Protein AF-A0A7W1TIU8-F1 (afdb_monomer)

Nearest PDB structures (foldseek):
  4p7o-assembly2_B  TM=7.090E-01  e=1.336E-12  Escherichia coli K-12
  4v4d-assembly1_B  TM=7.504E-01  e=5.262E-04  Pelobacter acidigallici
  5oht-assembly2_B  TM=4.310E-01  e=3.260E-05  Escherichia coli K-12
  6fwv-assembly1_A  TM=4.194E-01  e=2.009E-04  Bacillus anthracis
  6fwv-assembly2_B  TM=4.242E-01  e=2.769E-04  Bacillus anthracis

Sequence (743 aa):
MRRLFCMVFVFALLLPWHSAAAAQPQLRAFWVDAFHPGIKSSAETDQLIHDAQRAGANTLIVQVRRRGDSYYRDSLEPIANDVQAGYDPLADLIGKAHSQGLRVHGWVASLPVWMDGYNQPDPNHVWYKHGYNAPGSDNWFTQTDAGARGDCDGPGHCGYFLDPGHPDAADYTVNTVVHLVKQYDLDGLHLDYIRYPTEHFGYNPTSVAHFQADTGRSDMPAYTDDQWTQWRRDQVTKLVKRIYLSMLAEKPAMQLSVAAITWGDGPTGGDFHTSAAYRRTLQDWDSWLSDHYIDWALPMNYEAEARSDQRVWYRDWVDWIHQHHGDGRVGIGIGAWLNTADGNMAQISYANAAGGLMGTALYSYSIPASTDRNAFLDQLHNQMWNSGAAPPVPPTKDHPQIGYILGQIIVNGRPHANTQIRLSSAGAADIFTTSDGSGVFGAVDLRPGTWTVSSDGMTDQRIGVAAGSVTHVVLSPSSATGLVAAAPNPAFGALWSRTDRPVAQGDTKRSWLWGPQAYATGSEAYAEAPGGQRTVQYWDKSRMEVTQPGADPNATWFVTNGLLVRELVSGQIQVGDHQTIQHTPSNQPIGGNANDTTLGPSYDDFTGIASLNKDHVSDRATGYPVIATIDAQGHTGSDKALEHYGIKQQLYSETLGHNIPNVFSDYLGQLPLDWIFVMGYPISEPFWTHYRVGDQVQDVMIQLFERRTLTYTPANPDGFLVEMGNVGQHYYRWRYNDAPWER

Mean predicted aligned error: 13.93 Å

Structure (mmCIF, N/CA/C/O backbone):
data_AF-A0A7W1TIU8-F1
#
_entry.id   AF-A0A7W1TIU8-F1
#
loop_
_atom_site.group_PDB
_atom_site.id
_atom_site.type_symbol
_atom_site.label_atom_id
_atom_site.label_alt_id
_atom_site.label_comp_id
_atom_site.label_asym_id
_atom_site.label_entity_id
_atom_site.label_seq_id
_atom_site.pdbx_PDB_ins_code
_atom_site.Cartn_x
_atom_site.Cartn_y
_atom_site.Cartn_z
_atom_site.occupancy
_atom_site.B_iso_or_equiv
_atom_site.auth_seq_id
_atom_site.auth_comp_id
_atom_site.auth_asym_id
_atom_site.auth_atom_id
_atom_site.pdbx_PDB_model_num
ATOM 1 N N . MET A 1 1 ? 15.355 -87.181 -23.261 1.00 40.12 1 MET A N 1
ATOM 2 C CA . MET A 1 1 ? 15.939 -86.610 -22.026 1.00 40.12 1 MET A CA 1
ATOM 3 C C . MET A 1 1 ? 17.158 -85.777 -22.406 1.00 40.12 1 MET A C 1
ATOM 5 O O . MET A 1 1 ? 17.932 -86.247 -23.222 1.00 40.12 1 MET A O 1
ATOM 9 N N . ARG A 1 2 ? 17.303 -84.602 -21.773 1.00 35.84 2 ARG A N 1
ATOM 10 C CA . ARG A 1 2 ? 18.398 -83.604 -21.852 1.00 35.84 2 ARG A CA 1
ATOM 11 C C . ARG A 1 2 ? 18.400 -82.646 -23.058 1.00 35.84 2 ARG A C 1
ATOM 13 O O . ARG A 1 2 ? 18.661 -83.021 -24.192 1.00 35.84 2 ARG A O 1
ATOM 20 N N . ARG A 1 3 ? 18.085 -81.386 -22.724 1.00 38.59 3 ARG A N 1
ATOM 21 C CA . ARG A 1 3 ? 18.141 -80.162 -23.534 1.00 38.59 3 ARG A CA 1
ATOM 22 C C . ARG A 1 3 ? 19.597 -79.694 -23.659 1.00 38.59 3 ARG A C 1
ATOM 24 O O . ARG A 1 3 ? 20.306 -79.694 -22.655 1.00 38.59 3 ARG A O 1
ATOM 31 N N . LEU A 1 4 ? 20.002 -79.273 -24.857 1.00 41.22 4 LEU A N 1
ATOM 32 C CA . LEU A 1 4 ? 21.274 -78.602 -25.133 1.00 41.22 4 LEU A CA 1
ATOM 33 C C . LEU A 1 4 ? 21.009 -77.087 -25.196 1.00 41.22 4 LEU A C 1
ATOM 35 O O . LEU A 1 4 ? 20.133 -76.647 -25.937 1.00 41.22 4 LEU A O 1
ATOM 39 N N . PHE A 1 5 ? 21.717 -76.313 -24.375 1.00 40.47 5 PHE A N 1
ATOM 40 C CA . PHE A 1 5 ? 21.650 -74.850 -24.318 1.00 40.47 5 PHE A CA 1
ATOM 41 C C . PHE A 1 5 ? 22.601 -74.268 -25.379 1.00 40.47 5 PHE A C 1
ATOM 43 O O . PHE A 1 5 ? 23.804 -74.513 -25.312 1.00 40.47 5 PHE A O 1
ATOM 50 N N . CYS A 1 6 ? 22.080 -73.499 -26.339 1.00 35.75 6 CYS A N 1
ATOM 51 C CA . CYS A 1 6 ? 22.880 -72.644 -27.221 1.00 35.75 6 CYS A CA 1
ATOM 52 C C . CYS A 1 6 ? 22.938 -71.234 -26.623 1.00 35.75 6 CYS A C 1
ATOM 54 O O . CYS A 1 6 ? 21.908 -70.592 -26.428 1.00 35.75 6 CYS A O 1
ATOM 56 N N . MET A 1 7 ? 24.150 -70.774 -26.326 1.00 36.31 7 MET A N 1
ATOM 57 C CA . MET A 1 7 ? 24.457 -69.432 -25.836 1.00 36.31 7 MET A CA 1
ATOM 58 C C . MET A 1 7 ? 24.607 -68.496 -27.046 1.00 36.31 7 MET A C 1
ATOM 60 O O . MET A 1 7 ? 25.452 -68.740 -27.905 1.00 36.31 7 MET A O 1
ATOM 64 N N . VAL A 1 8 ? 23.784 -67.449 -27.129 1.00 39.69 8 VAL A N 1
ATOM 65 C CA . VAL A 1 8 ? 23.905 -66.372 -28.126 1.00 39.69 8 VAL A CA 1
ATOM 66 C C . VAL A 1 8 ? 24.531 -65.164 -27.432 1.00 39.69 8 VAL A C 1
ATOM 68 O O . VAL A 1 8 ? 23.972 -64.649 -26.467 1.00 39.69 8 VAL A O 1
ATOM 71 N N . PHE A 1 9 ? 25.699 -64.729 -27.907 1.00 37.38 9 PHE A N 1
ATOM 72 C CA . PHE A 1 9 ? 26.334 -63.474 -27.502 1.00 37.38 9 PHE A CA 1
ATOM 73 C C . PHE A 1 9 ? 25.695 -62.309 -28.270 1.00 37.38 9 PHE A C 1
ATOM 75 O O . PHE A 1 9 ? 25.752 -62.275 -29.498 1.00 37.38 9 PHE A O 1
ATOM 82 N N . VAL A 1 10 ? 25.111 -61.348 -27.551 1.00 40.91 10 VAL A N 1
ATOM 83 C CA . VAL A 1 10 ? 24.645 -60.064 -28.097 1.00 40.91 10 VAL A CA 1
ATOM 84 C C . VAL A 1 10 ? 25.697 -59.004 -27.771 1.00 40.91 10 VAL A C 1
ATOM 86 O O . VAL A 1 10 ? 25.946 -58.713 -26.604 1.00 40.91 10 VAL A O 1
ATOM 89 N N . PHE A 1 11 ? 26.324 -58.438 -28.803 1.00 40.16 11 PHE A N 1
ATOM 90 C CA . PHE A 1 11 ? 27.165 -57.244 -28.695 1.00 40.16 11 PHE A CA 1
ATOM 91 C C . PHE A 1 11 ? 26.257 -56.009 -28.597 1.00 40.16 11 PHE A C 1
ATOM 93 O O . PHE A 1 11 ? 25.572 -55.669 -29.561 1.00 40.16 11 PHE A O 1
ATOM 100 N N . ALA A 1 12 ? 26.241 -55.341 -27.442 1.00 42.66 12 ALA A N 1
ATOM 101 C CA . ALA A 1 12 ? 25.588 -54.047 -27.270 1.00 42.66 12 ALA A CA 1
ATOM 102 C C . ALA A 1 12 ? 26.563 -52.918 -27.649 1.00 42.66 12 ALA A C 1
ATOM 104 O O . ALA A 1 12 ? 27.600 -52.739 -27.012 1.00 42.66 12 ALA A O 1
ATOM 105 N N . LEU A 1 13 ? 26.225 -52.167 -28.698 1.00 44.00 13 LEU A N 1
ATOM 106 C CA . LEU A 1 13 ? 26.865 -50.902 -29.059 1.00 44.00 13 LEU A CA 1
ATOM 107 C C . LEU A 1 13 ? 26.452 -49.828 -28.041 1.00 44.00 13 LEU A C 1
ATOM 109 O O . LEU A 1 13 ? 25.309 -49.379 -28.040 1.00 44.00 13 LEU A O 1
ATOM 113 N N . LEU A 1 14 ? 27.379 -49.421 -27.173 1.00 44.69 14 LEU A N 1
ATOM 114 C CA . LEU A 1 14 ? 27.229 -48.255 -26.302 1.00 44.69 14 LEU A CA 1
ATOM 115 C C . LEU A 1 14 ? 27.592 -46.993 -27.098 1.00 44.69 14 LEU A C 1
ATOM 117 O O . LEU A 1 14 ? 28.768 -46.686 -27.282 1.00 44.69 14 LEU A O 1
ATOM 121 N N . LEU A 1 15 ? 26.583 -46.270 -27.584 1.00 42.78 15 LEU A N 1
ATOM 122 C CA . LEU A 1 15 ? 26.745 -44.883 -28.028 1.00 42.78 15 LEU A CA 1
ATOM 123 C C . LEU A 1 15 ? 26.757 -43.975 -26.784 1.00 42.78 15 LEU A C 1
ATOM 125 O O . LEU A 1 15 ? 25.850 -44.092 -25.958 1.00 42.78 15 LEU A O 1
ATOM 129 N N . PRO A 1 16 ? 27.741 -43.075 -26.618 1.00 45.47 16 PRO A N 1
ATOM 130 C CA . PRO A 1 16 ? 27.744 -42.135 -25.508 1.00 45.47 16 PRO A CA 1
ATOM 131 C C . PRO A 1 16 ? 26.643 -41.090 -25.723 1.00 45.47 16 PRO A C 1
ATOM 133 O O . PRO A 1 16 ? 26.721 -40.275 -26.647 1.00 45.47 16 PRO A O 1
ATOM 136 N N . TRP A 1 17 ? 25.626 -41.102 -24.858 1.00 44.06 17 TRP A N 1
ATOM 137 C CA . TRP A 1 17 ? 24.719 -39.969 -24.691 1.00 44.06 17 TRP A CA 1
ATOM 138 C C . TRP A 1 17 ? 25.538 -38.754 -24.251 1.00 44.06 17 TRP A C 1
ATOM 140 O O . TRP A 1 17 ? 25.926 -38.630 -23.093 1.00 44.06 17 TRP A O 1
ATOM 150 N N . HIS A 1 18 ? 25.818 -37.860 -25.197 1.00 39.97 18 HIS A N 1
ATOM 151 C CA . HIS A 1 18 ? 26.197 -36.495 -24.876 1.00 39.97 18 HIS A CA 1
ATOM 152 C C . HIS A 1 18 ? 24.918 -35.782 -24.444 1.00 39.97 18 HIS A C 1
ATOM 154 O O . HIS A 1 18 ? 24.155 -35.306 -25.284 1.00 39.97 18 HIS A O 1
ATOM 160 N N . SER A 1 19 ? 24.656 -35.742 -23.139 1.00 42.94 19 SER A N 1
ATOM 161 C CA . SER A 1 19 ? 23.741 -34.745 -22.594 1.00 42.94 19 SER A CA 1
ATOM 162 C C . SER A 1 19 ? 24.356 -33.383 -22.899 1.00 42.94 19 SER A C 1
ATOM 164 O O . SER A 1 19 ? 25.377 -33.026 -22.311 1.00 42.94 19 SER A O 1
ATOM 166 N N . ALA A 1 20 ? 23.790 -32.649 -23.859 1.00 50.88 20 ALA A N 1
ATOM 167 C CA . ALA A 1 20 ? 24.091 -31.233 -23.999 1.00 50.88 20 ALA A CA 1
ATOM 168 C C . ALA A 1 20 ? 23.814 -30.590 -22.634 1.00 50.88 20 ALA A C 1
ATOM 170 O O . ALA A 1 20 ? 22.713 -30.738 -22.102 1.00 50.88 20 ALA A O 1
ATOM 171 N N . ALA A 1 21 ? 24.827 -29.972 -22.023 1.00 51.41 21 ALA A N 1
ATOM 172 C CA . ALA A 1 21 ? 24.627 -29.234 -20.786 1.00 51.41 21 ALA A CA 1
ATOM 173 C C . ALA A 1 21 ? 23.528 -28.193 -21.040 1.00 51.41 21 ALA A C 1
ATOM 175 O O . ALA A 1 21 ? 23.627 -27.427 -22.000 1.00 51.41 21 ALA A O 1
ATOM 176 N N . ALA A 1 22 ? 22.464 -28.216 -20.234 1.00 60.59 22 ALA A N 1
ATOM 177 C CA . ALA A 1 22 ? 21.403 -27.224 -20.338 1.00 60.59 22 ALA A CA 1
ATOM 178 C C . ALA A 1 22 ? 22.020 -25.825 -20.187 1.00 60.59 22 ALA A C 1
ATOM 180 O O . ALA A 1 22 ? 22.881 -25.620 -19.326 1.00 60.59 22 ALA A O 1
ATOM 181 N N . ALA A 1 23 ? 21.621 -24.888 -21.049 1.00 71.69 23 ALA A N 1
ATOM 182 C CA . ALA A 1 23 ? 22.061 -23.504 -20.935 1.00 71.69 23 ALA A CA 1
ATOM 183 C C . ALA A 1 23 ? 21.691 -22.967 -19.544 1.00 71.69 23 ALA A C 1
ATOM 185 O O . ALA A 1 23 ? 20.605 -23.253 -19.036 1.00 71.69 23 ALA A O 1
ATOM 186 N N . GLN A 1 24 ? 22.599 -22.204 -18.929 1.00 80.12 24 GLN A N 1
ATOM 187 C CA . GLN A 1 24 ? 22.310 -21.535 -17.661 1.00 80.12 24 GLN A CA 1
ATOM 188 C C . GLN A 1 24 ? 21.090 -20.614 -17.834 1.00 80.12 24 GLN A C 1
ATOM 190 O O . GLN A 1 24 ? 20.985 -19.971 -18.887 1.00 80.12 24 GLN A O 1
ATOM 195 N N . PRO A 1 25 ? 20.171 -20.549 -16.850 1.00 90.00 25 PRO A N 1
ATOM 196 C CA . PRO A 1 25 ? 19.060 -19.608 -16.893 1.00 90.00 25 PRO A CA 1
ATOM 197 C C . PRO A 1 25 ? 19.559 -18.178 -17.118 1.00 90.00 25 PRO A C 1
ATOM 199 O O . PRO A 1 25 ? 20.561 -17.767 -16.536 1.00 90.00 25 PRO A O 1
ATOM 202 N N . GLN A 1 26 ? 18.872 -17.434 -17.978 1.00 93.88 26 GLN A N 1
ATOM 203 C CA . GLN A 1 26 ? 19.247 -16.072 -18.349 1.00 93.88 26 GLN A CA 1
ATOM 204 C C . GLN A 1 26 ? 17.994 -15.270 -18.689 1.00 93.88 26 GLN A C 1
ATOM 206 O O . GLN A 1 26 ? 17.172 -15.702 -19.495 1.00 93.88 26 GLN A O 1
ATOM 211 N N . LEU A 1 27 ? 17.856 -14.085 -18.104 1.00 96.19 27 LEU A N 1
ATOM 212 C CA . LEU A 1 27 ? 16.804 -13.132 -18.417 1.00 96.19 27 LEU A CA 1
ATOM 213 C C . LEU A 1 27 ? 17.055 -12.538 -19.804 1.00 96.19 27 LEU A C 1
ATOM 215 O O . LEU A 1 27 ? 18.137 -12.014 -20.085 1.00 96.19 27 LEU A O 1
ATOM 219 N N . ARG A 1 28 ? 16.040 -12.625 -20.662 1.00 97.31 28 ARG A N 1
ATOM 220 C CA . ARG A 1 28 ? 16.031 -12.072 -22.018 1.00 97.31 28 ARG A CA 1
ATOM 221 C C . ARG A 1 28 ? 14.721 -11.345 -22.202 1.00 97.31 28 ARG A C 1
ATOM 223 O O . ARG A 1 28 ? 13.723 -11.942 -22.616 1.00 97.31 28 ARG A O 1
ATOM 230 N N . ALA A 1 29 ? 14.716 -10.087 -21.790 1.00 97.75 29 ALA A N 1
ATOM 231 C CA . ALA A 1 29 ? 13.482 -9.351 -21.622 1.00 97.75 29 ALA A CA 1
ATOM 232 C C . ALA A 1 29 ? 13.373 -8.138 -22.539 1.00 97.75 29 ALA A C 1
ATOM 234 O O . ALA A 1 29 ? 14.361 -7.509 -22.921 1.00 97.75 29 ALA A O 1
ATOM 235 N N . PHE A 1 30 ? 12.131 -7.778 -22.832 1.00 98.19 30 PHE A N 1
ATOM 236 C CA . PHE A 1 30 ? 11.784 -6.461 -23.339 1.00 98.19 30 PHE A CA 1
ATOM 237 C C . PHE A 1 30 ? 10.891 -5.746 -22.334 1.00 98.19 30 PHE A C 1
ATOM 239 O O . PHE A 1 30 ? 9.935 -6.341 -21.829 1.00 98.19 30 PHE A O 1
ATOM 246 N N . TRP A 1 31 ? 11.160 -4.460 -22.102 1.00 98.62 31 TRP A N 1
ATOM 247 C CA . TRP A 1 31 ? 10.143 -3.571 -21.549 1.00 98.62 31 TRP A CA 1
ATOM 248 C C . TRP A 1 31 ? 9.198 -3.127 -22.659 1.00 98.62 31 TRP A C 1
ATOM 250 O O . TRP A 1 31 ? 9.630 -2.574 -23.671 1.00 98.62 31 TRP A O 1
ATOM 260 N N . VAL A 1 32 ? 7.908 -3.358 -22.461 1.00 98.44 32 VAL A N 1
ATOM 261 C CA . VAL A 1 32 ? 6.840 -2.985 -23.387 1.00 98.44 32 VAL A CA 1
ATOM 262 C C . VAL A 1 32 ? 6.106 -1.797 -22.787 1.00 98.44 32 VAL A C 1
ATOM 264 O O . VAL A 1 32 ? 5.296 -1.956 -21.877 1.00 98.44 32 VAL A O 1
ATOM 267 N N . ASP A 1 33 ? 6.442 -0.599 -23.257 1.00 96.81 33 ASP A N 1
ATOM 268 C CA . ASP A 1 33 ? 5.826 0.636 -22.783 1.00 96.81 33 ASP A CA 1
ATOM 269 C C . ASP A 1 33 ? 4.425 0.844 -23.367 1.00 96.81 33 ASP A C 1
ATOM 271 O O . ASP A 1 33 ? 4.113 0.387 -24.467 1.00 96.81 33 ASP A O 1
ATOM 275 N N . ALA A 1 34 ? 3.583 1.561 -22.627 1.00 95.44 34 ALA A N 1
ATOM 276 C CA . ALA A 1 34 ? 2.230 1.900 -23.049 1.00 95.44 34 ALA A CA 1
ATOM 277 C C . ALA A 1 34 ? 2.145 3.280 -23.736 1.00 95.44 34 ALA A C 1
ATOM 279 O O . ALA A 1 34 ? 1.055 3.816 -23.971 1.00 95.44 34 ALA A O 1
ATOM 280 N N . PHE A 1 35 ? 3.281 3.890 -24.084 1.00 92.12 35 PHE A N 1
ATOM 281 C CA . PHE A 1 35 ? 3.318 5.106 -24.902 1.00 92.12 35 PHE A CA 1
ATOM 282 C C . PHE A 1 35 ? 3.243 4.760 -26.394 1.00 92.12 35 PHE A C 1
ATOM 284 O O . PHE A 1 35 ? 2.588 5.469 -27.157 1.00 92.12 35 PHE A O 1
ATOM 291 N N . HIS A 1 36 ? 3.810 3.625 -26.792 1.00 94.19 36 HIS A N 1
ATOM 292 C CA . HIS A 1 36 ? 3.831 3.130 -28.167 1.00 94.19 36 HIS A CA 1
ATOM 293 C C . HIS A 1 36 ? 2.836 1.975 -28.406 1.00 94.19 36 HIS A C 1
ATOM 295 O O . HIS A 1 36 ? 2.241 1.459 -27.457 1.00 94.19 36 HIS A O 1
ATOM 301 N N . PRO A 1 37 ? 2.620 1.564 -29.673 1.00 93.12 37 PRO A N 1
ATOM 302 C CA . PRO A 1 37 ? 1.913 0.323 -29.982 1.00 93.12 37 PRO A CA 1
ATOM 303 C C . PRO A 1 37 ? 2.623 -0.889 -29.375 1.00 93.12 37 PRO A C 1
ATOM 305 O O . PRO A 1 37 ? 3.856 -0.941 -29.354 1.00 93.12 37 PRO A O 1
ATOM 308 N N . GLY A 1 38 ? 1.851 -1.879 -28.942 1.00 94.81 38 GLY A N 1
ATOM 309 C CA . GLY A 1 38 ? 2.376 -3.141 -28.420 1.00 94.81 38 GLY A CA 1
ATOM 310 C C . GLY A 1 38 ? 1.306 -4.009 -27.772 1.00 94.81 38 GLY A C 1
ATOM 311 O O . GLY A 1 38 ? 1.290 -5.213 -27.993 1.00 94.81 38 GLY A O 1
ATOM 312 N N . ILE A 1 39 ? 0.386 -3.395 -27.026 1.00 96.44 39 ILE A N 1
ATOM 313 C CA . ILE A 1 39 ? -0.668 -4.117 -26.297 1.00 96.44 39 ILE A CA 1
ATOM 314 C C . ILE A 1 39 ? -2.063 -3.521 -26.497 1.00 96.44 39 ILE A C 1
ATOM 316 O O . ILE A 1 39 ? -3.023 -4.045 -25.955 1.00 96.44 39 ILE A O 1
ATOM 320 N N . LYS A 1 40 ? -2.231 -2.423 -27.243 1.00 95.50 40 LYS A N 1
ATOM 321 C CA . LYS A 1 40 ? -3.483 -1.637 -27.224 1.00 95.50 40 LYS A CA 1
ATOM 322 C C . LYS A 1 40 ? -4.615 -2.280 -28.032 1.00 95.50 40 LYS A C 1
ATOM 324 O O . LYS A 1 40 ? -5.779 -1.903 -27.883 1.00 95.50 40 LYS A O 1
ATOM 329 N N . SER A 1 41 ? -4.283 -3.277 -28.852 1.00 96.62 41 SER A N 1
ATOM 330 C CA . SER A 1 41 ? -5.209 -4.114 -29.616 1.00 96.62 41 SER A CA 1
ATOM 331 C C . SER A 1 41 ? -4.673 -5.543 -29.753 1.00 96.62 41 SER A C 1
ATOM 333 O O . SER A 1 41 ? -3.471 -5.771 -29.626 1.00 96.62 41 SER A O 1
ATOM 335 N N . SER A 1 42 ? -5.545 -6.499 -30.093 1.00 96.12 42 SER A N 1
ATOM 336 C CA . SER A 1 42 ? -5.140 -7.900 -30.318 1.00 96.12 42 SER A CA 1
ATOM 337 C C . SER A 1 42 ? -4.045 -8.036 -31.382 1.00 96.12 42 SER A C 1
ATOM 339 O O . SER A 1 42 ? -3.162 -8.873 -31.234 1.00 96.12 42 SER A O 1
ATOM 341 N N . ALA A 1 43 ? -4.095 -7.231 -32.450 1.00 96.94 43 ALA A N 1
ATOM 342 C CA . ALA A 1 43 ? -3.120 -7.298 -33.540 1.00 96.94 43 ALA A CA 1
ATOM 343 C C . ALA A 1 43 ? -1.736 -6.780 -33.115 1.00 96.94 43 ALA A C 1
ATOM 345 O O . ALA A 1 43 ? -0.715 -7.318 -33.539 1.00 96.94 43 ALA A O 1
ATOM 346 N N . GLU A 1 44 ? -1.697 -5.753 -32.262 1.00 97.25 44 GLU A N 1
ATOM 347 C CA . GLU A 1 44 ? -0.446 -5.299 -31.651 1.00 97.25 44 GLU A CA 1
ATOM 348 C C . GLU A 1 44 ? 0.142 -6.377 -30.740 1.00 97.25 44 GLU A C 1
ATOM 350 O O . GLU A 1 44 ? 1.333 -6.668 -30.852 1.00 97.25 44 GLU A O 1
ATOM 355 N N . THR A 1 45 ? -0.696 -7.019 -29.915 1.00 97.94 45 THR A N 1
ATOM 356 C CA . THR A 1 45 ? -0.278 -8.139 -29.064 1.00 97.94 45 THR A CA 1
ATOM 357 C C . THR A 1 45 ? 0.290 -9.285 -29.899 1.00 97.94 45 THR A C 1
ATOM 359 O O . THR A 1 45 ? 1.352 -9.810 -29.574 1.00 97.94 45 THR A O 1
ATOM 362 N N . ASP A 1 46 ? -0.364 -9.658 -31.005 1.00 97.94 46 ASP A N 1
ATOM 363 C CA . ASP A 1 46 ? 0.119 -10.722 -31.896 1.00 97.94 46 ASP A CA 1
ATOM 364 C C . ASP A 1 46 ? 1.513 -10.392 -32.448 1.00 97.94 46 ASP A C 1
ATOM 366 O O . ASP A 1 46 ? 2.414 -11.235 -32.422 1.00 97.94 46 ASP A O 1
ATOM 370 N N . GLN A 1 47 ? 1.722 -9.147 -32.891 1.00 97.62 47 GLN A N 1
ATOM 371 C CA . GLN A 1 47 ? 3.024 -8.695 -33.378 1.00 97.62 47 GLN A CA 1
ATOM 372 C C . GLN A 1 47 ? 4.090 -8.712 -32.273 1.00 97.62 47 GLN A C 1
ATOM 374 O O . GLN A 1 47 ? 5.216 -9.135 -32.529 1.00 97.62 47 GLN A O 1
ATOM 379 N N . LEU A 1 48 ? 3.740 -8.301 -31.052 1.00 98.06 48 LEU A N 1
ATOM 380 C CA . LEU A 1 48 ? 4.629 -8.351 -29.889 1.00 98.06 48 LEU A CA 1
ATOM 381 C C . LEU A 1 48 ? 5.101 -9.771 -29.588 1.00 98.06 48 LEU A C 1
ATOM 383 O O . LEU A 1 48 ? 6.303 -9.990 -29.425 1.00 98.06 48 LEU A O 1
ATOM 387 N N . ILE A 1 49 ? 4.188 -10.740 -29.560 1.00 98.38 49 ILE A N 1
ATOM 388 C CA . ILE A 1 49 ? 4.548 -12.141 -29.329 1.00 98.38 49 ILE A CA 1
ATOM 389 C C . ILE A 1 49 ? 5.448 -12.664 -30.455 1.00 98.38 49 ILE A C 1
ATOM 391 O O . ILE A 1 49 ? 6.481 -13.276 -30.175 1.00 98.38 49 ILE A O 1
ATOM 395 N N . HIS A 1 50 ? 5.117 -12.372 -31.716 1.00 97.62 50 HIS A N 1
ATOM 396 C CA . HIS A 1 50 ? 5.943 -12.762 -32.860 1.00 97.62 50 HIS A CA 1
ATOM 397 C C . HIS A 1 50 ? 7.364 -12.182 -32.798 1.00 97.62 50 HIS A C 1
ATOM 399 O O . HIS A 1 50 ? 8.337 -12.909 -33.009 1.00 97.62 50 HIS A O 1
ATOM 405 N N . ASP A 1 51 ? 7.501 -10.896 -32.482 1.00 97.31 51 ASP A N 1
ATOM 406 C CA . ASP A 1 51 ? 8.795 -10.217 -32.374 1.00 97.31 51 ASP A CA 1
ATOM 407 C C . ASP A 1 51 ? 9.623 -10.750 -31.194 1.00 97.31 51 ASP A C 1
ATOM 409 O O . ASP A 1 51 ? 10.830 -10.968 -31.331 1.00 97.31 51 ASP A O 1
ATOM 413 N N . ALA A 1 52 ? 8.983 -11.013 -30.050 1.00 97.06 52 ALA A N 1
ATOM 414 C CA . ALA A 1 52 ? 9.633 -11.597 -28.879 1.00 97.06 52 ALA A CA 1
ATOM 415 C C . ALA A 1 52 ? 10.210 -12.986 -29.191 1.00 97.06 52 ALA A C 1
ATOM 417 O O . ALA A 1 52 ? 11.370 -13.266 -28.875 1.00 97.06 52 ALA A O 1
ATOM 418 N N . GLN A 1 53 ? 9.441 -13.830 -29.886 1.00 96.06 53 GLN A N 1
ATOM 419 C CA . GLN A 1 53 ? 9.909 -15.137 -30.349 1.00 96.06 53 GLN A CA 1
ATOM 420 C C . GLN A 1 53 ? 11.051 -15.019 -31.358 1.00 96.06 53 GLN A C 1
ATOM 422 O O . GLN A 1 53 ? 12.049 -15.727 -31.231 1.00 96.06 53 GLN A O 1
ATOM 427 N N . ARG A 1 54 ? 10.932 -14.105 -32.330 1.00 95.94 54 ARG A N 1
ATOM 428 C CA . ARG A 1 54 ? 11.967 -13.853 -33.342 1.00 95.94 54 ARG A CA 1
ATOM 429 C C . ARG A 1 54 ? 13.301 -13.468 -32.707 1.00 95.94 54 ARG A C 1
ATOM 431 O O . ARG A 1 54 ? 14.336 -13.960 -33.138 1.00 95.94 54 ARG A O 1
ATOM 438 N N . ALA A 1 55 ? 13.272 -12.630 -31.673 1.00 96.62 55 ALA A N 1
ATOM 439 C CA . ALA A 1 55 ? 14.465 -12.236 -30.931 1.00 96.62 55 ALA A CA 1
ATOM 440 C C . ALA A 1 55 ? 15.027 -13.354 -30.034 1.00 96.62 55 ALA A C 1
ATOM 442 O O . ALA A 1 55 ? 16.208 -13.333 -29.696 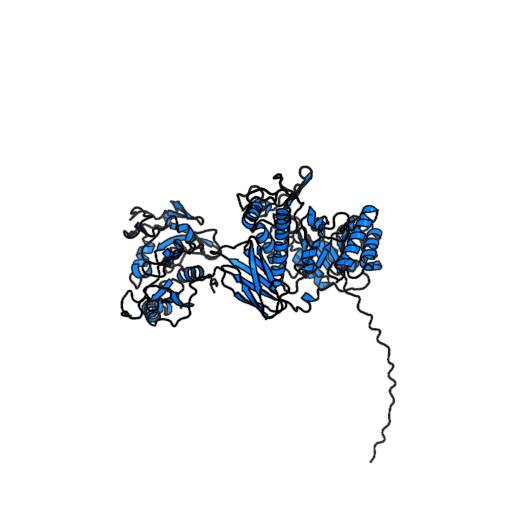1.00 96.62 55 ALA A O 1
ATOM 443 N N . GLY A 1 56 ? 14.213 -14.333 -29.630 1.00 96.38 56 GLY A N 1
ATOM 444 C CA . GLY A 1 56 ? 14.572 -15.314 -28.599 1.00 96.38 56 GLY A CA 1
ATOM 445 C C . GLY A 1 56 ? 14.426 -14.783 -27.167 1.00 96.38 56 GLY A C 1
ATOM 446 O O . GLY A 1 56 ? 15.152 -15.231 -26.275 1.00 96.38 56 GLY A O 1
ATOM 447 N N . ALA A 1 57 ? 13.522 -13.822 -26.953 1.00 97.31 57 ALA A N 1
ATOM 448 C CA . ALA A 1 57 ? 13.144 -13.353 -25.623 1.00 97.31 57 ALA A CA 1
ATOM 449 C C . ALA A 1 57 ? 12.386 -14.448 -24.852 1.00 97.31 57 ALA A C 1
ATOM 451 O O . ALA A 1 57 ? 11.739 -15.307 -25.450 1.00 97.31 57 ALA A O 1
ATOM 452 N N . ASN A 1 58 ? 12.457 -14.407 -23.521 1.00 97.50 58 ASN A N 1
ATOM 453 C CA . ASN A 1 58 ? 11.736 -15.328 -22.634 1.00 97.50 58 ASN A CA 1
ATOM 454 C C . ASN A 1 58 ? 10.814 -14.623 -21.627 1.00 97.50 58 ASN A C 1
ATOM 456 O O . ASN A 1 58 ? 9.969 -15.282 -21.020 1.00 97.50 58 ASN A O 1
ATOM 460 N N . THR A 1 59 ? 10.922 -13.298 -21.500 1.00 98.25 59 THR A N 1
ATOM 461 C CA . THR A 1 59 ? 10.120 -12.500 -20.568 1.00 98.25 59 THR A CA 1
ATOM 462 C C . THR A 1 59 ? 9.675 -11.188 -21.215 1.00 98.25 59 THR A C 1
ATOM 464 O O . THR A 1 59 ? 10.456 -10.507 -21.878 1.00 98.25 59 THR A O 1
ATOM 467 N N . LEU A 1 60 ? 8.425 -10.796 -20.988 1.00 98.75 60 LEU A N 1
ATOM 468 C CA . LEU A 1 60 ? 7.882 -9.484 -21.326 1.00 98.75 60 LEU A CA 1
ATOM 469 C C . LEU A 1 60 ? 7.573 -8.723 -20.036 1.00 98.75 60 LEU A C 1
ATOM 471 O O . LEU A 1 60 ? 6.845 -9.224 -19.181 1.00 98.75 60 LEU A O 1
ATOM 475 N N . ILE A 1 61 ? 8.118 -7.515 -19.899 1.00 98.75 61 ILE A N 1
ATOM 476 C CA . ILE A 1 61 ? 7.867 -6.617 -18.767 1.00 98.75 61 ILE A CA 1
ATOM 477 C C . ILE A 1 61 ? 6.978 -5.477 -19.270 1.00 98.75 61 ILE A C 1
ATOM 479 O O . ILE A 1 61 ? 7.441 -4.580 -19.969 1.00 98.75 61 ILE A O 1
ATOM 483 N N . VAL A 1 62 ? 5.681 -5.539 -18.993 1.00 98.75 62 VAL A N 1
ATOM 484 C CA . VAL A 1 62 ? 4.662 -4.837 -19.791 1.00 98.75 62 VAL A CA 1
ATOM 485 C C . VAL A 1 62 ? 3.979 -3.766 -18.966 1.00 98.75 62 VAL A C 1
ATOM 487 O O . VAL A 1 62 ? 3.450 -4.081 -17.907 1.00 98.75 62 VAL A O 1
ATOM 490 N N . GLN A 1 63 ? 3.958 -2.518 -19.433 1.00 98.56 63 GLN A N 1
ATOM 491 C CA . GLN A 1 63 ? 3.351 -1.414 -18.696 1.00 98.56 63 GLN A CA 1
ATOM 492 C C . GLN A 1 63 ? 1.828 -1.572 -18.633 1.00 98.56 63 GLN A C 1
ATOM 494 O O . GLN A 1 63 ? 1.115 -1.252 -19.581 1.00 98.56 63 GLN A O 1
ATOM 499 N N . VAL A 1 64 ? 1.327 -2.060 -17.503 1.00 98.38 64 VAL A N 1
ATOM 500 C CA . VAL A 1 64 ? -0.106 -2.299 -17.269 1.00 98.38 64 VAL A CA 1
ATOM 501 C C . VAL A 1 64 ? -0.775 -1.153 -16.516 1.00 98.38 64 VAL A C 1
ATOM 503 O O . VAL A 1 64 ? -1.996 -1.018 -16.561 1.00 98.38 64 VAL A O 1
ATOM 506 N N . ARG A 1 65 ? 0.028 -0.303 -15.868 1.00 97.62 65 ARG A N 1
ATOM 507 C CA . ARG A 1 65 ? -0.385 0.977 -15.289 1.00 97.62 65 ARG A CA 1
ATOM 508 C C . ARG A 1 65 ? 0.603 2.060 -15.707 1.00 97.62 65 ARG A C 1
ATOM 510 O O . ARG A 1 65 ? 1.793 1.947 -15.395 1.00 97.62 65 ARG A O 1
ATOM 517 N N . ARG A 1 66 ? 0.126 3.098 -16.400 1.00 94.38 66 ARG A N 1
ATOM 518 C CA . ARG A 1 66 ? 0.990 4.147 -16.971 1.00 94.38 66 ARG A CA 1
ATOM 519 C C . ARG A 1 66 ? 1.003 5.407 -16.111 1.00 94.38 66 ARG A C 1
ATOM 521 O O . ARG A 1 66 ? 2.070 5.816 -15.663 1.00 94.38 66 ARG A O 1
ATOM 528 N N . ARG A 1 67 ? -0.149 6.038 -15.898 1.00 93.56 67 ARG A N 1
ATOM 529 C CA . ARG A 1 67 ? -0.306 7.283 -15.130 1.00 93.56 67 ARG A CA 1
ATOM 530 C C . ARG A 1 67 ? -1.724 7.334 -14.570 1.00 93.56 67 ARG A C 1
ATOM 532 O O . ARG A 1 67 ? -2.575 7.980 -15.159 1.00 93.56 67 ARG A O 1
ATOM 539 N N . GLY A 1 68 ? -1.975 6.589 -13.491 1.00 94.38 68 GLY A N 1
ATOM 540 C CA . GLY A 1 68 ? -3.309 6.480 -12.879 1.00 94.38 68 GLY A CA 1
ATOM 541 C C . GLY A 1 68 ? -4.396 5.853 -13.769 1.00 94.38 68 GLY A C 1
ATOM 542 O O . GLY A 1 68 ? -5.581 5.939 -13.445 1.00 94.38 68 GLY A O 1
ATOM 543 N N . ASP A 1 69 ? -3.990 5.242 -14.883 1.00 94.69 69 ASP A N 1
ATOM 544 C CA . ASP A 1 69 ? -4.821 4.565 -15.869 1.00 94.69 69 ASP A CA 1
ATOM 545 C C . ASP A 1 69 ? -4.360 3.112 -16.076 1.00 94.69 69 ASP A C 1
ATOM 547 O O . ASP A 1 69 ? -3.175 2.778 -15.945 1.00 94.69 69 ASP A O 1
ATOM 551 N N . SER A 1 70 ? -5.312 2.242 -16.409 1.00 96.75 70 SER A N 1
ATOM 552 C CA . SER A 1 70 ? -5.104 0.802 -16.545 1.00 96.75 70 SER A CA 1
ATOM 553 C C . SER A 1 70 ? -5.143 0.328 -18.000 1.00 96.75 70 SER A C 1
ATOM 555 O O . SER A 1 70 ? -5.931 0.791 -18.825 1.00 96.75 70 SER A O 1
ATOM 557 N N . TYR A 1 71 ? -4.296 -0.653 -18.309 1.00 97.56 71 TYR A N 1
ATOM 558 C CA . TYR A 1 71 ? -4.315 -1.432 -19.555 1.00 97.56 71 TYR A CA 1
ATOM 559 C C . TYR A 1 71 ? -4.879 -2.834 -19.294 1.00 97.56 71 TYR A C 1
ATOM 561 O O . TYR A 1 71 ? -4.379 -3.836 -19.794 1.00 97.56 71 TYR A O 1
ATOM 569 N N . TYR A 1 72 ? -5.900 -2.907 -18.446 1.00 97.12 72 TYR A N 1
ATOM 570 C CA . TYR A 1 72 ? -6.581 -4.127 -18.019 1.00 97.12 72 TYR A CA 1
ATOM 571 C C . TYR A 1 72 ? -7.963 -3.738 -17.479 1.00 97.12 72 TYR A C 1
ATOM 573 O O . TYR A 1 72 ? -8.126 -2.626 -16.978 1.00 97.12 72 TYR A O 1
ATOM 581 N N . ARG A 1 73 ? -8.990 -4.584 -17.629 1.00 93.56 73 ARG A N 1
ATOM 582 C CA . ARG A 1 73 ? -10.378 -4.139 -17.384 1.00 93.56 73 ARG A CA 1
ATOM 583 C C . ARG A 1 73 ? -10.810 -4.196 -15.936 1.00 93.56 73 ARG A C 1
ATOM 585 O O . ARG A 1 73 ? -11.487 -3.286 -15.469 1.00 93.56 73 ARG A O 1
ATOM 592 N N . ASP A 1 74 ? -10.474 -5.286 -15.260 1.00 89.75 74 ASP A N 1
ATOM 593 C CA . ASP A 1 74 ? -10.766 -5.449 -13.838 1.00 89.75 74 ASP A CA 1
ATOM 594 C C . ASP A 1 74 ? -9.773 -4.622 -13.010 1.00 89.75 74 ASP A C 1
ATOM 596 O O . ASP A 1 74 ? -8.760 -5.129 -12.526 1.00 89.75 74 ASP A O 1
ATOM 600 N N . SER A 1 75 ? -10.024 -3.315 -12.952 1.00 93.69 75 SER A N 1
ATOM 601 C CA . SER A 1 75 ? -9.154 -2.320 -12.337 1.00 93.69 75 SER A CA 1
ATOM 602 C C . SER A 1 75 ? -9.920 -1.411 -11.382 1.00 93.69 75 SER A C 1
ATOM 604 O O . SER A 1 75 ? -11.086 -1.087 -11.602 1.00 93.69 75 SER A O 1
ATOM 606 N N . LEU A 1 76 ? -9.223 -0.957 -10.338 1.00 92.75 76 LEU A N 1
ATOM 607 C CA . LEU A 1 76 ? -9.674 0.142 -9.480 1.00 92.75 76 LEU A CA 1
ATOM 608 C C . LEU A 1 76 ? -9.484 1.514 -10.147 1.00 92.75 76 LEU A C 1
ATOM 610 O O . LEU A 1 76 ? -10.029 2.515 -9.682 1.00 92.75 76 LEU A O 1
ATOM 614 N N . GLU A 1 77 ? -8.713 1.561 -11.233 1.00 95.38 77 GLU A N 1
ATOM 615 C CA . GLU A 1 77 ? -8.413 2.760 -12.002 1.00 95.38 77 GLU A CA 1
ATOM 616 C C . GLU A 1 77 ? -9.122 2.750 -13.362 1.00 95.38 77 GLU A C 1
ATOM 618 O O . GLU A 1 77 ? -9.354 1.683 -13.941 1.00 95.38 77 GLU A O 1
ATOM 623 N N . PRO A 1 78 ? -9.445 3.932 -13.916 1.00 95.12 78 PRO A N 1
ATOM 624 C CA . PRO A 1 78 ? -10.023 4.030 -15.248 1.00 95.12 78 PRO A CA 1
ATOM 625 C C . PRO A 1 78 ? -9.139 3.372 -16.311 1.00 95.12 78 PRO A C 1
ATOM 627 O O . PRO A 1 78 ? -7.917 3.519 -16.300 1.00 95.12 78 PRO A O 1
ATOM 630 N N . ILE A 1 79 ? -9.771 2.702 -17.273 1.00 94.12 79 ILE A N 1
ATOM 631 C CA . ILE A 1 79 ? -9.072 2.147 -18.436 1.00 94.12 79 ILE A CA 1
ATOM 632 C C . ILE A 1 79 ? -8.531 3.299 -19.290 1.00 94.12 79 ILE A C 1
ATOM 634 O O . ILE A 1 79 ? -9.228 4.290 -19.529 1.00 94.12 79 ILE A O 1
ATOM 638 N N . ALA A 1 80 ? -7.300 3.159 -19.778 1.00 92.88 80 ALA A N 1
ATOM 639 C CA . ALA A 1 80 ? -6.675 4.140 -20.652 1.00 92.88 80 ALA A CA 1
ATOM 640 C C . ALA A 1 80 ? -7.489 4.356 -21.946 1.00 92.88 80 ALA A C 1
ATOM 642 O O . ALA A 1 80 ? -7.996 3.419 -22.566 1.00 92.88 80 ALA A O 1
ATOM 643 N N . ASN A 1 81 ? -7.617 5.616 -22.370 1.00 90.75 81 ASN A N 1
ATOM 644 C CA . ASN A 1 81 ? -8.501 6.016 -23.477 1.00 90.75 81 ASN A CA 1
ATOM 645 C C . ASN A 1 81 ? -8.030 5.567 -24.873 1.00 90.75 81 ASN A C 1
ATOM 647 O O . ASN A 1 81 ? -8.791 5.654 -25.837 1.00 90.75 81 ASN A O 1
ATOM 651 N N . ASP A 1 82 ? -6.788 5.108 -24.982 1.00 91.25 82 ASP A N 1
ATOM 652 C CA . ASP A 1 82 ? -6.158 4.592 -26.191 1.00 91.25 82 ASP A CA 1
ATOM 653 C C . ASP A 1 82 ? -6.199 3.057 -26.278 1.00 91.25 82 ASP A C 1
ATOM 655 O O . ASP A 1 82 ? -5.662 2.484 -27.225 1.00 91.25 82 ASP A O 1
ATOM 659 N N . VAL A 1 83 ? -6.875 2.386 -25.338 1.00 92.38 83 VAL A N 1
ATOM 660 C CA . VAL A 1 83 ? -7.198 0.956 -25.422 1.00 92.38 83 VAL A CA 1
ATOM 661 C C . VAL A 1 83 ? -8.411 0.744 -26.327 1.00 92.38 83 VAL A C 1
ATOM 663 O O . VAL A 1 83 ? -9.421 1.445 -26.229 1.00 92.38 83 VAL A O 1
ATOM 666 N N . GLN A 1 84 ? -8.345 -0.264 -27.201 1.00 92.62 84 GLN A N 1
ATOM 667 C CA . GLN A 1 84 ? -9.474 -0.641 -28.050 1.00 92.62 84 GLN A CA 1
ATOM 668 C C . GLN A 1 84 ? -10.749 -0.899 -27.216 1.00 92.62 84 GLN A C 1
ATOM 670 O O . GLN A 1 84 ? -10.753 -1.665 -26.253 1.00 92.62 84 GLN A O 1
ATOM 675 N N . ALA A 1 85 ? -11.878 -0.303 -27.608 1.00 91.12 85 ALA A N 1
ATOM 676 C CA . ALA A 1 85 ? -13.151 -0.535 -26.926 1.00 91.12 85 ALA A CA 1
ATOM 677 C C . ALA A 1 85 ? -13.520 -2.031 -26.924 1.00 91.12 85 ALA A C 1
ATOM 679 O O . ALA A 1 85 ? -13.376 -2.725 -27.931 1.00 91.12 85 ALA A O 1
ATOM 680 N N . GLY A 1 86 ? -14.021 -2.539 -25.798 1.00 90.69 86 GLY A N 1
ATOM 681 C CA . GLY A 1 86 ? -14.364 -3.964 -25.679 1.00 90.69 86 GLY A CA 1
ATOM 682 C C . GLY A 1 86 ? -13.185 -4.886 -25.333 1.00 90.69 86 GLY A C 1
ATOM 683 O O . GLY A 1 86 ? -13.426 -6.038 -24.986 1.00 90.69 86 GLY A O 1
ATOM 684 N N . TYR A 1 87 ? -11.946 -4.395 -25.366 1.00 95.00 87 TYR A N 1
ATOM 685 C CA . TYR A 1 87 ? -10.740 -5.214 -25.264 1.00 95.00 87 TYR A CA 1
ATOM 686 C C . TYR A 1 87 ? -10.096 -5.164 -23.871 1.00 95.00 87 TYR A C 1
ATOM 688 O O . TYR A 1 87 ? -10.167 -4.140 -23.188 1.00 95.00 87 TYR A O 1
ATOM 696 N N . ASP A 1 88 ? -9.503 -6.283 -23.451 1.00 97.81 88 ASP A N 1
ATOM 697 C CA . ASP A 1 88 ? -8.674 -6.405 -22.248 1.00 97.81 88 ASP A CA 1
ATOM 698 C C . ASP A 1 88 ? -7.227 -6.713 -22.672 1.00 97.81 88 ASP A C 1
ATOM 700 O O . ASP A 1 88 ? -6.929 -7.867 -22.997 1.00 97.81 88 ASP A O 1
ATOM 704 N N . PRO A 1 89 ? -6.344 -5.697 -22.727 1.00 97.69 89 PRO A N 1
ATOM 705 C CA . PRO A 1 89 ? -4.967 -5.873 -23.178 1.00 97.69 89 PRO A CA 1
ATOM 706 C C . PRO A 1 89 ? -4.187 -6.920 -22.391 1.00 97.69 89 PRO A C 1
ATOM 708 O O . PRO A 1 89 ? -3.493 -7.747 -22.982 1.00 97.69 89 PRO A O 1
ATOM 711 N N . LEU A 1 90 ? -4.291 -6.887 -21.061 1.00 98.38 90 LEU A N 1
ATOM 712 C CA . LEU A 1 90 ? -3.484 -7.740 -20.205 1.00 98.38 90 LEU A CA 1
ATOM 713 C C . LEU A 1 90 ? -3.942 -9.197 -20.261 1.00 98.38 90 LEU A C 1
ATOM 715 O O . LEU A 1 90 ? -3.101 -10.089 -20.363 1.00 98.38 90 LEU A O 1
ATOM 719 N N . ALA A 1 91 ? -5.254 -9.449 -20.244 1.00 98.12 91 ALA A N 1
ATOM 720 C CA . ALA A 1 91 ? -5.772 -10.811 -20.351 1.00 98.12 91 ALA A CA 1
ATOM 721 C C . ALA A 1 91 ? -5.402 -11.467 -21.696 1.00 98.12 91 ALA A C 1
ATOM 723 O O . ALA A 1 91 ? -4.971 -12.622 -21.718 1.00 98.12 91 ALA A O 1
ATOM 724 N N . ASP A 1 92 ? -5.528 -10.732 -22.810 1.00 98.31 92 ASP A N 1
ATOM 725 C CA . ASP A 1 92 ? -5.145 -11.222 -24.142 1.00 98.31 92 ASP A CA 1
ATOM 726 C 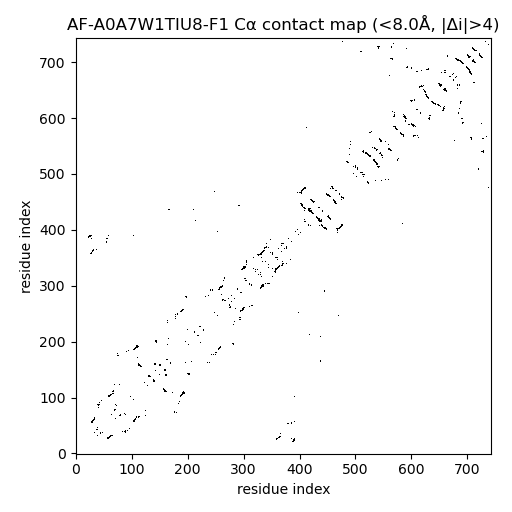C . ASP A 1 92 ? -3.640 -11.515 -24.226 1.00 98.31 92 ASP A C 1
ATOM 728 O O . ASP A 1 92 ? -3.230 -12.581 -24.695 1.00 98.31 92 ASP A O 1
ATOM 732 N N . LEU A 1 93 ? -2.817 -10.600 -23.705 1.00 98.56 93 LEU A N 1
ATOM 733 C CA . LEU A 1 93 ? -1.368 -10.755 -23.679 1.00 98.56 93 LEU A CA 1
ATOM 734 C C . LEU A 1 93 ? -0.927 -11.969 -22.867 1.00 98.56 93 LEU A C 1
ATOM 736 O O . LEU A 1 93 ? -0.118 -12.746 -23.368 1.00 98.56 93 LEU A O 1
ATOM 740 N N . ILE A 1 94 ? -1.447 -12.149 -21.650 1.00 98.62 94 ILE A N 1
ATOM 741 C CA . ILE A 1 94 ? -1.113 -13.296 -20.793 1.00 98.62 94 ILE A CA 1
ATOM 742 C C . ILE A 1 94 ? -1.438 -14.601 -21.522 1.00 98.62 94 ILE A C 1
ATOM 744 O O . ILE A 1 94 ? -0.561 -15.451 -21.683 1.00 98.62 94 ILE A O 1
ATOM 748 N N . GLY A 1 95 ? -2.660 -14.726 -22.054 1.00 98.38 95 GLY A N 1
ATOM 749 C CA . GLY A 1 95 ? -3.087 -15.932 -22.763 1.00 98.38 95 GLY A CA 1
ATOM 750 C C . GLY A 1 95 ? -2.187 -16.274 -23.955 1.00 98.38 95 GLY A C 1
ATOM 751 O O . GLY A 1 95 ? -1.783 -17.428 -24.126 1.00 98.38 95 GLY A O 1
ATOM 752 N N . LYS A 1 96 ? -1.820 -15.274 -24.764 1.00 98.50 96 LYS A N 1
ATOM 753 C CA . LYS A 1 96 ? -0.951 -15.472 -25.933 1.00 98.50 96 LYS A CA 1
ATOM 754 C C . LYS A 1 96 ? 0.503 -15.729 -25.544 1.00 98.50 96 LYS A C 1
ATOM 756 O O . LYS A 1 96 ? 1.098 -16.668 -26.072 1.00 98.50 96 LYS A O 1
ATOM 761 N N . ALA A 1 97 ? 1.063 -14.962 -24.613 1.00 98.31 97 ALA A N 1
ATOM 762 C CA . ALA A 1 97 ? 2.447 -15.095 -24.160 1.00 98.31 97 ALA A CA 1
ATOM 763 C C . ALA A 1 97 ? 2.708 -16.462 -23.518 1.00 98.31 97 ALA A C 1
ATOM 765 O O . ALA A 1 97 ? 3.621 -17.178 -23.939 1.00 98.31 97 ALA A O 1
ATOM 766 N N . HIS A 1 98 ? 1.859 -16.877 -22.574 1.00 98.25 98 HIS A N 1
ATOM 767 C CA . HIS A 1 98 ? 1.987 -18.169 -21.898 1.00 98.25 98 HIS A CA 1
ATOM 768 C C . HIS A 1 98 ? 1.878 -19.342 -22.873 1.00 98.25 98 HIS A C 1
ATOM 770 O O . HIS A 1 98 ? 2.641 -20.301 -22.759 1.00 98.25 98 HIS A O 1
ATOM 776 N N . SER A 1 99 ? 1.014 -19.246 -23.895 1.00 97.38 99 SER A N 1
ATOM 777 C CA . SER A 1 99 ? 0.908 -20.275 -24.947 1.00 97.38 99 SER A CA 1
ATOM 778 C C . SER A 1 99 ? 2.207 -20.482 -25.738 1.00 97.38 99 SER A C 1
ATOM 780 O O . SER A 1 99 ? 2.408 -21.540 -26.334 1.00 97.38 99 SER A O 1
ATOM 782 N N . GLN A 1 100 ? 3.089 -19.479 -25.731 1.00 96.38 100 GLN A N 1
ATOM 783 C CA . GLN A 1 100 ? 4.391 -19.486 -26.392 1.00 96.38 100 GLN A CA 1
ATOM 784 C C . GLN A 1 100 ? 5.565 -19.665 -25.413 1.00 96.38 100 GLN A C 1
ATOM 786 O O . GLN A 1 100 ? 6.719 -19.581 -25.828 1.00 96.38 100 GLN A O 1
ATOM 791 N N . GLY A 1 101 ? 5.295 -19.916 -24.126 1.00 94.75 101 GLY A N 1
ATOM 792 C CA . GLY A 1 101 ? 6.321 -20.083 -23.092 1.00 94.75 101 GLY A CA 1
ATOM 793 C C . GLY A 1 101 ? 7.011 -18.783 -22.661 1.00 94.75 101 GLY A C 1
ATOM 794 O O . GLY A 1 101 ? 8.070 -18.844 -22.037 1.00 94.75 101 GLY A O 1
ATOM 795 N N . LEU A 1 102 ? 6.438 -17.622 -22.991 1.00 97.31 102 LEU A N 1
ATOM 796 C CA . LEU A 1 102 ? 6.912 -16.317 -22.532 1.00 97.31 102 LEU A CA 1
ATOM 797 C C . LEU A 1 102 ? 6.322 -16.007 -21.157 1.00 97.31 102 LEU A C 1
ATOM 799 O O . LEU A 1 102 ? 5.120 -16.174 -20.962 1.00 97.31 102 LEU A O 1
ATOM 803 N N . ARG A 1 103 ? 7.144 -15.500 -20.236 1.00 97.81 103 ARG A N 1
ATOM 804 C CA . ARG A 1 103 ? 6.665 -14.965 -18.954 1.00 97.81 103 ARG A CA 1
ATOM 805 C C . ARG A 1 103 ? 6.187 -13.526 -19.090 1.00 97.81 103 ARG A C 1
ATOM 807 O O . ARG A 1 103 ? 6.768 -12.756 -19.855 1.00 97.81 103 ARG A O 1
ATOM 814 N N . VAL A 1 104 ? 5.180 -13.147 -18.313 1.00 98.62 104 VAL A N 1
ATOM 815 C CA . VAL A 1 104 ? 4.616 -11.793 -18.284 1.00 98.62 104 VAL A CA 1
ATOM 816 C C . VAL A 1 104 ? 4.774 -11.191 -16.894 1.00 98.62 104 VAL A C 1
ATOM 818 O O . VAL A 1 104 ? 4.203 -11.673 -15.917 1.00 98.62 104 VAL A O 1
ATOM 821 N N . HIS A 1 105 ? 5.539 -10.105 -16.821 1.00 98.69 105 HIS A N 1
ATOM 822 C CA . HIS A 1 105 ? 5.681 -9.291 -15.622 1.00 98.69 105 HIS A CA 1
ATOM 823 C C . HIS A 1 105 ? 4.890 -7.993 -15.798 1.00 98.69 105 HIS A C 1
ATOM 825 O O . HIS A 1 105 ? 5.154 -7.222 -16.722 1.00 98.69 105 HIS A O 1
ATOM 831 N N . GLY A 1 106 ? 3.924 -7.742 -14.915 1.00 98.62 106 GLY A N 1
ATOM 832 C CA . GLY A 1 106 ? 3.128 -6.517 -14.934 1.00 98.62 106 GLY A CA 1
ATOM 833 C C . GLY A 1 106 ? 3.965 -5.336 -14.455 1.00 98.62 106 GLY A C 1
ATOM 834 O O . GLY A 1 106 ? 4.288 -5.250 -13.274 1.00 98.62 106 GLY A O 1
ATOM 835 N N . TRP A 1 107 ? 4.329 -4.433 -15.359 1.00 98.75 107 TRP A N 1
ATOM 836 C CA . TRP A 1 107 ? 5.028 -3.193 -15.044 1.00 98.75 107 TRP A CA 1
ATOM 837 C C . TRP A 1 107 ? 4.047 -2.099 -14.629 1.00 98.75 107 TRP A C 1
ATOM 839 O O . TRP A 1 107 ? 3.152 -1.692 -15.371 1.00 98.75 107 TRP A O 1
ATOM 849 N N . VAL A 1 108 ? 4.237 -1.625 -13.405 1.00 98.69 108 VAL A N 1
ATOM 850 C CA . VAL A 1 108 ? 3.450 -0.576 -12.778 1.00 98.69 108 VAL A CA 1
ATOM 851 C C . VAL A 1 108 ? 4.340 0.644 -12.578 1.00 98.69 108 VAL A C 1
ATOM 853 O O . VAL A 1 108 ? 5.302 0.592 -11.815 1.00 98.69 108 VAL A O 1
ATOM 856 N N . ALA A 1 109 ? 4.015 1.756 -13.239 1.00 98.00 109 ALA A N 1
ATOM 857 C CA . ALA A 1 109 ? 4.538 3.057 -12.836 1.00 98.00 109 ALA A CA 1
ATOM 858 C C . ALA A 1 109 ? 3.834 3.448 -11.532 1.00 98.00 109 ALA A C 1
ATOM 860 O O . ALA A 1 109 ? 2.666 3.813 -11.567 1.00 98.00 109 ALA A O 1
ATOM 861 N N . SER A 1 110 ? 4.495 3.303 -10.383 1.00 98.25 110 SER A N 1
ATOM 862 C CA . SER A 1 110 ? 3.839 3.239 -9.066 1.00 98.25 110 SER A CA 1
ATOM 863 C C . SER A 1 110 ? 3.262 4.569 -8.585 1.00 98.25 110 SER A C 1
ATOM 865 O O . SER A 1 110 ? 2.101 4.641 -8.193 1.00 98.25 110 SER A O 1
ATOM 867 N N . LEU A 1 111 ? 4.052 5.637 -8.635 1.00 98.38 111 LEU A N 1
ATOM 868 C CA . LEU A 1 111 ? 3.687 6.949 -8.089 1.00 98.38 111 LEU A CA 1
ATOM 869 C C . LEU A 1 111 ? 3.272 8.017 -9.121 1.00 98.38 111 LEU A C 1
ATOM 871 O O . LEU A 1 111 ? 2.529 8.920 -8.732 1.00 98.38 111 LEU A O 1
ATOM 875 N N . PRO A 1 112 ? 3.686 7.977 -10.407 1.00 97.12 112 PRO A N 1
ATOM 876 C CA . PRO A 1 112 ? 3.211 8.934 -11.400 1.00 97.12 112 PRO A CA 1
ATOM 877 C C . PRO A 1 112 ? 1.705 8.796 -11.634 1.00 97.12 112 PRO A C 1
ATOM 879 O O . PRO A 1 112 ? 1.190 7.696 -11.829 1.00 97.12 112 PRO A O 1
ATOM 882 N N . VAL A 1 113 ? 1.006 9.927 -11.677 1.00 96.12 113 VAL A N 1
ATOM 883 C CA . VAL A 1 113 ? -0.451 9.975 -11.858 1.00 96.12 113 VAL A CA 1
ATOM 884 C C . VAL A 1 113 ? -0.849 10.729 -13.107 1.00 96.12 113 VAL A C 1
ATOM 886 O O . VAL A 1 113 ? -1.748 10.301 -13.803 1.00 96.12 113 VAL A O 1
ATOM 889 N N . TRP A 1 114 ? -0.241 11.869 -13.407 1.00 93.69 114 TRP A N 1
ATOM 890 C CA . TRP A 1 114 ? -0.642 12.647 -14.580 1.00 93.69 114 TRP A CA 1
ATOM 891 C C . TRP A 1 114 ? 0.520 13.488 -15.093 1.00 93.69 114 TRP A C 1
ATOM 893 O O . TRP A 1 114 ? 1.582 13.529 -14.468 1.00 93.69 114 TRP A O 1
ATOM 903 N N . MET A 1 115 ? 0.350 14.096 -16.261 1.00 91.00 115 MET A N 1
ATOM 904 C CA . MET A 1 115 ? 1.345 14.968 -16.862 1.00 91.00 115 MET A CA 1
ATOM 905 C C . MET A 1 115 ? 0.677 16.005 -17.762 1.00 91.00 115 MET A C 1
ATOM 907 O O . MET A 1 115 ? -0.249 15.677 -18.506 1.00 91.00 115 MET A O 1
ATOM 911 N N . ASP A 1 116 ? 1.177 17.236 -17.730 1.00 89.19 116 ASP A N 1
ATOM 912 C CA . ASP A 1 116 ? 0.747 18.271 -18.665 1.00 89.19 116 ASP A CA 1
ATOM 913 C C . ASP A 1 116 ? 0.974 17.841 -20.124 1.00 89.19 116 ASP A C 1
ATOM 915 O O . ASP A 1 116 ? 1.908 17.110 -20.456 1.00 89.19 116 ASP A O 1
ATOM 919 N N . GLY A 1 117 ? 0.092 18.296 -21.015 1.00 83.62 117 GLY A N 1
ATOM 920 C CA . GLY A 1 117 ? 0.129 17.949 -22.439 1.00 83.62 117 GLY A CA 1
ATOM 921 C C . GLY A 1 117 ? -0.503 16.596 -22.782 1.00 83.62 117 GLY A C 1
ATOM 922 O O . GLY A 1 117 ? -0.699 16.307 -23.962 1.00 83.62 117 GLY A O 1
ATOM 923 N N . TYR A 1 118 ? -0.881 15.792 -21.785 1.00 84.19 118 TYR A N 1
ATOM 924 C CA . TYR A 1 118 ? -1.673 14.581 -21.994 1.00 84.19 118 TYR A CA 1
ATOM 925 C C . TYR A 1 118 ? -3.156 14.937 -22.133 1.00 84.19 118 TYR A C 1
ATOM 927 O O . TYR A 1 118 ? -3.619 15.984 -21.667 1.00 84.19 118 TYR A O 1
ATOM 935 N N . ASN A 1 119 ? -3.922 14.043 -22.765 1.00 84.06 119 ASN A N 1
ATOM 936 C CA . ASN A 1 119 ? -5.379 14.154 -22.784 1.00 84.06 119 ASN A CA 1
ATOM 937 C C . ASN A 1 119 ? -5.922 14.237 -21.350 1.00 84.06 119 ASN A C 1
ATOM 939 O O . ASN A 1 119 ? -5.350 13.654 -20.424 1.00 84.06 119 ASN A O 1
ATOM 943 N N . GLN A 1 120 ? -7.037 14.952 -21.178 1.00 83.88 120 GLN A N 1
ATOM 944 C CA . GLN A 1 120 ? -7.719 14.994 -19.886 1.00 83.88 120 GLN A CA 1
ATOM 945 C C . GLN A 1 120 ? -8.070 13.556 -19.468 1.00 83.88 120 GLN A C 1
ATOM 947 O O . GLN A 1 120 ? -8.626 12.817 -20.293 1.00 83.88 120 GLN A O 1
ATOM 952 N N . PRO A 1 121 ? -7.703 13.138 -18.245 1.00 84.50 121 PRO A N 1
ATOM 953 C CA . PRO A 1 121 ? -7.998 11.796 -17.778 1.00 84.50 121 PRO A CA 1
ATOM 954 C C . PRO A 1 121 ? -9.503 11.640 -17.517 1.00 84.50 121 PRO A C 1
ATOM 956 O O . PRO A 1 121 ? -10.263 12.610 -17.534 1.00 84.50 121 PRO A O 1
ATOM 959 N N . ASP A 1 122 ? -9.942 10.406 -17.278 1.00 89.94 122 ASP A N 1
ATOM 960 C CA . ASP A 1 122 ? -11.324 10.126 -16.880 1.00 89.94 122 ASP A CA 1
ATOM 961 C C . ASP A 1 122 ? -11.715 10.940 -15.622 1.00 89.94 122 ASP A C 1
ATOM 963 O O . ASP A 1 122 ? -10.885 11.103 -14.725 1.00 89.94 122 ASP A O 1
ATOM 967 N N . PRO A 1 123 ? -12.957 11.441 -15.488 1.00 90.50 123 PRO A N 1
ATOM 968 C CA . PRO A 1 123 ? -13.386 12.178 -14.294 1.00 90.50 123 PRO A CA 1
ATOM 969 C C . PRO A 1 123 ? -13.217 11.416 -12.968 1.00 90.50 123 PRO A C 1
ATOM 971 O O . PRO A 1 123 ? -13.075 12.039 -11.919 1.00 90.50 123 PRO A O 1
ATOM 974 N N . ASN A 1 124 ? -13.205 10.079 -12.994 1.00 89.06 124 ASN A N 1
ATOM 975 C CA . ASN A 1 124 ? -12.983 9.233 -11.818 1.00 89.06 124 ASN A CA 1
ATOM 976 C C . ASN A 1 124 ? -11.502 9.002 -11.488 1.00 89.06 124 ASN A C 1
ATOM 978 O O . ASN A 1 124 ? -11.200 8.276 -10.536 1.00 89.06 124 ASN A O 1
ATOM 982 N N . HIS A 1 125 ? -10.592 9.579 -12.265 1.00 94.88 125 HIS A N 1
ATOM 983 C CA . HIS A 1 125 ? -9.157 9.433 -12.103 1.00 94.88 125 HIS A CA 1
ATOM 984 C C . HIS A 1 125 ? -8.650 10.089 -10.810 1.00 94.88 125 HIS A C 1
ATOM 986 O O . HIS A 1 125 ? -9.132 11.146 -10.391 1.00 94.88 125 HIS A O 1
ATOM 992 N N . VAL A 1 126 ? -7.621 9.493 -10.199 1.00 94.88 126 VAL A N 1
ATOM 993 C CA . VAL A 1 126 ? -7.047 9.935 -8.912 1.00 94.88 126 VAL A CA 1
ATOM 994 C C . VAL A 1 126 ? -6.544 11.386 -8.936 1.00 94.88 126 VAL A C 1
ATOM 996 O O . VAL A 1 126 ? -6.626 12.082 -7.928 1.00 94.88 126 VAL A O 1
ATOM 999 N N . TRP A 1 127 ? -6.154 11.896 -10.110 1.00 93.94 127 TRP A N 1
ATOM 1000 C CA . TRP A 1 127 ? -5.874 13.325 -10.335 1.00 93.94 127 TRP A CA 1
ATOM 1001 C C . TRP A 1 127 ? -7.000 14.264 -9.878 1.00 93.94 127 TRP A C 1
ATOM 1003 O O . TRP A 1 127 ? -6.722 15.281 -9.248 1.00 93.94 127 TRP A O 1
ATOM 1013 N N . TYR A 1 128 ? -8.261 13.943 -10.178 1.00 93.12 128 TYR A N 1
ATOM 1014 C CA . TYR A 1 128 ? -9.390 14.805 -9.815 1.00 93.12 128 TYR A CA 1
ATOM 1015 C C . TYR A 1 128 ? -9.901 14.540 -8.407 1.00 93.12 128 TYR A C 1
ATOM 1017 O O . TYR A 1 128 ? -10.317 15.477 -7.731 1.00 93.12 128 TYR A O 1
ATOM 1025 N N . LYS A 1 129 ? -9.860 13.280 -7.965 1.00 91.50 129 LYS A N 1
ATOM 1026 C CA . LYS A 1 129 ? -10.344 12.888 -6.637 1.00 91.50 129 LYS A CA 1
ATOM 1027 C C . LYS A 1 129 ? -9.440 13.395 -5.514 1.00 91.50 129 LYS A C 1
ATOM 1029 O O . LYS A 1 129 ? -9.949 13.844 -4.496 1.00 91.50 129 LYS A O 1
ATOM 1034 N N . HIS A 1 130 ? -8.124 13.361 -5.732 1.00 95.69 130 HIS A N 1
ATOM 1035 C CA . HIS A 1 130 ? -7.127 13.568 -4.678 1.00 95.69 130 HIS A CA 1
ATOM 1036 C C . HIS A 1 130 ? -6.008 14.546 -5.057 1.00 95.69 130 HIS A C 1
ATOM 1038 O O . HIS A 1 130 ? -4.955 14.565 -4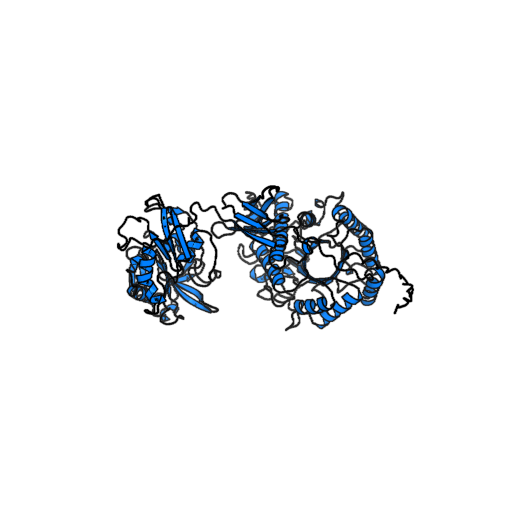.426 1.00 95.69 130 HIS A O 1
ATOM 1044 N N . GLY A 1 131 ? -6.202 15.340 -6.116 1.00 94.62 131 GLY A N 1
ATOM 1045 C CA . GLY A 1 131 ? -5.223 16.322 -6.587 1.00 94.62 131 GLY A CA 1
ATOM 1046 C C . GLY A 1 131 ? -4.995 17.492 -5.625 1.00 94.62 131 GLY A C 1
ATOM 1047 O O . GLY A 1 131 ? -5.642 17.628 -4.593 1.00 94.62 131 GLY A O 1
ATOM 1048 N N . TYR A 1 132 ? -4.133 18.430 -6.023 1.00 93.56 132 TYR A N 1
ATOM 1049 C CA . TYR A 1 132 ? -3.706 19.572 -5.195 1.00 93.56 132 TYR A CA 1
ATOM 1050 C C . TYR A 1 132 ? -4.802 20.548 -4.720 1.00 93.56 132 TYR A C 1
ATOM 1052 O O . TYR A 1 132 ? -4.498 21.497 -3.994 1.00 93.56 132 TYR A O 1
ATOM 1060 N N . ASN A 1 133 ? -6.040 20.393 -5.190 1.00 91.00 133 ASN A N 1
ATOM 1061 C CA . ASN A 1 133 ? -7.181 21.205 -4.762 1.00 91.00 133 ASN A CA 1
ATOM 1062 C C . ASN A 1 133 ? -8.083 20.465 -3.757 1.00 91.00 133 ASN A C 1
ATOM 1064 O O . ASN A 1 133 ? -9.028 21.070 -3.254 1.00 91.00 133 ASN A O 1
ATOM 1068 N N . ALA A 1 134 ? -7.816 19.185 -3.479 1.00 92.31 134 ALA A N 1
ATOM 1069 C CA . ALA A 1 134 ? -8.509 18.433 -2.445 1.00 92.31 134 ALA 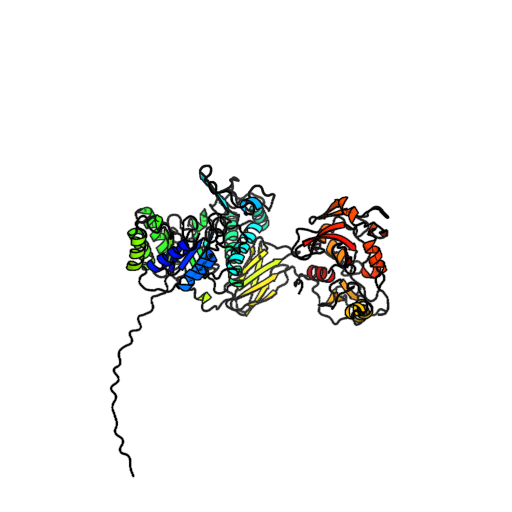A CA 1
ATOM 1070 C C . ALA A 1 134 ? -8.144 18.982 -1.046 1.00 92.31 134 ALA A C 1
ATOM 1072 O O . ALA A 1 134 ? -7.012 19.436 -0.835 1.00 92.31 134 ALA A O 1
ATOM 1073 N N . PRO A 1 135 ? -9.095 19.016 -0.097 1.00 87.94 135 PRO A N 1
ATOM 1074 C CA . PRO A 1 135 ? -8.870 19.593 1.223 1.00 87.94 135 PRO A CA 1
ATOM 1075 C C . PRO A 1 135 ? -8.052 18.662 2.129 1.00 87.94 135 PRO A C 1
ATOM 1077 O O . PRO A 1 135 ? -8.267 17.457 2.159 1.00 87.94 135 PRO A O 1
ATOM 1080 N N . GLY A 1 136 ? -7.157 19.232 2.942 1.00 89.31 136 GLY A N 1
ATOM 1081 C CA . GLY A 1 136 ? -6.477 18.496 4.015 1.00 89.31 136 GLY A CA 1
ATOM 1082 C C . GLY A 1 136 ? -5.752 17.232 3.533 1.00 89.31 136 GLY A C 1
ATOM 1083 O O . GLY A 1 136 ? -4.970 17.295 2.584 1.00 89.31 136 GLY A O 1
ATOM 1084 N N . SER A 1 137 ? -6.020 16.105 4.198 1.00 90.50 137 SER A N 1
ATOM 1085 C CA . SER A 1 137 ? -5.462 14.783 3.878 1.00 90.50 137 SER A CA 1
ATOM 1086 C C . SER A 1 137 ? -6.053 14.139 2.621 1.00 90.50 137 SER A C 1
ATOM 1088 O O . SER A 1 137 ? -5.543 13.123 2.167 1.00 90.50 137 SER A O 1
ATOM 1090 N N . ASP A 1 138 ? -7.081 14.722 1.999 1.00 92.44 138 ASP A N 1
ATOM 1091 C CA . ASP A 1 138 ? -7.568 14.216 0.711 1.00 92.44 138 ASP A CA 1
ATOM 1092 C C . ASP A 1 138 ? -6.634 14.603 -0.447 1.00 92.44 138 ASP A C 1
ATOM 1094 O O . ASP A 1 138 ? -6.763 14.058 -1.542 1.00 92.44 138 ASP A O 1
ATOM 1098 N N . ASN A 1 139 ? -5.681 15.523 -0.230 1.00 96.62 139 ASN A N 1
ATOM 1099 C CA . ASN A 1 139 ? -4.618 15.821 -1.190 1.00 96.62 139 ASN A CA 1
ATOM 1100 C C . ASN A 1 139 ? -3.446 14.846 -1.030 1.00 96.62 139 ASN A C 1
ATOM 1102 O O . ASN A 1 139 ? -2.603 14.992 -0.142 1.00 96.62 139 ASN A O 1
ATOM 1106 N N . TRP A 1 140 ? -3.331 13.920 -1.973 1.00 98.25 140 TRP A N 1
ATOM 1107 C CA . TRP A 1 140 ? -2.336 12.847 -1.940 1.00 98.25 140 TRP A CA 1
ATOM 1108 C C . TRP A 1 140 ? -1.032 13.173 -2.671 1.00 98.25 140 TRP A C 1
ATOM 1110 O O . TRP A 1 140 ? -0.128 12.340 -2.728 1.00 98.25 140 TRP A O 1
ATOM 1120 N N . PHE A 1 141 ? -0.920 14.353 -3.281 1.00 98.25 141 PHE A N 1
ATOM 1121 C CA . PHE A 1 141 ? 0.169 14.649 -4.205 1.00 98.25 141 PHE A CA 1
ATOM 1122 C C . PHE A 1 141 ? 1.362 15.261 -3.498 1.00 98.25 141 PHE A C 1
ATOM 1124 O O . PHE A 1 141 ? 1.228 16.110 -2.613 1.00 98.25 141 PHE A O 1
ATOM 1131 N N . THR A 1 142 ? 2.548 14.870 -3.948 1.00 97.94 142 THR A N 1
ATOM 1132 C CA . THR A 1 142 ? 3.783 15.451 -3.440 1.00 97.94 142 THR A CA 1
ATOM 1133 C C . THR A 1 142 ? 4.029 16.843 -4.026 1.00 97.94 142 THR A C 1
ATOM 1135 O O . THR A 1 142 ? 3.545 17.194 -5.109 1.00 97.94 142 THR A O 1
ATOM 1138 N N . GLN A 1 143 ? 4.802 17.644 -3.306 1.00 97.56 143 GLN A N 1
ATOM 1139 C CA . GLN A 1 143 ? 5.264 18.965 -3.721 1.00 97.56 143 GLN A CA 1
ATOM 1140 C C . GLN A 1 143 ? 6.720 19.155 -3.299 1.00 97.56 143 GLN A C 1
ATOM 1142 O O . GLN A 1 143 ? 7.238 18.382 -2.485 1.00 97.56 143 GLN A O 1
ATOM 1147 N N . THR A 1 144 ? 7.367 20.176 -3.855 1.00 97.94 144 THR A N 1
ATOM 1148 C CA . THR A 1 144 ? 8.740 20.508 -3.475 1.00 97.94 144 THR A CA 1
ATOM 1149 C C . THR A 1 144 ? 8.817 21.236 -2.131 1.00 97.94 144 THR A C 1
ATOM 1151 O O . THR A 1 144 ? 7.812 21.750 -1.634 1.00 97.94 144 THR A O 1
ATOM 1154 N N . ASP A 1 145 ? 10.019 21.359 -1.570 1.00 96.50 145 ASP A N 1
ATOM 1155 C CA . ASP A 1 145 ? 10.333 22.198 -0.404 1.00 96.50 145 ASP A CA 1
ATOM 1156 C C . ASP A 1 145 ? 9.951 23.677 -0.597 1.00 96.50 145 ASP A C 1
ATOM 1158 O O . ASP A 1 145 ? 9.623 24.371 0.364 1.00 96.50 145 ASP A O 1
ATOM 1162 N N . ALA A 1 146 ? 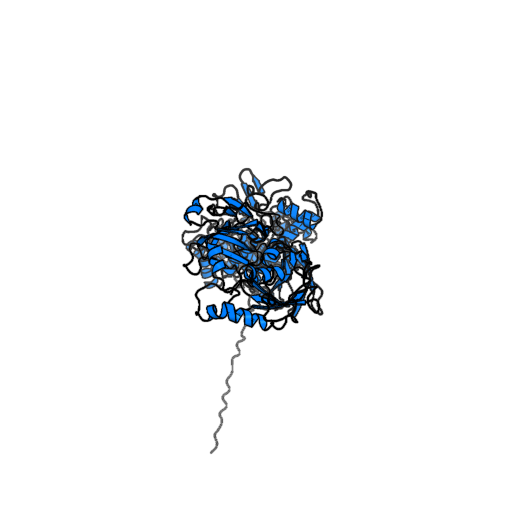9.921 24.150 -1.845 1.00 95.69 146 ALA A N 1
ATOM 1163 C CA . ALA A 1 146 ? 9.446 25.484 -2.216 1.00 95.69 146 ALA A CA 1
ATOM 1164 C C . ALA A 1 146 ? 7.924 25.560 -2.479 1.00 95.69 146 ALA A C 1
ATOM 1166 O O . ALA A 1 146 ? 7.421 26.609 -2.883 1.00 95.69 146 ALA A O 1
ATOM 1167 N N . GLY A 1 147 ? 7.188 24.459 -2.294 1.00 94.69 147 GLY A N 1
ATOM 1168 C CA . GLY A 1 147 ? 5.751 24.361 -2.566 1.00 94.69 147 GLY A CA 1
ATOM 1169 C C . GLY A 1 147 ? 5.393 24.265 -4.054 1.00 94.69 147 GLY A C 1
ATOM 1170 O O . GLY A 1 147 ? 4.234 24.473 -4.419 1.00 94.69 147 GLY A O 1
ATOM 1171 N N . ALA A 1 148 ? 6.361 23.973 -4.930 1.00 94.56 148 ALA A N 1
ATOM 1172 C CA . ALA A 1 148 ? 6.088 23.786 -6.352 1.00 94.56 148 ALA A CA 1
ATOM 1173 C C . ALA A 1 148 ? 5.362 22.454 -6.591 1.00 94.56 148 ALA A C 1
ATOM 1175 O O . ALA A 1 148 ? 5.676 21.429 -5.980 1.00 94.56 148 ALA A O 1
ATOM 1176 N N . ARG A 1 149 ? 4.375 22.490 -7.490 1.00 94.00 149 ARG A N 1
ATOM 1177 C CA . ARG A 1 149 ? 3.545 21.343 -7.867 1.00 94.00 149 ARG A CA 1
ATOM 1178 C C . ARG A 1 149 ? 4.104 20.701 -9.130 1.00 94.00 149 ARG A C 1
ATOM 1180 O O . ARG A 1 149 ? 4.261 21.389 -10.135 1.00 94.00 149 ARG A O 1
ATOM 1187 N N . GLY A 1 150 ? 4.297 19.388 -9.083 1.00 92.25 150 GLY A N 1
ATOM 1188 C CA . GLY A 1 150 ? 4.829 18.604 -10.191 1.00 92.25 150 GLY A CA 1
ATOM 1189 C C . GLY A 1 150 ? 6.321 18.813 -10.463 1.00 92.25 150 GLY A C 1
ATOM 1190 O O . GLY A 1 150 ? 6.925 19.800 -10.047 1.00 92.25 150 GLY A O 1
ATOM 1191 N N . ASP A 1 151 ? 6.907 17.840 -11.152 1.00 94.25 151 ASP A N 1
ATOM 1192 C CA . ASP A 1 151 ? 8.278 17.862 -11.659 1.00 94.25 151 ASP A CA 1
ATOM 1193 C C . ASP A 1 151 ? 8.265 18.389 -13.095 1.00 94.25 151 ASP A C 1
ATOM 1195 O O . ASP A 1 151 ? 7.676 17.759 -13.977 1.00 94.25 151 ASP A O 1
ATOM 1199 N N . CYS A 1 152 ? 8.814 19.585 -13.307 1.00 91.06 152 CYS A N 1
ATOM 1200 C CA . CYS A 1 152 ? 8.615 20.362 -14.528 1.00 91.06 152 CYS A CA 1
ATOM 1201 C C . CYS A 1 152 ? 9.927 20.571 -15.288 1.00 91.06 152 CYS A C 1
ATOM 1203 O O . CYS A 1 152 ? 10.797 21.312 -14.832 1.00 91.06 152 CYS A O 1
ATOM 1205 N N . ASP A 1 153 ? 10.005 20.038 -16.508 1.00 82.19 153 ASP A N 1
ATOM 1206 C CA . ASP A 1 153 ? 11.136 20.273 -17.425 1.00 82.19 153 ASP A CA 1
ATOM 1207 C C . ASP A 1 153 ? 10.936 21.521 -18.312 1.00 82.19 153 ASP A C 1
ATOM 1209 O O . ASP A 1 153 ? 11.807 21.911 -19.091 1.00 82.19 153 ASP A O 1
ATOM 1213 N N . GLY A 1 154 ? 9.773 22.170 -18.207 1.00 77.50 154 GLY A N 1
ATOM 1214 C CA . GLY A 1 154 ? 9.428 23.392 -18.926 1.00 77.50 154 GLY A CA 1
ATOM 1215 C C . GLY A 1 154 ? 7.964 23.806 -18.719 1.00 77.50 154 GLY A C 1
ATOM 1216 O O . GLY A 1 154 ? 7.188 23.059 -18.117 1.00 77.50 154 GLY A O 1
ATOM 1217 N N . PRO A 1 155 ? 7.554 24.996 -19.202 1.00 74.56 155 PRO A N 1
ATOM 1218 C CA . PRO A 1 155 ? 6.165 25.443 -19.108 1.00 74.56 155 PRO A CA 1
ATOM 1219 C C . PRO A 1 155 ? 5.205 24.461 -19.794 1.00 74.56 155 PRO A C 1
ATOM 1221 O O . PRO A 1 155 ? 5.352 24.190 -20.984 1.00 74.56 155 PRO A O 1
ATOM 1224 N N . GLY A 1 156 ? 4.211 23.957 -19.055 1.00 76.00 156 GLY A N 1
ATOM 1225 C CA . GLY A 1 156 ? 3.235 22.990 -19.575 1.00 76.00 156 GLY A CA 1
ATOM 1226 C C . GLY A 1 156 ? 3.809 21.593 -19.823 1.00 76.00 156 GLY A C 1
ATOM 1227 O O . GLY A 1 156 ? 3.276 20.858 -20.651 1.00 76.00 156 GLY A O 1
ATOM 1228 N N . HIS A 1 157 ? 4.904 21.242 -19.145 1.00 86.31 157 HIS A N 1
ATOM 1229 C CA . HIS A 1 157 ? 5.512 19.914 -19.173 1.00 86.31 157 HIS A CA 1
ATOM 1230 C C . HIS A 1 157 ? 5.879 19.483 -17.746 1.00 86.31 157 HIS A C 1
ATOM 1232 O O . HIS A 1 157 ? 7.049 19.265 -17.421 1.00 86.31 157 HIS A O 1
ATOM 1238 N N . CYS A 1 158 ? 4.864 19.427 -16.881 1.00 91.75 158 CYS A N 1
ATOM 1239 C CA . CYS A 1 158 ? 4.984 18.982 -15.498 1.00 91.75 158 CYS A CA 1
ATOM 1240 C C . CYS A 1 158 ? 4.396 17.581 -15.316 1.00 91.75 158 CYS A C 1
ATOM 1242 O O . CYS A 1 158 ? 3.269 17.318 -15.735 1.00 91.75 158 CYS A O 1
ATOM 1244 N N . GLY A 1 159 ? 5.140 16.685 -14.670 1.00 94.56 159 GLY A N 1
ATOM 1245 C CA . GLY A 1 159 ? 4.650 15.393 -14.193 1.00 94.56 159 GLY A CA 1
ATOM 1246 C C . GLY A 1 159 ? 4.172 15.477 -12.745 1.00 94.56 159 GLY A C 1
ATOM 1247 O O . GLY A 1 159 ? 4.807 16.123 -11.919 1.00 94.56 159 GLY A O 1
ATOM 1248 N N . TYR A 1 160 ? 3.081 14.795 -12.412 1.00 96.31 160 TYR A N 1
ATOM 1249 C CA . TYR A 1 160 ? 2.473 14.832 -11.081 1.00 96.31 160 TYR A CA 1
ATOM 1250 C C . TYR A 1 160 ? 2.449 13.452 -10.434 1.00 96.31 160 TYR A C 1
ATOM 1252 O O . TYR A 1 160 ? 2.143 12.459 -11.100 1.00 96.31 160 TYR A O 1
ATOM 1260 N N . PHE A 1 161 ? 2.764 13.400 -9.139 1.00 98.19 161 PHE A N 1
ATOM 1261 C CA . PHE A 1 161 ? 3.080 12.165 -8.427 1.00 98.19 161 PHE A CA 1
ATOM 1262 C C . PHE A 1 161 ? 2.381 12.115 -7.066 1.00 98.19 161 PHE A C 1
ATOM 1264 O O . PHE A 1 161 ? 2.259 13.141 -6.389 1.00 98.19 161 PHE A O 1
ATOM 1271 N N . LEU A 1 162 ? 1.971 10.913 -6.664 1.00 98.62 162 LEU A N 1
ATOM 1272 C CA . LEU A 1 162 ? 1.557 10.622 -5.292 1.00 98.62 162 LEU A CA 1
ATOM 1273 C C . LEU A 1 162 ? 2.745 10.773 -4.335 1.00 98.62 162 LEU A C 1
ATOM 1275 O O . LEU A 1 162 ? 3.887 10.501 -4.712 1.00 98.62 162 LEU A O 1
ATOM 1279 N N . ASP A 1 163 ? 2.476 11.188 -3.099 1.00 98.56 163 ASP A N 1
ATOM 1280 C CA . ASP A 1 163 ? 3.480 11.222 -2.038 1.00 98.56 163 ASP A CA 1
ATOM 1281 C C . ASP A 1 163 ? 3.522 9.872 -1.297 1.00 98.56 163 ASP A C 1
ATOM 1283 O O . ASP A 1 163 ? 2.553 9.527 -0.621 1.00 98.56 163 ASP A O 1
ATOM 1287 N N . PRO A 1 164 ? 4.614 9.088 -1.377 1.00 97.75 164 PRO A N 1
ATOM 1288 C CA . PRO A 1 164 ? 4.716 7.813 -0.669 1.00 97.75 164 PRO A CA 1
ATOM 1289 C C . PRO A 1 164 ? 4.747 7.976 0.859 1.00 97.75 164 PRO A C 1
ATOM 1291 O O . PRO A 1 164 ? 4.514 7.003 1.569 1.00 97.75 164 PRO A O 1
ATOM 1294 N N . GLY A 1 165 ? 5.005 9.183 1.378 1.00 97.00 165 GLY A N 1
ATOM 1295 C CA . GLY A 1 165 ? 4.880 9.494 2.801 1.00 97.00 165 GLY A CA 1
ATOM 1296 C C . GLY A 1 165 ? 3.463 9.864 3.240 1.00 97.00 165 GLY A C 1
ATOM 1297 O O . GLY A 1 165 ? 3.276 10.238 4.397 1.00 97.00 165 GLY A O 1
ATOM 1298 N N . HIS A 1 166 ? 2.475 9.849 2.340 1.00 98.06 166 HIS A N 1
ATOM 1299 C CA . HIS A 1 166 ? 1.068 10.066 2.668 1.00 98.06 166 HIS A CA 1
ATOM 1300 C C . HIS A 1 166 ? 0.370 8.708 2.878 1.00 98.06 166 HIS A C 1
ATOM 1302 O O . HIS A 1 166 ? 0.310 7.929 1.925 1.00 98.06 166 HIS A O 1
ATOM 1308 N N . PRO A 1 167 ? -0.202 8.417 4.065 1.00 94.44 167 PRO A N 1
ATOM 1309 C CA . PRO A 1 167 ? -0.782 7.103 4.374 1.00 94.44 167 PRO A CA 1
ATOM 1310 C C . PRO A 1 167 ? -1.832 6.638 3.355 1.00 94.44 167 PRO A C 1
ATOM 1312 O O . PRO A 1 167 ? -1.684 5.575 2.759 1.00 94.44 167 PRO A O 1
ATOM 1315 N N . ASP A 1 168 ? -2.816 7.488 3.044 1.00 95.19 168 ASP A N 1
ATOM 1316 C CA . ASP A 1 168 ? -3.883 7.127 2.097 1.00 95.19 168 ASP A CA 1
ATOM 1317 C C . ASP A 1 168 ? -3.373 6.917 0.659 1.00 95.19 168 ASP A C 1
ATOM 1319 O O . ASP A 1 168 ? -3.872 6.059 -0.069 1.00 95.19 168 ASP A O 1
ATOM 1323 N N . ALA A 1 169 ? -2.328 7.645 0.246 1.00 98.00 169 ALA A N 1
ATOM 1324 C CA . ALA A 1 169 ? -1.712 7.475 -1.067 1.00 98.00 169 ALA A CA 1
ATOM 1325 C C . ALA A 1 169 ? -0.905 6.166 -1.148 1.00 98.00 169 ALA A C 1
ATOM 1327 O O . ALA A 1 169 ? -0.902 5.486 -2.182 1.00 98.00 169 ALA A O 1
ATOM 1328 N N . ALA A 1 170 ? -0.238 5.793 -0.051 1.00 97.88 170 ALA A N 1
ATOM 1329 C CA . ALA A 1 170 ? 0.434 4.508 0.091 1.00 97.88 170 ALA A CA 1
ATOM 1330 C C . ALA A 1 170 ? -0.583 3.353 0.067 1.00 97.88 170 ALA A C 1
ATOM 1332 O O . ALA A 1 170 ? -0.404 2.409 -0.705 1.00 97.88 170 ALA A O 1
ATOM 1333 N N . ASP A 1 171 ? -1.686 3.463 0.816 1.00 96.31 171 ASP A N 1
ATOM 1334 C CA . ASP A 1 171 ? -2.790 2.493 0.813 1.00 96.31 171 ASP A CA 1
ATOM 1335 C C . ASP A 1 171 ? -3.396 2.330 -0.579 1.00 96.31 171 ASP A C 1
ATOM 1337 O O . ASP A 1 171 ? -3.537 1.209 -1.068 1.00 96.31 171 ASP A O 1
ATOM 1341 N N . TYR A 1 172 ? -3.690 3.438 -1.257 1.00 97.62 172 TYR A N 1
ATOM 1342 C CA . TYR A 1 172 ? -4.174 3.441 -2.633 1.00 97.62 172 TYR A CA 1
ATOM 1343 C C . TYR A 1 172 ? -3.231 2.691 -3.583 1.00 97.62 172 TYR A C 1
ATOM 1345 O O . TYR A 1 172 ? -3.674 1.865 -4.388 1.00 97.62 172 TYR A O 1
ATOM 1353 N N . THR A 1 173 ? -1.925 2.950 -3.474 1.00 98.44 173 THR A N 1
ATOM 1354 C CA . THR A 1 173 ? -0.906 2.322 -4.323 1.00 98.44 173 THR A CA 1
ATOM 1355 C C . THR A 1 173 ? -0.844 0.815 -4.075 1.00 98.44 173 THR A C 1
ATOM 1357 O O . THR A 1 173 ? -0.888 0.036 -5.030 1.00 98.44 173 THR A O 1
ATOM 1360 N N . VAL A 1 174 ? -0.812 0.386 -2.807 1.00 98.25 174 VAL A N 1
ATOM 1361 C CA . VAL A 1 174 ? -0.835 -1.038 -2.431 1.00 98.25 174 VAL A CA 1
ATOM 1362 C C . VAL A 1 174 ? -2.113 -1.704 -2.932 1.00 98.25 174 VAL A C 1
ATOM 1364 O O . VAL A 1 174 ? -2.034 -2.745 -3.578 1.00 98.25 174 VAL A O 1
ATOM 1367 N N . ASN A 1 175 ? -3.280 -1.103 -2.695 1.00 95.94 175 ASN A N 1
ATOM 1368 C CA . ASN A 1 175 ? -4.572 -1.669 -3.079 1.00 95.94 175 ASN A CA 1
ATOM 1369 C C . ASN A 1 175 ? -4.702 -1.826 -4.597 1.00 95.94 175 ASN A C 1
ATOM 1371 O O . ASN A 1 175 ? -5.142 -2.874 -5.064 1.00 95.94 175 ASN A O 1
ATOM 1375 N N . THR A 1 176 ? -4.263 -0.831 -5.371 1.00 96.94 176 THR A N 1
ATOM 1376 C CA . THR A 1 176 ? -4.265 -0.886 -6.842 1.00 96.94 176 THR A CA 1
ATOM 1377 C C . THR A 1 176 ? -3.394 -2.032 -7.354 1.00 96.94 176 THR A C 1
ATOM 1379 O O . THR A 1 176 ? -3.814 -2.819 -8.203 1.00 96.94 176 THR A O 1
ATOM 1382 N N . VAL A 1 177 ? -2.189 -2.169 -6.800 1.00 97.50 177 VAL A N 1
ATOM 1383 C CA . VAL A 1 177 ? -1.240 -3.220 -7.178 1.00 97.50 177 VAL A CA 1
ATOM 1384 C C . VAL A 1 177 ? -1.730 -4.609 -6.757 1.00 97.50 177 VAL A C 1
ATOM 1386 O O . VAL A 1 177 ? -1.669 -5.550 -7.545 1.00 97.50 177 VAL A O 1
ATOM 1389 N N . VAL A 1 178 ? -2.243 -4.757 -5.536 1.00 95.12 178 VAL A N 1
ATOM 1390 C CA . VAL A 1 178 ? -2.751 -6.038 -5.024 1.00 95.12 178 VAL A CA 1
ATOM 1391 C C . VAL A 1 178 ? -4.018 -6.462 -5.767 1.00 95.12 178 VAL A C 1
ATOM 1393 O O . VAL A 1 178 ? -4.186 -7.649 -6.039 1.00 95.12 178 VAL A O 1
ATOM 1396 N N . HIS A 1 179 ? -4.881 -5.518 -6.158 1.00 94.50 179 HIS A N 1
ATOM 1397 C CA . HIS A 1 179 ? -6.033 -5.811 -7.015 1.00 94.50 179 HIS A CA 1
ATOM 1398 C C . HIS A 1 179 ? -5.583 -6.414 -8.347 1.00 94.50 179 HIS A C 1
ATOM 1400 O O . HIS A 1 179 ? -6.029 -7.501 -8.699 1.00 94.50 179 HIS A O 1
ATOM 1406 N N . LEU A 1 180 ? -4.619 -5.794 -9.035 1.00 97.75 180 LEU A N 1
ATOM 1407 C CA . LEU A 1 180 ? -4.018 -6.352 -10.254 1.00 97.75 180 LEU A CA 1
ATOM 1408 C C . LEU A 1 180 ? -3.482 -7.781 -10.036 1.00 97.75 180 LEU A C 1
ATOM 1410 O O . LEU A 1 180 ? -3.776 -8.679 -10.827 1.00 97.75 180 LEU A O 1
ATOM 1414 N N . VAL A 1 181 ? -2.725 -8.005 -8.957 1.00 97.19 181 VAL A N 1
ATOM 1415 C CA . VAL A 1 181 ? -2.150 -9.321 -8.620 1.00 97.19 181 VAL A CA 1
ATOM 1416 C C . VAL A 1 181 ? -3.239 -10.384 -8.448 1.00 97.19 181 VAL A C 1
ATOM 1418 O O . VAL A 1 181 ? -3.077 -11.505 -8.934 1.00 97.19 181 VAL A O 1
ATOM 1421 N N . LYS A 1 182 ? -4.359 -10.044 -7.799 1.00 94.75 182 LYS A N 1
ATOM 1422 C CA . LYS A 1 182 ? -5.498 -10.954 -7.594 1.00 94.75 182 LYS A CA 1
ATOM 1423 C C . LYS A 1 182 ? -6.159 -11.366 -8.902 1.00 94.75 182 LYS A C 1
ATOM 1425 O O . LYS A 1 182 ? -6.465 -12.544 -9.074 1.00 94.75 182 LYS A O 1
ATOM 1430 N N . GLN A 1 183 ? -6.359 -10.413 -9.810 1.00 95.31 183 GLN A N 1
ATOM 1431 C CA . GLN A 1 183 ? -7.203 -10.625 -10.987 1.00 95.31 183 GLN A CA 1
ATOM 1432 C C . GLN A 1 183 ? -6.481 -11.287 -12.169 1.00 95.31 183 GLN A C 1
ATOM 1434 O O . GLN A 1 183 ? -7.131 -11.947 -12.977 1.00 95.31 183 GLN A O 1
ATOM 1439 N N . TYR A 1 184 ? -5.152 -11.159 -12.281 1.00 97.38 184 TYR A N 1
ATOM 1440 C CA . TYR A 1 184 ? -4.417 -11.596 -13.479 1.00 97.38 184 TYR A CA 1
ATOM 1441 C C . TYR A 1 184 ? -3.307 -12.595 -13.168 1.00 97.38 184 TYR A C 1
ATOM 1443 O O . TYR A 1 184 ? -2.575 -12.449 -12.189 1.00 97.38 184 TYR A O 1
ATOM 1451 N N . ASP A 1 185 ? -3.159 -13.609 -14.023 1.00 96.81 185 ASP A N 1
ATOM 1452 C CA . ASP A 1 185 ? -2.142 -14.663 -13.913 1.00 96.81 185 ASP A CA 1
ATOM 1453 C C . ASP A 1 185 ? -0.760 -14.189 -14.391 1.00 96.81 185 ASP A C 1
ATOM 1455 O O . ASP A 1 185 ? -0.252 -14.581 -15.436 1.00 96.81 185 ASP A O 1
ATOM 1459 N N . LEU A 1 186 ? -0.184 -13.253 -13.643 1.00 97.81 186 LEU A N 1
ATOM 1460 C CA . LEU A 1 186 ? 1.143 -12.701 -13.890 1.00 97.81 186 LEU A CA 1
ATOM 1461 C C . LEU A 1 186 ? 2.238 -13.593 -13.287 1.00 97.81 186 LEU A C 1
ATOM 1463 O O . LEU A 1 186 ? 2.118 -14.057 -12.154 1.00 97.81 186 LEU A O 1
ATOM 1467 N N . ASP A 1 187 ? 3.358 -13.734 -13.998 1.00 97.38 187 ASP A N 1
ATOM 1468 C CA . ASP A 1 187 ? 4.566 -14.398 -13.488 1.00 97.38 187 ASP A CA 1
ATOM 1469 C C . ASP A 1 187 ? 5.313 -13.532 -12.461 1.00 97.38 187 ASP A C 1
ATOM 1471 O O . ASP A 1 187 ? 5.978 -14.031 -11.547 1.00 97.38 187 ASP A O 1
ATOM 1475 N N . GLY A 1 188 ? 5.198 -12.213 -12.604 1.00 97.69 188 GLY A N 1
ATOM 1476 C CA . GLY A 1 188 ? 5.796 -11.266 -11.682 1.00 97.69 188 GLY A CA 1
ATOM 1477 C C . GLY A 1 188 ? 5.210 -9.866 -11.770 1.00 97.69 188 GLY A C 1
ATOM 1478 O O . GLY A 1 188 ? 4.467 -9.510 -12.684 1.00 97.69 188 GLY A O 1
ATOM 1479 N N . LEU A 1 189 ? 5.549 -9.066 -10.773 1.00 98.56 189 LEU A N 1
ATOM 1480 C CA . LEU A 1 189 ? 5.240 -7.653 -10.672 1.00 98.56 189 LEU A CA 1
ATOM 1481 C C . LEU A 1 189 ? 6.545 -6.871 -10.840 1.00 98.56 189 LEU A C 1
ATOM 1483 O O . LEU A 1 189 ? 7.593 -7.263 -10.320 1.00 98.56 189 LEU A O 1
ATOM 1487 N N . HIS A 1 190 ? 6.494 -5.774 -11.585 1.00 98.81 190 HIS A N 1
ATOM 1488 C CA . HIS A 1 190 ? 7.645 -4.924 -11.849 1.00 98.81 190 HIS A CA 1
ATOM 1489 C C . HIS A 1 190 ? 7.320 -3.472 -11.492 1.00 98.81 190 HIS A C 1
ATOM 1491 O O . HIS A 1 190 ? 6.502 -2.830 -12.147 1.00 98.81 190 HIS A O 1
ATOM 1497 N N . LEU A 1 191 ? 7.934 -2.952 -10.433 1.00 98.88 191 LEU A N 1
ATOM 1498 C CA . LEU A 1 191 ? 7.693 -1.593 -9.958 1.00 98.88 191 LEU A CA 1
ATOM 1499 C C . LEU A 1 191 ? 8.669 -0.620 -10.614 1.00 98.88 191 LEU A C 1
ATOM 1501 O O . LEU A 1 191 ? 9.882 -0.756 -10.484 1.00 98.88 191 LEU A O 1
ATOM 1505 N N . ASP A 1 192 ? 8.137 0.409 -11.250 1.00 98.50 192 ASP A N 1
ATOM 1506 C CA . ASP A 1 192 ? 8.895 1.550 -11.757 1.00 98.50 192 ASP A CA 1
ATOM 1507 C C . ASP A 1 192 ? 8.404 2.827 -11.077 1.00 98.50 192 ASP A C 1
ATOM 1509 O O . ASP A 1 192 ? 7.302 2.873 -10.529 1.00 98.50 192 ASP A O 1
ATOM 1513 N N . TYR A 1 193 ? 9.226 3.873 -11.075 1.00 97.75 193 TYR A N 1
ATOM 1514 C CA . TYR A 1 193 ? 8.949 5.131 -10.385 1.00 97.75 193 TYR A CA 1
ATOM 1515 C C . TYR A 1 193 ? 8.526 4.936 -8.915 1.00 97.75 193 TYR A C 1
ATOM 1517 O O . TYR A 1 193 ? 7.796 5.753 -8.356 1.00 97.75 193 TYR A O 1
ATOM 1525 N N . ILE A 1 194 ? 8.996 3.868 -8.262 1.00 98.25 194 ILE A N 1
ATOM 1526 C CA . ILE A 1 194 ? 8.820 3.641 -6.824 1.00 98.25 194 ILE A CA 1
ATOM 1527 C C . ILE A 1 194 ? 9.885 4.431 -6.052 1.00 98.25 194 ILE A C 1
ATOM 1529 O O . ILE A 1 194 ? 10.857 3.890 -5.533 1.00 98.25 194 ILE A O 1
ATOM 1533 N N . ARG A 1 195 ? 9.774 5.760 -6.131 1.00 98.12 195 ARG A N 1
ATOM 1534 C CA . ARG A 1 195 ? 10.769 6.744 -5.679 1.00 98.12 195 ARG A CA 1
ATOM 1535 C C . ARG A 1 195 ? 10.189 8.158 -5.708 1.00 98.12 195 ARG A C 1
ATOM 1537 O O . ARG A 1 195 ? 9.219 8.410 -6.421 1.00 98.12 195 ARG A O 1
ATOM 1544 N N . TYR A 1 196 ? 10.843 9.104 -5.041 1.00 98.19 196 TYR A N 1
ATOM 1545 C CA . TYR A 1 196 ? 10.556 10.520 -5.270 1.00 98.19 196 TYR A CA 1
ATOM 1546 C C . TYR A 1 196 ? 11.093 10.977 -6.645 1.00 98.19 196 TYR A C 1
ATOM 1548 O O . TYR A 1 196 ? 12.055 10.385 -7.160 1.00 98.19 196 TYR A O 1
ATOM 1556 N N . PRO A 1 197 ? 10.497 12.015 -7.271 1.00 96.00 197 PRO A N 1
ATOM 1557 C CA . PRO A 1 197 ? 11.016 12.559 -8.527 1.00 96.00 197 PRO A CA 1
ATOM 1558 C C . PRO A 1 197 ? 12.452 13.076 -8.377 1.00 96.00 197 PRO A C 1
ATOM 1560 O O . PRO A 1 197 ? 13.328 12.664 -9.139 1.00 96.00 197 PRO A O 1
ATOM 1563 N N . THR A 1 198 ? 12.684 13.898 -7.347 1.00 96.06 198 THR A N 1
ATOM 1564 C CA . THR A 1 198 ? 13.988 14.443 -6.935 1.00 96.06 198 THR A CA 1
ATOM 1565 C C . THR A 1 198 ? 14.052 14.603 -5.409 1.00 96.06 198 THR A C 1
ATOM 1567 O O . THR A 1 198 ? 13.039 14.463 -4.716 1.00 96.06 198 THR A O 1
ATOM 1570 N N . GLU A 1 199 ? 15.219 14.971 -4.880 1.00 96.38 199 GLU A N 1
ATOM 1571 C CA . GLU A 1 199 ? 15.473 15.205 -3.459 1.00 96.38 199 GLU A CA 1
ATOM 1572 C C . GLU A 1 199 ? 14.676 16.384 -2.896 1.00 96.38 199 GLU A C 1
ATOM 1574 O O . GLU A 1 199 ? 14.566 16.520 -1.680 1.00 96.38 199 GLU A O 1
ATOM 1579 N N . HIS A 1 200 ? 14.089 17.211 -3.761 1.00 97.81 200 HIS A N 1
ATOM 1580 C CA . HIS A 1 200 ? 13.262 18.345 -3.371 1.00 97.81 200 HIS A CA 1
ATOM 1581 C C . HIS A 1 200 ? 11.817 17.959 -3.051 1.00 97.81 200 HIS A C 1
ATOM 1583 O O . HIS A 1 200 ? 11.121 18.773 -2.461 1.00 97.81 200 HIS A O 1
ATOM 1589 N N . PHE A 1 201 ? 11.351 16.759 -3.411 1.00 98.44 201 PHE A N 1
ATOM 1590 C CA . PHE A 1 201 ? 9.968 16.313 -3.185 1.00 98.44 201 PHE A CA 1
ATOM 1591 C C . PHE A 1 201 ? 9.772 15.592 -1.839 1.00 98.44 201 PHE A C 1
ATOM 1593 O O . PHE A 1 201 ? 10.729 15.276 -1.133 1.00 98.44 201 PHE A O 1
ATOM 1600 N N . GLY A 1 202 ? 8.515 15.335 -1.472 1.00 97.94 202 GLY A N 1
ATOM 1601 C CA . GLY A 1 202 ? 8.113 14.743 -0.186 1.00 97.94 202 GLY A CA 1
ATOM 1602 C C . GLY A 1 202 ? 7.483 15.725 0.790 1.00 97.94 202 GLY A C 1
ATOM 1603 O O . GLY A 1 202 ? 7.251 15.381 1.942 1.00 97.94 202 GLY A O 1
ATOM 1604 N N . TYR A 1 203 ? 7.212 16.956 0.351 1.00 98.31 203 TYR A N 1
ATOM 1605 C CA . TYR A 1 203 ? 6.742 18.037 1.216 1.00 98.31 203 TYR A CA 1
ATOM 1606 C C . TYR A 1 203 ? 5.224 18.215 1.213 1.00 98.31 203 TYR A C 1
ATOM 1608 O O . TYR A 1 203 ? 4.728 19.320 1.458 1.00 98.31 203 TYR A O 1
ATOM 1616 N N . ASN A 1 204 ? 4.463 17.151 0.932 1.00 98.06 204 ASN A N 1
ATOM 1617 C CA . ASN A 1 204 ? 3.029 17.168 1.200 1.00 98.06 204 ASN A CA 1
ATOM 1618 C C . ASN A 1 204 ? 2.792 17.496 2.697 1.00 98.06 204 ASN A C 1
ATOM 1620 O O . ASN A 1 204 ? 3.469 16.918 3.552 1.00 98.06 204 ASN A O 1
ATOM 1624 N N . PRO A 1 205 ? 1.860 18.407 3.045 1.00 96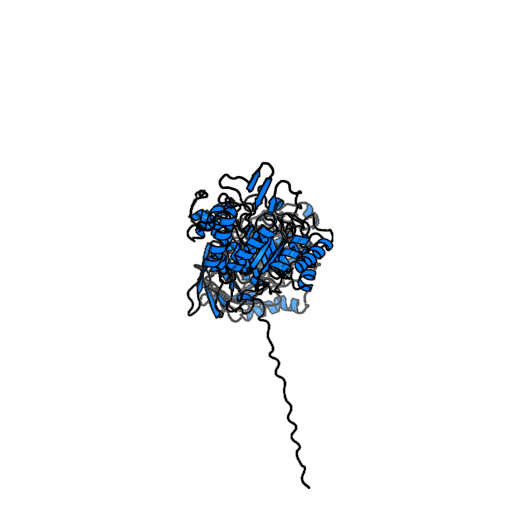.38 205 PRO A N 1
ATOM 1625 C CA . PRO A 1 205 ? 1.619 18.789 4.438 1.00 96.38 205 PRO A CA 1
ATOM 1626 C C . PRO A 1 205 ? 1.314 17.613 5.377 1.00 96.38 205 PRO A C 1
ATOM 1628 O O . PRO A 1 205 ? 1.783 17.617 6.514 1.00 96.38 205 PRO A O 1
ATOM 1631 N N . THR A 1 206 ? 0.590 16.592 4.906 1.00 96.19 206 THR A N 1
ATOM 1632 C CA . THR A 1 206 ? 0.312 15.367 5.672 1.00 96.19 206 THR A CA 1
ATOM 1633 C C . THR A 1 206 ? 1.602 14.603 5.972 1.00 96.19 206 THR A C 1
ATOM 1635 O O . THR A 1 206 ? 1.817 14.179 7.105 1.00 96.19 206 THR A O 1
ATOM 1638 N N . SER A 1 207 ? 2.499 14.470 4.992 1.00 97.25 207 SER A N 1
ATOM 1639 C CA . SER A 1 207 ? 3.788 13.786 5.166 1.00 97.25 207 SER A CA 1
ATOM 1640 C C . SER A 1 207 ? 4.712 14.534 6.127 1.00 97.25 207 SER A C 1
ATOM 1642 O O . SER A 1 207 ? 5.327 13.919 6.995 1.00 97.25 207 SER A O 1
ATOM 1644 N N . VAL A 1 208 ? 4.760 15.867 6.043 1.00 97.69 208 VAL A N 1
ATOM 1645 C CA . VAL A 1 208 ? 5.518 16.696 6.997 1.00 97.69 208 VAL A CA 1
ATOM 1646 C C . VAL A 1 208 ? 4.968 16.535 8.416 1.00 97.69 208 VAL A C 1
ATOM 1648 O O . VAL A 1 208 ? 5.746 16.349 9.351 1.00 97.69 208 VAL A O 1
ATOM 1651 N N . ALA A 1 209 ? 3.643 16.550 8.589 1.00 94.88 209 ALA A N 1
ATOM 1652 C CA . ALA A 1 209 ? 3.016 16.332 9.892 1.00 94.88 209 ALA A CA 1
ATOM 1653 C C . ALA A 1 209 ? 3.322 14.933 10.454 1.00 94.88 209 ALA A C 1
ATOM 1655 O O . ALA A 1 209 ? 3.579 14.794 11.649 1.00 94.88 209 ALA A O 1
ATOM 1656 N N . HIS A 1 210 ? 3.352 13.910 9.595 1.00 93.69 210 HIS A N 1
ATOM 1657 C CA . HIS A 1 210 ? 3.714 12.552 9.992 1.00 93.69 210 HIS A CA 1
ATOM 1658 C C . HIS A 1 210 ? 5.174 12.476 10.468 1.00 93.69 210 HIS A C 1
ATOM 1660 O O . HIS A 1 210 ? 5.442 11.966 11.550 1.00 93.69 210 HIS A O 1
ATOM 1666 N N . PHE A 1 211 ? 6.112 13.095 9.747 1.00 96.44 211 PHE A N 1
ATOM 1667 C CA . PHE A 1 211 ? 7.505 13.202 10.196 1.00 96.44 211 PHE A CA 1
ATOM 1668 C C . PHE A 1 211 ? 7.654 13.937 11.530 1.00 96.44 211 PHE A C 1
ATOM 1670 O O . PHE A 1 211 ? 8.419 13.512 12.398 1.00 96.44 211 PHE A O 1
ATOM 1677 N N . GLN A 1 212 ? 6.932 15.040 11.711 1.00 95.38 212 GLN A N 1
ATOM 1678 C CA . GLN A 1 212 ? 6.934 15.799 12.961 1.00 95.38 212 GLN A CA 1
ATOM 1679 C C . GLN A 1 212 ? 6.415 14.953 14.129 1.00 95.38 212 GLN A C 1
ATOM 1681 O O . GLN A 1 212 ? 7.036 14.935 15.192 1.00 95.38 212 GLN A O 1
ATOM 1686 N N . ALA A 1 213 ? 5.340 14.189 13.920 1.00 90.31 213 ALA A N 1
ATOM 1687 C CA . ALA A 1 213 ? 4.819 13.249 14.910 1.00 90.31 213 ALA A CA 1
ATOM 1688 C C . ALA A 1 213 ? 5.824 12.128 15.230 1.00 90.31 213 ALA A C 1
ATOM 1690 O O . ALA A 1 213 ? 6.052 11.826 16.400 1.00 90.31 213 ALA A O 1
ATOM 1691 N N . ASP A 1 214 ? 6.473 11.569 14.207 1.00 88.69 214 ASP A N 1
ATOM 1692 C CA . ASP A 1 214 ? 7.425 10.463 14.340 1.00 88.69 214 ASP A CA 1
ATOM 1693 C C . ASP A 1 214 ? 8.712 10.846 15.074 1.00 88.69 214 ASP A C 1
ATOM 1695 O O . ASP A 1 214 ? 9.341 10.009 15.724 1.00 88.69 214 ASP A O 1
ATOM 1699 N N . THR A 1 215 ? 9.130 12.104 14.945 1.00 91.44 215 THR A N 1
ATOM 1700 C CA . THR A 1 215 ? 10.428 12.582 15.442 1.00 91.44 215 THR A CA 1
ATOM 1701 C C . THR A 1 215 ? 10.316 13.527 16.635 1.00 91.44 215 THR A C 1
ATOM 1703 O O . THR A 1 215 ? 11.323 13.808 17.286 1.00 91.44 215 THR A O 1
ATOM 1706 N N . GLY A 1 216 ? 9.118 14.043 16.923 1.00 91.94 216 GLY A N 1
ATOM 1707 C CA . GLY A 1 216 ? 8.888 15.108 17.900 1.00 91.94 216 GLY A CA 1
ATOM 1708 C C . GLY A 1 216 ? 9.372 16.491 17.443 1.00 91.94 216 GLY A C 1
ATOM 1709 O O . GLY A 1 216 ? 9.409 17.422 18.251 1.00 91.94 216 GLY A O 1
ATOM 1710 N N . ARG A 1 217 ? 9.770 16.642 16.173 1.00 94.81 217 ARG A N 1
ATOM 1711 C CA . ARG A 1 217 ? 10.152 17.934 15.585 1.00 94.81 217 ARG A CA 1
ATOM 1712 C C . ARG A 1 217 ? 8.923 18.774 15.253 1.00 94.81 217 ARG A C 1
ATOM 1714 O O . ARG A 1 217 ? 7.827 18.258 15.092 1.00 94.81 217 ARG A O 1
ATOM 1721 N N . SER A 1 218 ? 9.116 20.084 15.130 1.00 94.00 218 SER A N 1
ATOM 1722 C CA . SER A 1 218 ? 8.056 21.041 14.770 1.00 94.00 218 SER A CA 1
ATOM 1723 C C . SER A 1 218 ? 8.440 21.979 13.625 1.00 94.00 218 SER A C 1
ATOM 1725 O O . SER A 1 218 ? 7.643 22.824 13.218 1.00 94.00 218 SER A O 1
ATOM 1727 N N . ASP A 1 219 ? 9.662 21.856 13.106 1.00 94.94 219 ASP A N 1
ATOM 1728 C CA . ASP A 1 219 ? 10.164 22.647 11.993 1.00 94.94 219 ASP A CA 1
ATOM 1729 C C . ASP A 1 219 ? 9.797 22.034 10.633 1.00 94.94 219 ASP A C 1
ATOM 1731 O O . ASP A 1 219 ? 9.398 20.873 10.532 1.00 94.94 219 ASP A O 1
ATOM 1735 N N . MET A 1 220 ? 9.935 22.843 9.582 1.00 95.25 220 MET A N 1
ATOM 1736 C CA . MET A 1 220 ? 9.934 22.375 8.198 1.00 95.25 220 MET A CA 1
ATOM 1737 C C . MET A 1 220 ? 11.386 22.042 7.820 1.00 95.25 220 MET A C 1
ATOM 1739 O O . MET A 1 220 ? 12.188 22.974 7.687 1.00 95.25 220 MET A O 1
ATOM 1743 N N . PRO A 1 221 ? 11.758 20.759 7.678 1.00 96.94 221 PRO A N 1
ATOM 1744 C CA . PRO A 1 221 ? 13.149 20.380 7.464 1.00 96.94 221 PRO A CA 1
ATOM 1745 C C . PRO A 1 221 ? 13.639 20.802 6.073 1.00 96.94 221 PRO A C 1
ATOM 1747 O O . PRO A 1 221 ? 12.915 20.699 5.081 1.00 96.94 221 PRO A O 1
ATOM 1750 N N . ALA A 1 222 ? 14.898 21.232 5.973 1.00 97.75 222 ALA A N 1
ATOM 1751 C CA . ALA A 1 222 ? 15.553 21.430 4.679 1.00 97.75 222 ALA A CA 1
ATOM 1752 C C . ALA A 1 222 ? 15.671 20.098 3.917 1.00 97.75 222 ALA A C 1
ATOM 1754 O O . ALA A 1 222 ? 15.800 19.039 4.529 1.00 97.75 222 ALA A O 1
ATOM 1755 N N . TYR A 1 223 ? 15.690 20.133 2.581 1.00 97.06 223 TYR A N 1
ATOM 1756 C CA . TYR A 1 223 ? 15.737 18.899 1.779 1.00 97.06 223 TYR A CA 1
ATOM 1757 C C . TYR A 1 223 ? 17.041 18.110 1.959 1.00 97.06 223 TYR A C 1
ATOM 1759 O O . TYR A 1 223 ? 17.082 16.924 1.644 1.00 97.06 223 TYR A O 1
ATOM 1767 N N . THR A 1 224 ? 18.079 18.765 2.490 1.00 96.50 224 THR A N 1
ATOM 1768 C CA . THR A 1 224 ? 19.380 18.194 2.859 1.00 96.50 224 THR A CA 1
ATOM 1769 C C . THR A 1 224 ? 19.468 17.765 4.326 1.00 96.50 224 THR A C 1
ATOM 1771 O O . THR A 1 224 ? 20.550 17.414 4.781 1.00 96.50 224 THR A O 1
ATOM 1774 N N . ASP A 1 225 ? 18.394 17.876 5.111 1.00 98.31 225 ASP A N 1
ATOM 1775 C CA . ASP A 1 225 ? 18.372 17.402 6.497 1.00 98.31 225 ASP A CA 1
ATOM 1776 C C . ASP A 1 225 ? 18.462 15.869 6.513 1.00 98.31 225 ASP A C 1
ATOM 1778 O O . ASP A 1 225 ? 17.662 15.185 5.866 1.00 98.31 225 ASP A O 1
ATOM 1782 N N . ASP A 1 226 ? 19.451 15.326 7.227 1.00 97.81 226 ASP A N 1
ATOM 1783 C CA . ASP A 1 226 ? 19.748 13.889 7.214 1.00 97.81 226 ASP A CA 1
ATOM 1784 C C . ASP A 1 226 ? 18.573 13.048 7.731 1.00 97.81 226 ASP A C 1
ATOM 1786 O O . ASP A 1 226 ? 18.246 12.012 7.148 1.00 97.81 226 ASP A O 1
ATOM 1790 N N . GLN A 1 227 ? 17.898 13.509 8.790 1.00 98.12 227 GLN A N 1
ATOM 1791 C CA . GLN A 1 227 ? 16.785 12.786 9.404 1.00 98.12 227 GLN A CA 1
ATOM 1792 C C . GLN A 1 227 ? 15.555 12.793 8.494 1.00 98.12 227 GLN A C 1
ATOM 1794 O O . GLN A 1 227 ? 14.919 11.757 8.319 1.00 98.12 227 GLN A O 1
ATOM 1799 N N . TRP A 1 228 ? 15.238 13.930 7.875 1.00 98.31 228 TRP A N 1
ATOM 1800 C CA . TRP A 1 228 ? 14.144 14.048 6.908 1.00 98.31 228 TRP A CA 1
ATOM 1801 C C . TRP A 1 228 ? 14.402 13.244 5.633 1.00 98.31 228 TRP A C 1
ATOM 1803 O O . TRP A 1 228 ? 13.509 12.591 5.091 1.00 98.31 228 TRP A O 1
ATOM 1813 N N . THR A 1 229 ? 15.639 13.262 5.142 1.00 98.31 229 THR A N 1
ATOM 1814 C CA . THR A 1 229 ? 16.030 12.503 3.951 1.00 98.31 229 THR A CA 1
ATOM 1815 C C . THR A 1 229 ? 15.964 11.002 4.215 1.00 98.31 229 THR A C 1
ATOM 1817 O O . THR A 1 229 ? 15.438 10.267 3.378 1.00 98.31 229 THR A O 1
ATOM 1820 N N . GLN A 1 230 ? 16.418 10.546 5.387 1.00 98.25 230 GLN A N 1
ATOM 1821 C CA . GLN A 1 230 ? 16.256 9.150 5.790 1.00 98.25 230 GLN A CA 1
ATOM 1822 C C . GLN A 1 230 ? 14.784 8.781 5.968 1.00 98.25 230 GLN A C 1
ATOM 1824 O O . GLN A 1 230 ? 14.347 7.783 5.411 1.00 98.25 230 GLN A O 1
ATOM 1829 N N . TRP A 1 231 ? 13.999 9.609 6.657 1.00 98.00 231 TRP A N 1
ATOM 1830 C CA . TRP A 1 231 ? 12.582 9.330 6.881 1.00 98.00 231 TRP A CA 1
ATOM 1831 C C . TRP A 1 231 ? 11.806 9.180 5.566 1.00 98.00 231 TRP A C 1
ATOM 1833 O O . TRP A 1 231 ? 10.995 8.266 5.442 1.00 98.00 231 TRP A O 1
ATOM 1843 N N . ARG A 1 232 ? 12.090 10.016 4.556 1.00 98.50 232 ARG A N 1
ATOM 1844 C CA . ARG A 1 232 ? 11.502 9.894 3.210 1.00 98.50 232 ARG A CA 1
ATOM 1845 C C . ARG A 1 232 ? 11.919 8.602 2.502 1.00 98.50 232 ARG A C 1
ATOM 1847 O O . ARG A 1 232 ? 11.061 7.956 1.901 1.00 98.50 232 ARG A O 1
ATOM 1854 N N . ARG A 1 233 ? 13.196 8.196 2.590 1.00 98.56 233 ARG A N 1
ATOM 1855 C CA . ARG A 1 233 ? 13.646 6.875 2.100 1.00 98.56 233 ARG A CA 1
ATOM 1856 C C . ARG A 1 233 ? 12.876 5.749 2.783 1.00 98.56 233 ARG A C 1
ATOM 1858 O O . ARG A 1 233 ? 12.389 4.851 2.100 1.00 98.56 233 ARG A O 1
ATOM 1865 N N . ASP A 1 234 ? 12.698 5.833 4.099 1.00 98.00 234 ASP A N 1
ATOM 1866 C CA . ASP A 1 234 ? 11.981 4.820 4.873 1.00 98.00 234 ASP A CA 1
ATOM 1867 C C . ASP A 1 234 ? 10.522 4.678 4.418 1.00 98.00 234 ASP A C 1
ATOM 1869 O O . ASP A 1 234 ? 10.018 3.558 4.385 1.00 98.00 234 ASP A O 1
ATOM 1873 N N . GLN A 1 235 ? 9.851 5.763 4.004 1.00 98.31 235 GLN A N 1
ATOM 1874 C CA . GLN A 1 235 ? 8.479 5.674 3.479 1.00 98.31 235 GLN A CA 1
ATOM 1875 C C . GLN A 1 235 ? 8.421 4.866 2.176 1.00 98.31 235 GLN A C 1
ATOM 1877 O O . GLN A 1 235 ? 7.568 3.989 2.026 1.00 98.31 235 GLN A O 1
ATOM 1882 N N . VAL A 1 236 ? 9.367 5.092 1.258 1.00 98.69 236 VAL A N 1
ATOM 1883 C CA . VAL A 1 236 ? 9.467 4.312 0.014 1.00 98.69 236 VAL A CA 1
ATOM 1884 C C . VAL A 1 236 ? 9.796 2.847 0.323 1.00 98.69 236 VAL A C 1
ATOM 1886 O O . VAL A 1 236 ? 9.139 1.948 -0.200 1.00 98.69 236 VAL A O 1
ATOM 1889 N N . THR A 1 237 ? 10.753 2.589 1.219 1.00 98.50 237 THR A N 1
ATOM 1890 C CA . THR A 1 237 ? 11.130 1.231 1.647 1.00 98.50 237 THR A CA 1
ATOM 1891 C C . THR A 1 237 ? 9.957 0.482 2.281 1.00 98.50 237 THR A C 1
ATOM 1893 O O . THR A 1 237 ? 9.705 -0.676 1.941 1.00 98.50 237 THR A O 1
ATOM 1896 N N . LYS A 1 238 ? 9.199 1.132 3.173 1.00 97.94 238 LYS A N 1
ATOM 1897 C CA . LYS A 1 238 ? 7.998 0.555 3.796 1.00 97.94 238 LYS A CA 1
ATOM 1898 C C . LYS A 1 238 ? 6.936 0.225 2.749 1.00 97.94 238 LYS A C 1
ATOM 1900 O O . LYS A 1 238 ? 6.378 -0.870 2.793 1.00 97.94 238 LYS A O 1
ATOM 1905 N N . LEU A 1 239 ? 6.719 1.109 1.773 1.00 98.69 239 LEU A N 1
ATOM 1906 C CA . LEU A 1 239 ? 5.792 0.868 0.668 1.00 98.69 239 LEU A CA 1
ATOM 1907 C C . LEU A 1 239 ? 6.211 -0.347 -0.177 1.00 98.69 239 LEU A C 1
ATOM 1909 O O . LEU A 1 239 ? 5.383 -1.222 -0.428 1.00 98.69 239 LEU A O 1
ATOM 1913 N N . VAL A 1 240 ? 7.491 -0.460 -0.552 1.00 98.81 240 VAL A N 1
ATOM 1914 C CA . VAL A 1 240 ? 8.031 -1.626 -1.282 1.00 98.81 240 VAL A CA 1
ATOM 1915 C C . VAL A 1 240 ? 7.818 -2.913 -0.487 1.00 98.81 240 VAL A C 1
ATOM 1917 O O . VAL A 1 240 ? 7.234 -3.869 -1.000 1.00 98.81 240 VAL A O 1
ATOM 1920 N N . LYS A 1 241 ? 8.217 -2.924 0.789 1.00 98.44 241 LYS A N 1
ATOM 1921 C CA . LYS A 1 241 ? 8.065 -4.083 1.676 1.00 98.44 241 LYS A CA 1
ATOM 1922 C C . LYS A 1 241 ? 6.603 -4.502 1.829 1.00 98.44 241 LYS A C 1
ATOM 1924 O O . LYS A 1 241 ? 6.293 -5.694 1.816 1.00 98.44 241 LYS A O 1
ATOM 1929 N N . ARG A 1 242 ? 5.691 -3.537 1.955 1.00 98.38 242 ARG A N 1
ATOM 1930 C CA . ARG A 1 242 ? 4.255 -3.795 2.069 1.00 98.38 242 ARG A CA 1
ATOM 1931 C C . ARG A 1 242 ? 3.670 -4.355 0.777 1.00 98.38 242 ARG A C 1
ATOM 1933 O O . ARG A 1 242 ? 2.896 -5.309 0.853 1.00 98.38 242 ARG A O 1
ATOM 1940 N N . ILE A 1 243 ? 4.058 -3.828 -0.387 1.00 98.75 243 ILE A N 1
ATOM 1941 C CA . ILE A 1 243 ? 3.672 -4.387 -1.693 1.00 98.75 243 ILE A CA 1
ATOM 1942 C C . ILE A 1 243 ? 4.163 -5.830 -1.812 1.00 98.75 243 ILE A C 1
ATOM 1944 O O . ILE A 1 243 ? 3.377 -6.704 -2.165 1.00 98.75 243 ILE A O 1
ATOM 1948 N N . TYR A 1 244 ? 5.423 -6.096 -1.461 1.00 98.50 244 TYR A N 1
ATOM 1949 C CA . TYR A 1 244 ? 6.004 -7.436 -1.514 1.00 98.50 244 TYR A CA 1
ATOM 1950 C C . TYR A 1 244 ? 5.219 -8.442 -0.677 1.00 98.50 244 TYR A C 1
ATOM 1952 O O . TYR A 1 244 ? 4.739 -9.448 -1.193 1.00 98.50 244 TYR A O 1
ATOM 1960 N N . LEU A 1 245 ? 5.018 -8.143 0.606 1.00 98.44 245 LEU A N 1
ATOM 1961 C CA . LEU A 1 245 ? 4.299 -9.028 1.519 1.00 98.44 245 LEU A CA 1
ATOM 1962 C C . LEU A 1 245 ? 2.832 -9.208 1.124 1.00 98.44 245 LEU A C 1
ATOM 1964 O O . LEU A 1 245 ? 2.316 -10.320 1.197 1.00 98.44 245 LEU A O 1
ATOM 1968 N N . SER A 1 246 ? 2.167 -8.143 0.673 1.00 98.12 246 SER A N 1
ATOM 1969 C CA . SER A 1 246 ? 0.769 -8.226 0.236 1.00 98.12 246 SER A CA 1
ATOM 1970 C C . SER A 1 246 ? 0.634 -9.036 -1.055 1.00 98.12 246 SER A C 1
ATOM 1972 O O . SER A 1 246 ? -0.284 -9.837 -1.176 1.00 98.12 246 SER A O 1
ATOM 1974 N N . MET A 1 247 ? 1.575 -8.902 -1.995 1.00 98.00 247 MET A N 1
ATOM 1975 C CA . MET A 1 247 ? 1.638 -9.740 -3.195 1.00 98.00 247 MET A CA 1
ATOM 1976 C C . MET A 1 247 ? 1.832 -11.213 -2.824 1.00 98.00 247 MET A C 1
ATOM 1978 O O . MET A 1 247 ? 1.107 -12.064 -3.330 1.00 98.00 247 MET A O 1
ATOM 1982 N N . LEU A 1 248 ? 2.772 -11.527 -1.924 1.00 96.31 248 LEU A N 1
ATOM 1983 C CA . LEU A 1 248 ? 3.029 -12.907 -1.502 1.00 96.31 248 LEU A CA 1
ATOM 1984 C C . LEU A 1 248 ? 1.868 -13.536 -0.737 1.00 96.31 248 LEU A C 1
ATOM 1986 O O . LEU A 1 248 ? 1.686 -14.747 -0.831 1.00 96.31 248 LEU A O 1
ATOM 1990 N N . ALA A 1 249 ? 1.090 -12.741 -0.000 1.00 94.94 249 ALA A N 1
ATOM 1991 C CA . ALA A 1 249 ? -0.103 -13.227 0.686 1.00 94.94 249 ALA A CA 1
ATOM 1992 C C . ALA A 1 249 ? -1.148 -13.766 -0.306 1.00 94.94 249 ALA A C 1
ATOM 1994 O O . ALA A 1 249 ? -1.857 -14.718 0.007 1.00 94.94 249 ALA A O 1
ATOM 1995 N N . GLU A 1 250 ? -1.197 -13.197 -1.513 1.00 94.88 250 GLU A N 1
ATOM 1996 C CA . GLU A 1 250 ? -2.123 -13.601 -2.573 1.00 94.88 250 GLU A CA 1
ATOM 1997 C C . GLU A 1 250 ? -1.514 -14.650 -3.514 1.00 94.88 250 GLU A C 1
ATOM 1999 O O . GLU A 1 250 ? -2.168 -15.626 -3.884 1.00 94.88 250 GLU A O 1
ATOM 2004 N N . LYS A 1 251 ? -0.249 -14.460 -3.913 1.00 94.75 251 LYS A N 1
ATOM 2005 C CA . LYS A 1 251 ? 0.470 -15.306 -4.877 1.00 94.75 251 LYS A CA 1
ATOM 2006 C C . LYS A 1 251 ? 1.915 -15.566 -4.426 1.00 94.75 251 LYS A C 1
ATOM 2008 O O . LYS A 1 251 ? 2.838 -14.900 -4.896 1.00 94.75 251 LYS A O 1
ATOM 2013 N N . PRO A 1 252 ? 2.157 -16.582 -3.578 1.00 92.81 252 PRO A N 1
ATOM 2014 C CA . PRO A 1 252 ? 3.479 -16.848 -3.000 1.00 92.81 252 PRO A CA 1
ATOM 2015 C C . PRO A 1 252 ? 4.619 -17.110 -3.996 1.00 92.81 252 PRO A C 1
ATOM 2017 O O . PRO A 1 252 ? 5.778 -16.819 -3.708 1.00 92.81 252 PRO A O 1
ATOM 2020 N N . ALA A 1 253 ? 4.302 -17.675 -5.165 1.00 92.19 253 ALA A N 1
ATOM 2021 C CA . ALA A 1 253 ? 5.286 -17.990 -6.204 1.00 92.19 253 ALA A CA 1
ATOM 2022 C C . ALA A 1 253 ? 5.629 -16.789 -7.106 1.00 92.19 253 ALA A C 1
ATOM 2024 O O . ALA A 1 253 ? 6.574 -16.865 -7.892 1.00 92.19 253 ALA A O 1
ATOM 2025 N N . MET A 1 254 ? 4.870 -15.693 -7.007 1.00 94.81 254 MET A N 1
ATOM 2026 C CA . MET A 1 254 ? 5.050 -14.514 -7.846 1.00 94.81 254 MET A CA 1
ATOM 2027 C C . MET A 1 254 ? 6.331 -13.765 -7.467 1.00 94.81 254 MET A C 1
ATOM 2029 O O . MET A 1 254 ? 6.703 -13.683 -6.289 1.00 94.81 254 MET A O 1
ATOM 2033 N N . GLN A 1 255 ? 7.015 -13.230 -8.477 1.00 95.88 255 GLN A N 1
ATOM 2034 C CA . GLN A 1 255 ? 8.260 -12.484 -8.296 1.00 95.88 255 GLN A CA 1
ATOM 2035 C C . GLN A 1 255 ? 8.001 -10.977 -8.230 1.00 95.88 255 GLN A C 1
ATOM 2037 O O . GLN A 1 255 ? 7.267 -10.451 -9.065 1.00 95.88 255 GLN A O 1
ATOM 2042 N N . LEU A 1 256 ? 8.650 -10.269 -7.306 1.00 98.06 256 LEU A N 1
ATOM 2043 C CA . LEU A 1 256 ? 8.683 -8.809 -7.279 1.00 98.06 256 LEU A CA 1
ATOM 2044 C C . LEU A 1 256 ? 10.021 -8.287 -7.790 1.00 98.06 256 LEU A C 1
ATOM 2046 O O . LEU A 1 256 ? 11.080 -8.653 -7.286 1.00 98.06 256 LEU A O 1
ATOM 2050 N N . SER A 1 257 ? 9.958 -7.370 -8.745 1.00 97.94 257 SER A N 1
ATOM 2051 C CA . SER A 1 257 ? 11.129 -6.713 -9.312 1.00 97.94 257 SER A CA 1
ATOM 2052 C C . SER A 1 257 ? 10.969 -5.204 -9.371 1.00 97.94 257 SER A C 1
ATOM 2054 O O . SER A 1 257 ? 9.847 -4.699 -9.313 1.00 97.94 257 SER A O 1
ATOM 2056 N N . VAL A 1 258 ? 12.082 -4.479 -9.496 1.00 98.50 258 VAL A N 1
ATOM 2057 C CA . VAL A 1 258 ? 12.072 -3.011 -9.599 1.00 98.50 258 VAL A CA 1
ATOM 2058 C C . VAL A 1 258 ? 12.923 -2.511 -10.760 1.00 98.50 258 VAL A C 1
ATOM 2060 O O . VAL A 1 258 ? 14.011 -3.034 -11.009 1.00 98.50 258 VAL A O 1
ATOM 2063 N N . ALA A 1 259 ? 12.448 -1.469 -11.440 1.00 98.44 259 ALA A N 1
ATOM 2064 C CA . ALA A 1 259 ? 13.268 -0.623 -12.294 1.00 98.44 259 ALA A CA 1
ATOM 2065 C C . ALA A 1 259 ? 14.080 0.327 -11.399 1.00 98.44 259 ALA A C 1
ATOM 2067 O O . ALA A 1 259 ? 13.526 1.188 -10.704 1.00 98.44 259 ALA A O 1
ATOM 2068 N N . ALA A 1 260 ? 15.398 0.140 -11.380 1.00 97.81 260 ALA A N 1
ATOM 2069 C CA . ALA A 1 260 ? 16.284 0.816 -10.433 1.00 97.81 260 ALA A CA 1
ATOM 2070 C C . ALA A 1 260 ? 17.051 1.973 -11.094 1.00 97.81 260 ALA A C 1
ATOM 2072 O O . ALA A 1 260 ? 17.462 1.873 -12.248 1.00 97.81 260 ALA A O 1
ATOM 2073 N N . ILE A 1 261 ? 17.255 3.082 -10.386 1.00 97.44 261 ILE A N 1
ATOM 2074 C CA . ILE A 1 261 ? 17.982 4.247 -10.906 1.00 97.44 261 ILE A CA 1
ATOM 2075 C C . ILE A 1 261 ? 19.496 4.004 -10.886 1.00 97.44 261 ILE A C 1
ATOM 2077 O O . ILE A 1 261 ? 20.048 3.544 -9.888 1.00 97.44 261 ILE A O 1
ATOM 2081 N N . THR A 1 262 ? 20.164 4.392 -11.976 1.00 95.75 262 THR A N 1
ATOM 2082 C CA . THR A 1 262 ? 21.631 4.370 -12.152 1.00 95.75 262 THR A CA 1
ATOM 2083 C C . THR A 1 262 ? 22.119 5.627 -12.874 1.00 95.75 262 THR A C 1
ATOM 2085 O O . THR A 1 262 ? 22.852 5.555 -13.852 1.00 95.75 262 THR A O 1
ATOM 2088 N N . TRP A 1 263 ? 21.646 6.807 -12.466 1.00 94.06 263 TRP A N 1
ATOM 2089 C CA . TRP A 1 263 ? 22.042 8.057 -13.124 1.00 94.06 263 TRP A CA 1
ATOM 2090 C C . TRP A 1 263 ? 23.491 8.443 -12.820 1.00 94.06 263 TRP A C 1
ATOM 2092 O O . TRP A 1 263 ? 23.856 8.555 -11.649 1.00 94.06 263 TRP A O 1
ATOM 2102 N N . GLY A 1 264 ? 24.241 8.788 -13.869 1.00 90.88 264 GLY A N 1
ATOM 2103 C CA . GLY A 1 264 ? 25.613 9.283 -13.764 1.00 90.88 264 GLY A CA 1
ATOM 2104 C C . GLY A 1 264 ? 26.628 8.159 -13.586 1.00 90.88 264 GLY A C 1
ATOM 2105 O O . GLY A 1 264 ? 26.345 6.997 -13.875 1.00 90.88 264 GLY A O 1
ATOM 2106 N N . ASP A 1 265 ? 27.817 8.515 -13.109 1.00 84.00 265 ASP A N 1
ATOM 2107 C CA . ASP A 1 265 ? 28.841 7.537 -12.772 1.00 84.00 265 ASP A CA 1
ATOM 2108 C C . ASP A 1 265 ? 28.354 6.587 -11.668 1.00 84.00 265 ASP A C 1
ATOM 2110 O O . ASP A 1 265 ? 27.603 6.971 -10.765 1.00 84.00 265 ASP A O 1
ATOM 2114 N N . GLY A 1 266 ? 28.753 5.316 -11.780 1.00 82.81 266 GLY A N 1
ATOM 2115 C CA . GLY A 1 266 ? 28.495 4.313 -10.750 1.00 82.81 266 GLY A CA 1
ATOM 2116 C C . GLY A 1 266 ? 29.035 4.745 -9.382 1.00 82.81 266 GLY A C 1
ATOM 2117 O O . GLY A 1 266 ? 29.810 5.700 -9.299 1.00 82.81 266 GLY A O 1
ATOM 2118 N N . PRO A 1 267 ? 28.652 4.066 -8.286 1.00 85.75 267 PRO A N 1
ATOM 2119 C CA . PRO A 1 267 ? 29.003 4.487 -6.933 1.00 85.75 267 PRO A CA 1
ATOM 2120 C C . PRO A 1 267 ? 30.521 4.671 -6.765 1.00 85.75 267 PRO A C 1
ATOM 2122 O O . PRO A 1 267 ? 31.288 3.703 -6.735 1.00 85.75 267 PRO A O 1
ATOM 2125 N N . THR A 1 268 ? 30.976 5.926 -6.685 1.00 66.25 268 THR A N 1
ATOM 2126 C CA . THR A 1 268 ? 32.403 6.260 -6.651 1.00 66.25 268 THR A CA 1
ATOM 2127 C C . THR A 1 268 ? 33.037 5.678 -5.385 1.00 66.25 268 THR A C 1
ATOM 2129 O O . THR A 1 268 ? 32.633 6.000 -4.271 1.00 66.25 268 THR A O 1
ATOM 2132 N N . GLY A 1 269 ? 34.045 4.812 -5.529 1.00 71.31 269 GLY A N 1
ATOM 2133 C CA . GLY A 1 269 ? 34.678 4.135 -4.387 1.00 71.31 269 GLY A CA 1
ATOM 2134 C C . GLY A 1 269 ? 33.887 2.950 -3.813 1.00 71.31 269 GLY A C 1
ATOM 2135 O O . GLY A 1 269 ? 34.314 2.386 -2.808 1.00 71.31 269 GLY A O 1
ATOM 2136 N N . GLY A 1 270 ? 32.782 2.552 -4.453 1.00 82.38 270 GLY A N 1
ATOM 2137 C CA . GLY A 1 270 ? 32.018 1.343 -4.133 1.00 82.38 270 GLY A CA 1
ATOM 2138 C C . GLY A 1 270 ? 30.828 1.537 -3.190 1.00 82.38 270 GLY A C 1
ATOM 2139 O O . GLY A 1 270 ? 30.050 0.605 -3.031 1.00 82.38 270 GLY A O 1
ATOM 2140 N N . ASP A 1 271 ? 30.636 2.719 -2.599 1.00 90.88 271 ASP A N 1
ATOM 2141 C CA . ASP A 1 271 ? 29.543 2.967 -1.646 1.00 90.88 271 ASP A CA 1
ATOM 2142 C C . ASP A 1 271 ? 28.254 3.423 -2.348 1.00 90.88 271 ASP A C 1
ATOM 2144 O O . ASP A 1 271 ? 28.171 4.563 -2.823 1.00 90.88 271 ASP A O 1
ATOM 2148 N N . PHE A 1 272 ? 27.232 2.557 -2.369 1.00 94.94 272 PHE A N 1
ATOM 2149 C CA . PHE A 1 272 ? 25.922 2.822 -2.975 1.00 94.94 272 PHE A CA 1
ATOM 2150 C C . PHE A 1 272 ? 25.271 4.119 -2.476 1.00 94.94 272 PHE A C 1
ATOM 2152 O O . PHE A 1 272 ? 24.605 4.813 -3.253 1.00 94.94 272 PHE A O 1
ATOM 2159 N N . HIS A 1 273 ? 25.512 4.515 -1.223 1.00 94.31 273 HIS A N 1
ATOM 2160 C CA . HIS A 1 273 ? 24.927 5.722 -0.636 1.00 94.31 273 HIS A CA 1
ATOM 2161 C C . HIS A 1 273 ? 25.411 7.020 -1.299 1.00 94.31 273 HIS A C 1
ATOM 2163 O O . HIS A 1 273 ? 24.795 8.077 -1.145 1.00 94.31 273 HIS A O 1
ATOM 2169 N N . THR A 1 274 ? 26.496 6.963 -2.074 1.00 92.62 274 THR A N 1
ATOM 2170 C CA . THR A 1 274 ? 26.987 8.095 -2.873 1.00 92.62 274 THR A CA 1
ATOM 2171 C C . THR A 1 274 ? 26.265 8.237 -4.217 1.00 92.62 274 THR A C 1
ATOM 2173 O O . THR A 1 274 ? 26.363 9.288 -4.859 1.00 92.62 274 THR A O 1
ATOM 2176 N N . SER A 1 275 ? 25.484 7.238 -4.632 1.00 95.12 275 SER A N 1
ATOM 2177 C CA . SER A 1 275 ? 24.791 7.218 -5.920 1.00 95.12 275 SER A CA 1
ATOM 2178 C C . SER A 1 275 ? 23.658 8.247 -6.016 1.00 95.12 275 SER A C 1
ATOM 2180 O O . SER A 1 275 ? 23.111 8.737 -5.020 1.00 95.12 275 SER A O 1
ATOM 2182 N N . ALA A 1 276 ? 23.259 8.563 -7.250 1.00 94.62 276 ALA A N 1
ATOM 2183 C CA . ALA A 1 276 ? 22.078 9.380 -7.505 1.00 94.62 276 ALA A CA 1
ATOM 2184 C C . ALA A 1 276 ? 20.777 8.698 -7.043 1.00 94.62 276 ALA A C 1
ATOM 2186 O O . ALA A 1 276 ? 19.867 9.392 -6.592 1.00 94.62 276 ALA A O 1
ATOM 2187 N N . ALA A 1 277 ? 20.692 7.364 -7.103 1.00 96.19 277 ALA A N 1
ATOM 2188 C CA . ALA A 1 277 ? 19.512 6.626 -6.655 1.00 96.19 277 ALA A CA 1
ATOM 2189 C C . ALA A 1 277 ? 19.209 6.922 -5.181 1.00 96.19 277 ALA A C 1
ATOM 2191 O O . ALA A 1 277 ? 18.112 7.385 -4.849 1.00 96.19 277 ALA A O 1
ATOM 2192 N N . TYR A 1 278 ? 20.227 6.772 -4.330 1.00 96.88 278 TYR A N 1
ATOM 2193 C CA . TYR A 1 278 ? 20.118 6.971 -2.890 1.00 96.88 278 TYR A CA 1
ATOM 2194 C C . TYR A 1 278 ? 19.939 8.444 -2.491 1.00 96.88 278 TYR A C 1
ATOM 2196 O O . TYR A 1 278 ? 19.121 8.757 -1.623 1.00 96.88 278 TYR A O 1
ATOM 2204 N N . ARG A 1 279 ? 20.683 9.366 -3.126 1.00 95.06 279 ARG A N 1
ATOM 2205 C CA . ARG A 1 279 ? 20.716 10.788 -2.724 1.00 95.06 279 ARG A CA 1
ATOM 2206 C C . ARG A 1 279 ? 19.673 11.664 -3.403 1.00 95.06 279 ARG A C 1
ATOM 2208 O O . ARG A 1 279 ? 19.126 12.545 -2.755 1.00 95.06 279 ARG A O 1
ATOM 2215 N N . ARG A 1 280 ? 19.431 11.449 -4.698 1.00 95.19 280 ARG A N 1
ATOM 2216 C CA . ARG A 1 280 ? 18.600 12.335 -5.530 1.00 95.19 280 ARG A CA 1
ATOM 2217 C C . ARG A 1 280 ? 17.189 11.816 -5.720 1.00 95.19 280 ARG A C 1
ATOM 2219 O O . ARG A 1 280 ? 16.278 12.605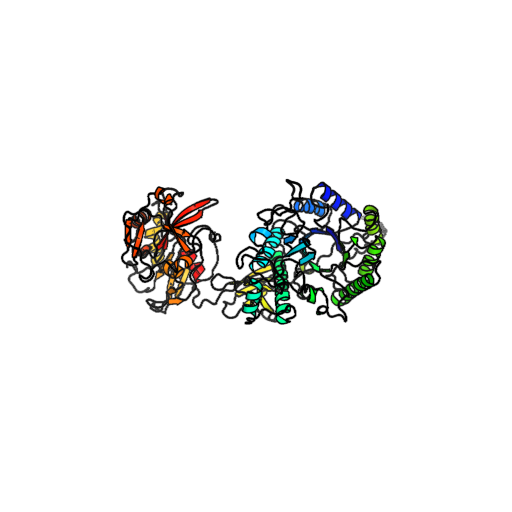 -5.867 1.00 95.19 280 ARG A O 1
ATOM 2226 N N . THR A 1 281 ? 16.976 10.504 -5.720 1.00 95.69 281 THR A N 1
ATOM 2227 C CA . THR A 1 281 ? 15.619 9.947 -5.889 1.00 95.69 281 THR A CA 1
ATOM 2228 C C . THR A 1 281 ? 15.083 9.235 -4.657 1.00 95.69 281 THR A C 1
ATOM 2230 O O . THR A 1 281 ? 13.911 8.865 -4.623 1.00 95.69 281 THR A O 1
ATOM 2233 N N . LEU A 1 282 ? 15.931 9.063 -3.639 1.00 98.06 282 LEU A N 1
ATOM 2234 C CA . LEU A 1 282 ? 15.601 8.366 -2.396 1.00 98.06 282 LEU A CA 1
ATOM 2235 C C . LEU A 1 282 ? 15.134 6.917 -2.648 1.00 98.06 282 LEU A C 1
ATOM 2237 O O . LEU A 1 282 ? 14.250 6.410 -1.963 1.00 98.06 282 LEU A O 1
ATOM 2241 N N . GLN A 1 283 ? 15.722 6.266 -3.657 1.00 98.25 283 GLN A N 1
ATOM 2242 C CA . GLN A 1 283 ? 15.424 4.897 -4.072 1.00 98.25 283 GLN A CA 1
ATOM 2243 C C . GLN A 1 283 ? 16.535 3.962 -3.585 1.00 98.25 283 GLN A C 1
ATOM 2245 O O . GLN A 1 283 ? 17.555 3.796 -4.257 1.00 98.25 283 GLN A O 1
ATOM 2250 N N . ASP A 1 284 ? 16.342 3.367 -2.412 1.00 98.06 284 ASP A N 1
ATOM 2251 C CA . ASP A 1 284 ? 17.342 2.519 -1.756 1.00 98.06 284 ASP A CA 1
ATOM 2252 C C . ASP A 1 284 ? 17.246 1.044 -2.180 1.00 98.06 284 ASP A C 1
ATOM 2254 O O . ASP A 1 284 ? 17.016 0.137 -1.381 1.00 98.06 284 ASP A O 1
ATOM 2258 N N . TRP A 1 285 ? 17.360 0.807 -3.487 1.00 97.50 285 TRP A N 1
ATOM 2259 C CA . TRP A 1 285 ? 17.154 -0.523 -4.060 1.00 97.50 285 TRP A CA 1
ATOM 2260 C C . TRP A 1 285 ? 18.229 -1.546 -3.660 1.00 97.50 285 TRP A C 1
ATOM 2262 O O . TRP A 1 285 ? 17.949 -2.744 -3.681 1.00 97.50 285 TRP A O 1
ATOM 2272 N N . ASP A 1 286 ? 19.422 -1.089 -3.270 1.00 96.62 286 ASP A N 1
ATOM 2273 C CA . ASP A 1 286 ? 20.513 -1.926 -2.755 1.00 96.62 286 ASP A CA 1
ATOM 2274 C C . ASP A 1 286 ? 20.129 -2.594 -1.426 1.00 96.62 286 ASP A C 1
ATOM 2276 O O . ASP A 1 286 ? 20.202 -3.821 -1.282 1.00 96.62 286 ASP A O 1
ATOM 2280 N N . SER A 1 287 ? 19.605 -1.799 -0.486 1.00 96.75 287 SER A N 1
ATOM 2281 C CA . SER A 1 287 ? 19.060 -2.312 0.772 1.00 96.75 287 SER A CA 1
ATOM 2282 C C . SER A 1 287 ? 17.848 -3.209 0.532 1.00 96.75 287 SER A C 1
ATOM 2284 O O . SER A 1 287 ? 17.730 -4.249 1.167 1.00 96.75 287 SER A O 1
ATOM 2286 N N . TRP A 1 288 ? 16.962 -2.883 -0.419 1.00 97.94 288 TRP A N 1
ATOM 2287 C CA . TRP A 1 288 ? 15.788 -3.724 -0.705 1.00 97.94 288 TRP A CA 1
ATOM 2288 C C . TRP A 1 288 ? 16.157 -5.126 -1.206 1.00 97.94 288 TRP A C 1
ATOM 2290 O O . TRP A 1 288 ? 15.450 -6.081 -0.882 1.00 97.94 288 TRP A O 1
ATOM 2300 N N . LEU A 1 289 ? 17.243 -5.265 -1.975 1.00 95.31 289 LEU A N 1
ATOM 2301 C CA . LEU A 1 289 ? 17.788 -6.570 -2.368 1.00 95.31 289 LEU A CA 1
ATOM 2302 C C . LEU A 1 289 ? 18.386 -7.311 -1.174 1.00 95.31 289 LEU A C 1
ATOM 2304 O O . LEU A 1 289 ? 18.095 -8.491 -0.972 1.00 95.31 289 LEU A O 1
ATOM 2308 N N . SER A 1 290 ? 19.220 -6.616 -0.399 1.00 93.50 290 SER A N 1
ATOM 2309 C CA . SER A 1 290 ? 19.947 -7.189 0.738 1.00 93.50 290 SER A CA 1
ATOM 2310 C C . SER A 1 290 ? 19.008 -7.655 1.853 1.00 93.50 290 SER A C 1
ATOM 2312 O O . SER A 1 290 ? 19.221 -8.720 2.428 1.00 93.50 290 SER A O 1
ATOM 2314 N N . ASP A 1 291 ? 17.935 -6.900 2.091 1.00 94.19 291 ASP A N 1
ATOM 2315 C CA . ASP A 1 291 ? 16.888 -7.192 3.073 1.00 94.19 291 ASP A CA 1
ATOM 2316 C C . ASP A 1 291 ? 15.757 -8.074 2.510 1.00 94.19 291 ASP A C 1
ATOM 2318 O O . ASP A 1 291 ? 14.768 -8.318 3.198 1.00 94.19 291 ASP A O 1
ATOM 2322 N N . HIS A 1 292 ? 15.856 -8.532 1.256 1.00 94.44 292 HIS A N 1
ATOM 2323 C CA . HIS A 1 292 ? 14.857 -9.384 0.595 1.00 94.44 292 HIS A CA 1
ATOM 2324 C C . HIS A 1 292 ? 13.434 -8.798 0.556 1.00 94.44 292 HIS A C 1
ATOM 2326 O O . HIS A 1 292 ? 12.438 -9.518 0.680 1.00 94.44 292 HIS A O 1
ATOM 2332 N N . TYR A 1 293 ? 13.320 -7.485 0.353 1.00 96.25 293 TYR A N 1
ATOM 2333 C CA . TYR A 1 293 ? 12.043 -6.807 0.090 1.00 96.25 293 TYR A CA 1
ATOM 2334 C C . TYR A 1 293 ? 11.648 -6.840 -1.387 1.00 96.25 293 TYR A C 1
ATOM 2336 O O . TYR A 1 293 ? 10.530 -6.463 -1.729 1.00 96.25 293 TYR A O 1
ATOM 2344 N N . ILE A 1 294 ? 12.552 -7.295 -2.252 1.00 97.12 294 ILE A N 1
ATOM 2345 C CA . ILE A 1 294 ? 12.327 -7.579 -3.667 1.00 97.12 294 ILE A CA 1
ATOM 2346 C C . ILE A 1 294 ? 13.080 -8.860 -4.040 1.00 97.12 294 ILE A C 1
ATOM 2348 O O . ILE A 1 294 ? 14.061 -9.222 -3.390 1.00 97.12 294 ILE A O 1
ATOM 2352 N N . ASP A 1 295 ? 12.636 -9.546 -5.090 1.00 96.06 295 ASP A N 1
ATOM 2353 C CA . ASP A 1 295 ? 13.284 -10.773 -5.556 1.00 96.06 295 ASP A CA 1
ATOM 2354 C C . ASP A 1 295 ? 14.480 -10.485 -6.466 1.00 96.06 295 ASP A C 1
ATOM 2356 O O . ASP A 1 295 ? 15.466 -11.224 -6.446 1.00 96.06 295 ASP A O 1
ATOM 2360 N N . TRP A 1 296 ? 14.387 -9.422 -7.269 1.00 95.75 296 TRP A N 1
ATOM 2361 C CA . TRP A 1 296 ? 15.478 -8.960 -8.119 1.00 95.75 296 TRP A CA 1
ATOM 2362 C C . TRP A 1 296 ? 15.327 -7.500 -8.548 1.00 95.75 296 TRP A C 1
ATOM 2364 O O . TRP A 1 296 ? 14.229 -6.943 -8.583 1.00 95.75 296 TRP A O 1
ATOM 2374 N N . ALA A 1 297 ? 16.441 -6.876 -8.919 1.00 97.31 297 ALA A N 1
ATOM 2375 C CA . ALA A 1 297 ? 16.467 -5.520 -9.457 1.00 97.31 297 ALA A CA 1
ATOM 2376 C C . ALA A 1 297 ? 16.864 -5.521 -10.933 1.00 97.31 297 ALA A C 1
ATOM 2378 O O . ALA A 1 297 ? 17.613 -6.378 -11.410 1.00 97.31 297 ALA A O 1
ATOM 2379 N N . LEU A 1 298 ? 16.374 -4.519 -11.655 1.00 97.81 298 LEU A N 1
ATOM 2380 C CA . LEU A 1 298 ? 16.713 -4.279 -13.048 1.00 97.81 298 LEU A CA 1
ATOM 2381 C C . LEU A 1 298 ? 17.109 -2.810 -13.213 1.00 97.81 298 LEU A C 1
ATOM 2383 O O . LEU A 1 298 ? 16.273 -1.966 -13.548 1.00 97.81 298 LEU A O 1
ATOM 2387 N N . PRO A 1 299 ? 18.372 -2.470 -12.913 1.00 97.44 299 PRO A N 1
ATOM 2388 C CA . PRO A 1 299 ? 18.852 -1.109 -13.001 1.00 97.44 299 PRO A CA 1
ATOM 2389 C C . PRO A 1 299 ? 18.795 -0.599 -14.443 1.00 97.44 299 PRO A C 1
ATOM 2391 O O . PRO A 1 299 ? 19.231 -1.269 -15.381 1.00 97.44 299 PRO A O 1
ATOM 2394 N N . MET A 1 300 ? 18.215 0.586 -14.608 1.00 97.56 300 MET A N 1
ATOM 2395 C CA . MET A 1 300 ? 17.995 1.286 -15.870 1.00 97.56 300 MET A CA 1
ATOM 2396 C C . MET A 1 300 ? 19.285 1.970 -16.331 1.00 97.56 300 MET A C 1
ATOM 2398 O O . MET A 1 300 ? 19.381 3.200 -16.354 1.00 97.56 300 MET A O 1
ATOM 2402 N N . ASN A 1 301 ? 20.282 1.160 -16.686 1.00 97.38 301 ASN A N 1
ATOM 2403 C CA . ASN A 1 301 ? 21.613 1.589 -17.111 1.00 97.38 301 ASN A CA 1
ATOM 2404 C C . ASN A 1 301 ? 21.593 2.133 -18.552 1.00 97.38 301 ASN A C 1
ATOM 2406 O O . ASN A 1 301 ? 22.154 1.569 -19.495 1.00 97.38 301 ASN A O 1
ATOM 2410 N N . TYR A 1 302 ? 20.829 3.207 -18.736 1.00 96.94 302 TYR A N 1
ATOM 2411 C CA . TYR A 1 302 ? 20.454 3.784 -20.020 1.00 96.94 302 TYR A CA 1
ATOM 2412 C C . TYR A 1 302 ? 21.513 4.760 -20.518 1.00 96.94 302 TYR A C 1
ATOM 2414 O O . TYR A 1 302 ? 21.344 5.976 -20.480 1.00 96.94 302 TYR A O 1
ATOM 2422 N N . GLU A 1 303 ? 22.597 4.193 -21.031 1.00 96.88 303 GLU A N 1
ATOM 2423 C CA . GLU A 1 303 ? 23.771 4.937 -21.468 1.00 96.88 303 GLU A CA 1
ATOM 2424 C C . GLU A 1 303 ? 24.057 4.713 -22.960 1.00 96.88 303 GLU A C 1
ATOM 2426 O O . GLU A 1 303 ? 23.893 3.610 -23.495 1.00 96.88 303 GLU A O 1
ATOM 2431 N N . ALA A 1 304 ? 24.500 5.760 -23.659 1.00 96.44 304 ALA A N 1
ATOM 2432 C CA . ALA A 1 304 ? 24.841 5.687 -25.077 1.00 96.44 304 ALA A CA 1
ATOM 2433 C C . ALA A 1 304 ? 26.274 5.167 -25.281 1.00 96.44 304 ALA A C 1
ATOM 2435 O O . ALA A 1 304 ? 27.254 5.849 -24.986 1.00 96.44 304 ALA A O 1
ATOM 2436 N N . GLU A 1 305 ? 26.415 3.997 -25.902 1.00 96.62 305 GLU A N 1
ATOM 2437 C CA . GLU A 1 305 ? 27.695 3.332 -26.190 1.00 96.62 305 GLU A CA 1
ATOM 2438 C C . GLU A 1 305 ? 28.631 4.180 -27.073 1.00 96.62 305 GLU A C 1
ATOM 2440 O O . GLU A 1 305 ? 29.860 4.085 -26.988 1.00 96.62 305 GLU A O 1
ATOM 2445 N N . ALA A 1 306 ? 28.058 5.031 -27.931 1.00 96.19 306 ALA A N 1
ATOM 2446 C CA . ALA A 1 306 ? 28.808 5.918 -28.819 1.00 96.19 306 ALA A CA 1
ATOM 2447 C C . ALA A 1 306 ? 29.470 7.097 -28.083 1.00 96.19 306 ALA A C 1
ATOM 2449 O O . ALA A 1 306 ? 30.402 7.711 -28.610 1.00 96.19 306 ALA A O 1
ATOM 2450 N N . ARG A 1 307 ? 29.006 7.421 -26.872 1.00 97.38 307 ARG A N 1
ATOM 2451 C CA . ARG A 1 307 ? 29.526 8.508 -26.044 1.00 97.38 307 ARG A CA 1
ATOM 2452 C C . ARG A 1 307 ? 30.533 7.962 -25.038 1.00 97.38 307 ARG A C 1
ATOM 2454 O O . ARG A 1 307 ? 30.241 7.038 -24.290 1.00 97.38 307 ARG A O 1
ATOM 2461 N N . SER A 1 308 ? 31.746 8.514 -25.028 1.00 95.94 308 SER A N 1
ATOM 2462 C CA . SER A 1 308 ? 32.845 7.958 -24.227 1.00 95.94 308 SER A CA 1
ATOM 2463 C C . SER A 1 308 ? 32.614 8.034 -22.720 1.00 95.94 308 SER A C 1
ATOM 2465 O O . SER A 1 308 ? 33.037 7.124 -22.020 1.00 95.94 308 SER A O 1
ATOM 2467 N N . ASP A 1 309 ? 31.972 9.099 -22.241 1.00 95.44 309 ASP A N 1
ATOM 2468 C CA . ASP A 1 309 ? 31.583 9.295 -20.841 1.00 95.44 309 ASP A CA 1
ATOM 2469 C C . ASP A 1 309 ? 30.528 8.269 -20.413 1.00 95.44 309 ASP A C 1
ATOM 2471 O O . ASP A 1 309 ? 30.764 7.477 -19.507 1.00 95.44 309 ASP A O 1
ATOM 2475 N N . GLN A 1 310 ? 29.418 8.204 -21.145 1.00 96.94 310 GLN A N 1
ATOM 2476 C CA . GLN A 1 310 ? 28.306 7.296 -20.857 1.00 96.94 310 GLN A CA 1
ATOM 2477 C C . GLN A 1 310 ? 28.693 5.821 -20.980 1.00 96.94 310 GLN A C 1
ATOM 2479 O O . GLN A 1 310 ? 28.303 4.994 -20.161 1.00 96.94 310 GLN A O 1
ATOM 2484 N N . ARG A 1 311 ? 29.540 5.476 -21.956 1.00 97.19 311 ARG A N 1
ATOM 2485 C CA . ARG A 1 311 ? 30.102 4.127 -22.050 1.00 97.19 311 ARG A CA 1
ATOM 2486 C C . ARG A 1 311 ? 30.910 3.758 -20.809 1.00 97.19 311 ARG A C 1
ATOM 2488 O O . ARG A 1 311 ? 30.858 2.604 -20.417 1.00 97.19 311 ARG A O 1
ATOM 2495 N N . VAL A 1 312 ? 31.658 4.682 -20.206 1.00 95.88 312 VAL A N 1
ATOM 2496 C CA . VAL A 1 312 ? 32.367 4.405 -18.945 1.00 95.88 312 VAL A CA 1
ATOM 2497 C C . VAL A 1 312 ? 31.361 4.218 -17.812 1.00 95.88 312 VAL A C 1
ATOM 2499 O O . VAL A 1 312 ? 31.419 3.194 -17.145 1.00 95.88 312 VAL A O 1
ATOM 2502 N N . TRP A 1 313 ? 30.370 5.103 -17.680 1.00 96.25 313 TRP A N 1
ATOM 2503 C CA . TRP A 1 313 ? 29.333 4.990 -16.646 1.00 96.25 313 TRP A CA 1
ATOM 2504 C C . TRP A 1 313 ? 28.567 3.669 -16.700 1.00 96.25 313 TRP A C 1
ATOM 2506 O O . TRP A 1 313 ? 28.372 3.030 -15.668 1.00 96.25 313 TRP A O 1
ATOM 2516 N N . TYR A 1 314 ? 28.215 3.205 -17.904 1.00 97.25 314 TYR A N 1
ATOM 2517 C CA . TYR A 1 314 ? 27.587 1.898 -18.075 1.00 97.25 314 TYR A CA 1
ATOM 2518 C C . TYR A 1 314 ? 28.444 0.788 -17.467 1.00 97.25 314 TYR A C 1
ATOM 2520 O O . TYR A 1 314 ? 27.937 -0.089 -16.768 1.00 97.25 314 TYR A O 1
ATOM 2528 N N . ARG A 1 315 ? 29.743 0.809 -17.778 1.00 95.81 315 ARG A N 1
ATOM 2529 C CA . ARG A 1 315 ? 30.702 -0.227 -17.387 1.00 95.81 315 ARG A CA 1
ATOM 2530 C C . ARG A 1 315 ? 30.954 -0.163 -15.883 1.00 95.81 315 ARG A C 1
ATOM 2532 O O . ARG A 1 315 ? 30.899 -1.208 -15.250 1.00 95.81 315 ARG A O 1
ATOM 2539 N N . ASP A 1 316 ? 31.082 1.035 -15.314 1.00 95.31 316 ASP A N 1
ATOM 2540 C CA . ASP A 1 316 ? 31.217 1.251 -13.869 1.00 95.31 316 ASP A CA 1
ATOM 2541 C C . ASP A 1 316 ? 30.030 0.657 -13.098 1.00 95.31 316 ASP A C 1
ATOM 2543 O O . ASP A 1 316 ? 30.224 -0.047 -12.108 1.00 95.31 316 ASP A O 1
ATOM 2547 N N . TRP A 1 317 ? 28.797 0.874 -13.570 1.00 96.38 317 TRP A N 1
ATOM 2548 C CA . TRP A 1 317 ? 27.610 0.273 -12.959 1.00 96.38 317 TRP A CA 1
ATOM 2549 C C . TRP A 1 317 ? 27.578 -1.249 -13.099 1.00 96.38 317 TRP A C 1
ATOM 2551 O O . TRP A 1 317 ? 27.285 -1.934 -12.122 1.00 96.38 317 TRP A O 1
ATOM 2561 N N . VAL A 1 318 ? 27.892 -1.797 -14.278 1.00 96.19 318 VAL A N 1
ATOM 2562 C CA . VAL A 1 318 ? 27.946 -3.258 -14.468 1.00 96.19 318 VAL A CA 1
ATOM 2563 C C . VAL A 1 318 ? 28.994 -3.893 -13.556 1.00 96.19 318 VAL A C 1
ATOM 2565 O O . VAL A 1 318 ? 28.703 -4.893 -12.903 1.00 96.19 318 VAL A O 1
ATOM 2568 N N . ASP A 1 319 ? 30.186 -3.307 -13.482 1.00 94.69 319 ASP A N 1
ATOM 2569 C CA . ASP A 1 319 ? 31.280 -3.812 -12.659 1.00 94.69 319 ASP A CA 1
ATOM 2570 C C . ASP A 1 319 ? 30.933 -3.715 -11.170 1.00 94.69 319 ASP A C 1
ATOM 2572 O O . ASP A 1 319 ? 31.183 -4.660 -10.420 1.00 94.69 319 ASP A O 1
ATOM 2576 N N . TRP A 1 320 ? 30.310 -2.613 -10.740 1.00 95.06 320 TRP A N 1
ATOM 2577 C CA . TRP A 1 320 ? 29.843 -2.453 -9.365 1.00 95.06 320 TRP A CA 1
ATOM 2578 C C . TRP A 1 320 ? 28.786 -3.503 -9.006 1.00 95.06 320 TRP A C 1
ATOM 2580 O O . TRP A 1 320 ? 28.925 -4.178 -7.986 1.00 95.06 320 TRP A O 1
ATOM 2590 N N . ILE A 1 321 ? 27.778 -3.703 -9.862 1.00 95.00 321 ILE A N 1
ATOM 2591 C CA . ILE A 1 321 ? 26.728 -4.710 -9.648 1.00 95.00 321 ILE A CA 1
ATOM 2592 C C . ILE A 1 321 ? 27.341 -6.108 -9.598 1.00 95.00 321 ILE A C 1
ATOM 2594 O O . ILE A 1 321 ? 27.008 -6.881 -8.710 1.00 95.00 321 ILE A O 1
ATOM 2598 N N . HIS A 1 322 ? 28.260 -6.441 -10.503 1.00 93.62 322 HIS A N 1
ATOM 2599 C CA . HIS A 1 322 ? 28.945 -7.731 -10.475 1.00 93.62 322 HIS A CA 1
ATOM 2600 C C . HIS A 1 322 ? 29.690 -7.960 -9.148 1.00 93.62 322 HIS A C 1
ATOM 2602 O O . HIS A 1 322 ? 29.616 -9.046 -8.572 1.00 93.62 322 HIS A O 1
ATOM 2608 N N . GLN A 1 323 ? 30.383 -6.936 -8.644 1.00 93.00 323 GLN A N 1
ATOM 2609 C CA . GLN A 1 323 ? 31.172 -7.023 -7.413 1.00 93.00 323 GLN A CA 1
ATOM 2610 C C . GLN A 1 323 ? 30.316 -7.147 -6.143 1.00 93.00 323 GLN A C 1
ATOM 2612 O O . GLN A 1 323 ? 30.753 -7.805 -5.200 1.00 93.00 323 GLN A O 1
ATOM 2617 N N . HIS A 1 324 ? 29.124 -6.541 -6.110 1.00 92.00 324 HIS A N 1
ATOM 2618 C CA . HIS A 1 324 ? 28.286 -6.463 -4.902 1.00 92.00 324 HIS A CA 1
ATOM 2619 C C . HIS A 1 324 ? 27.062 -7.397 -4.944 1.00 92.00 324 HIS A C 1
ATOM 2621 O O . HIS A 1 324 ? 26.616 -7.857 -3.899 1.00 92.00 324 HIS A O 1
ATOM 2627 N N . HIS A 1 325 ? 26.573 -7.739 -6.141 1.00 90.81 325 HIS A N 1
ATOM 2628 C CA . HIS A 1 325 ? 25.353 -8.520 -6.404 1.00 90.81 325 HIS A CA 1
ATOM 2629 C C . HIS A 1 325 ? 25.543 -9.578 -7.507 1.00 90.81 325 HIS A C 1
ATOM 2631 O O . HIS A 1 325 ? 24.639 -9.863 -8.294 1.00 90.81 325 HIS A O 1
ATOM 2637 N N . GLY A 1 326 ? 26.725 -10.195 -7.582 1.00 81.25 326 GLY A N 1
ATOM 2638 C CA . GLY A 1 326 ? 27.038 -11.280 -8.528 1.00 81.25 326 GLY A CA 1
ATOM 2639 C C . GLY A 1 326 ? 26.362 -12.629 -8.224 1.00 81.25 326 GLY A C 1
ATOM 2640 O O . GLY A 1 326 ? 26.852 -13.674 -8.655 1.00 81.25 326 GLY A O 1
ATOM 2641 N N . ASP A 1 327 ? 25.277 -12.628 -7.450 1.00 85.94 327 ASP A N 1
ATOM 2642 C CA . ASP A 1 327 ? 24.533 -13.806 -6.994 1.00 85.94 327 ASP A CA 1
ATOM 2643 C C . ASP A 1 327 ? 23.342 -14.172 -7.898 1.00 85.94 327 ASP A C 1
ATOM 2645 O O . ASP A 1 327 ? 22.589 -15.101 -7.599 1.00 85.94 327 ASP A O 1
ATOM 2649 N N . GLY A 1 328 ? 23.184 -13.470 -9.023 1.00 86.44 328 GLY A N 1
ATOM 2650 C CA . GLY A 1 328 ? 22.122 -13.719 -9.988 1.00 86.44 328 GLY A CA 1
ATOM 2651 C C . GLY A 1 328 ? 20.767 -13.139 -9.586 1.00 86.44 328 GLY A C 1
ATOM 2652 O O . GLY A 1 328 ? 19.752 -13.681 -10.017 1.00 86.44 328 GLY A O 1
ATOM 2653 N N . ARG A 1 329 ? 20.725 -12.054 -8.799 1.00 92.06 329 ARG A N 1
ATOM 2654 C CA . ARG A 1 329 ? 19.490 -11.301 -8.477 1.00 92.06 329 ARG A CA 1
ATOM 2655 C C . ARG A 1 329 ? 19.420 -9.903 -9.091 1.00 92.06 329 ARG A C 1
ATOM 2657 O O . ARG A 1 329 ? 18.492 -9.145 -8.818 1.00 92.06 329 ARG A O 1
ATOM 2664 N N . VAL A 1 330 ? 20.383 -9.551 -9.939 1.00 95.62 330 VAL A N 1
ATOM 2665 C CA . VAL A 1 330 ? 20.378 -8.276 -10.662 1.00 95.62 330 VAL A CA 1
ATOM 2666 C C . VAL A 1 330 ? 20.588 -8.523 -12.152 1.00 95.62 330 VAL A C 1
ATOM 2668 O O . VAL A 1 330 ? 21.548 -9.178 -12.563 1.00 95.62 330 VAL A O 1
ATOM 2671 N N . GLY A 1 331 ? 19.656 -8.038 -12.973 1.00 95.62 331 GLY A N 1
ATOM 2672 C CA . GLY A 1 331 ? 19.817 -7.947 -14.429 1.00 95.62 331 GLY A CA 1
ATOM 2673 C C . GLY A 1 331 ? 20.310 -6.563 -14.842 1.00 95.62 331 GLY A C 1
ATOM 2674 O O . GLY A 1 331 ? 20.431 -5.688 -14.000 1.00 95.62 331 GLY A O 1
ATOM 2675 N N . ILE A 1 332 ? 20.548 -6.323 -16.133 1.00 97.62 332 ILE A N 1
ATOM 2676 C CA . ILE A 1 332 ? 20.881 -4.981 -16.646 1.00 97.62 332 ILE A CA 1
ATOM 2677 C C . ILE A 1 332 ? 19.811 -4.505 -17.625 1.00 97.62 332 ILE A C 1
ATOM 2679 O O . ILE A 1 332 ? 19.552 -5.147 -18.647 1.00 97.62 332 ILE A O 1
ATOM 2683 N N . GLY A 1 333 ? 19.205 -3.361 -17.318 1.00 97.88 333 GLY A N 1
ATOM 2684 C CA . GLY A 1 333 ? 18.330 -2.643 -18.228 1.00 97.88 333 GLY A CA 1
ATOM 2685 C C . GLY A 1 333 ? 19.131 -1.780 -19.194 1.00 97.88 333 GLY A C 1
ATOM 2686 O O . GLY A 1 333 ? 19.869 -0.898 -18.769 1.00 97.88 333 GLY A O 1
ATOM 2687 N N . ILE A 1 334 ? 18.975 -2.012 -20.494 1.00 97.62 334 ILE A N 1
ATOM 2688 C CA . ILE A 1 334 ? 19.689 -1.292 -21.553 1.00 97.62 334 ILE A CA 1
ATOM 2689 C C . ILE A 1 334 ? 18.731 -0.344 -22.262 1.00 97.62 334 ILE A C 1
ATOM 2691 O O . ILE A 1 334 ? 17.652 -0.746 -22.710 1.00 97.62 334 ILE A O 1
ATOM 2695 N N . GLY A 1 335 ? 19.166 0.907 -22.414 1.00 95.88 335 GLY A N 1
ATOM 2696 C CA . GLY A 1 335 ? 18.442 1.930 -23.158 1.00 95.88 335 GLY A CA 1
ATOM 2697 C C . GLY A 1 335 ? 18.617 1.744 -24.660 1.00 95.88 335 GLY A C 1
ATOM 2698 O O . GLY A 1 335 ? 19.394 2.447 -25.301 1.00 95.88 335 GLY A O 1
ATOM 2699 N N . ALA A 1 336 ? 17.923 0.765 -25.230 1.00 94.12 336 ALA A N 1
ATOM 2700 C CA . ALA A 1 336 ? 18.159 0.284 -26.583 1.00 94.12 336 ALA A CA 1
ATOM 2701 C C . ALA A 1 336 ? 17.917 1.353 -27.664 1.00 94.12 336 ALA A C 1
ATOM 2703 O O . ALA A 1 336 ? 18.627 1.382 -28.672 1.00 94.12 336 ALA A O 1
ATOM 2704 N N . TRP A 1 337 ? 16.988 2.284 -27.417 1.00 92.19 337 TRP A N 1
ATOM 2705 C CA . TRP A 1 337 ? 16.694 3.425 -28.295 1.00 92.19 337 TRP A CA 1
ATOM 2706 C C . TRP A 1 337 ? 17.844 4.440 -28.405 1.00 92.19 337 TRP A C 1
ATOM 2708 O O . TRP A 1 337 ? 17.912 5.181 -29.386 1.00 92.19 337 TRP A O 1
ATOM 2718 N N . LEU A 1 338 ? 18.752 4.484 -27.421 1.00 93.31 338 LEU A N 1
ATOM 2719 C CA . LEU A 1 338 ? 19.915 5.383 -27.416 1.00 93.31 338 LEU A CA 1
ATOM 2720 C C . LEU A 1 338 ? 21.051 4.879 -28.313 1.00 93.31 338 LEU A C 1
ATOM 2722 O O . LEU A 1 338 ? 22.005 5.611 -28.580 1.00 93.31 338 LEU A O 1
ATOM 2726 N N . ASN A 1 339 ? 20.971 3.626 -28.760 1.00 93.69 339 ASN A N 1
ATOM 2727 C CA . ASN A 1 339 ? 22.094 2.895 -29.319 1.00 93.69 339 ASN A CA 1
ATOM 2728 C C . ASN A 1 339 ? 21.809 2.385 -30.740 1.00 93.69 339 ASN A C 1
ATOM 2730 O O . ASN A 1 339 ? 20.669 2.261 -31.205 1.00 93.69 339 ASN A O 1
ATOM 2734 N N . THR A 1 340 ? 22.884 2.103 -31.474 1.00 93.50 340 THR A N 1
ATOM 2735 C CA . THR A 1 340 ? 22.820 1.303 -32.705 1.00 93.50 340 THR A CA 1
ATOM 2736 C C . THR A 1 340 ? 22.681 -0.178 -32.348 1.00 93.50 340 THR A C 1
ATOM 2738 O O . THR A 1 340 ? 22.900 -0.565 -31.199 1.00 93.50 340 THR A O 1
ATOM 2741 N N . ALA A 1 341 ? 22.370 -1.027 -33.334 1.00 93.38 341 ALA A N 1
ATOM 2742 C CA . ALA A 1 341 ? 22.348 -2.476 -33.135 1.00 93.38 341 ALA A CA 1
ATOM 2743 C C . ALA A 1 341 ? 23.666 -2.992 -32.523 1.00 93.38 341 ALA A C 1
ATOM 2745 O O . ALA A 1 341 ? 23.648 -3.644 -31.481 1.00 93.38 341 ALA A O 1
ATOM 2746 N N . ASP A 1 342 ? 24.806 -2.605 -33.101 1.00 94.31 342 ASP A N 1
ATOM 2747 C CA . ASP A 1 342 ? 26.131 -2.990 -32.600 1.00 94.31 342 ASP A CA 1
ATOM 2748 C C . ASP A 1 342 ? 26.428 -2.422 -31.205 1.00 94.31 342 ASP A C 1
ATOM 2750 O O . ASP A 1 342 ? 27.044 -3.102 -30.385 1.00 94.31 342 ASP A O 1
ATOM 2754 N N . GLY A 1 343 ? 25.960 -1.206 -30.903 1.00 95.62 343 GLY A N 1
ATOM 2755 C CA . GLY A 1 343 ? 26.102 -0.614 -29.571 1.00 95.62 343 GLY A CA 1
ATOM 2756 C C . GLY A 1 343 ? 25.349 -1.408 -28.501 1.00 95.62 343 GLY A C 1
ATOM 2757 O O . GLY A 1 343 ? 25.913 -1.735 -27.457 1.00 95.62 343 GLY A O 1
ATOM 2758 N N . ASN A 1 344 ? 24.111 -1.810 -28.801 1.00 96.06 344 ASN A N 1
ATOM 2759 C CA . ASN A 1 344 ? 23.326 -2.694 -27.937 1.00 96.06 344 ASN A CA 1
ATOM 2760 C C . ASN A 1 344 ? 24.015 -4.053 -27.752 1.00 96.06 344 ASN A C 1
ATOM 2762 O O . ASN A 1 344 ? 24.124 -4.541 -26.628 1.00 96.06 344 ASN A O 1
ATOM 2766 N N . MET A 1 345 ? 24.544 -4.646 -28.828 1.00 97.06 345 MET A N 1
ATOM 2767 C CA . MET A 1 345 ? 25.280 -5.913 -28.753 1.00 97.06 345 MET A CA 1
ATOM 2768 C C . MET A 1 345 ? 26.537 -5.798 -27.878 1.00 97.06 345 MET A C 1
ATOM 2770 O O . MET A 1 345 ? 26.823 -6.701 -27.088 1.00 97.06 345 MET A O 1
ATOM 2774 N N . ALA A 1 346 ? 27.269 -4.685 -27.964 1.00 97.81 346 ALA A N 1
ATOM 2775 C CA . ALA A 1 346 ? 28.440 -4.432 -27.126 1.00 97.81 346 ALA A CA 1
ATOM 2776 C C . ALA A 1 346 ? 28.073 -4.345 -25.635 1.00 97.81 346 ALA A C 1
ATOM 2778 O O . ALA A 1 346 ? 28.736 -4.964 -24.801 1.00 97.81 346 ALA A O 1
ATOM 2779 N N . GLN A 1 347 ? 26.989 -3.642 -25.296 1.00 97.81 347 GLN A N 1
ATOM 2780 C CA . GLN A 1 347 ? 26.509 -3.536 -23.917 1.00 97.81 347 GLN A CA 1
ATOM 2781 C C . GLN A 1 347 ? 26.027 -4.876 -23.345 1.00 97.81 347 GLN A C 1
ATOM 2783 O O . GLN A 1 347 ? 26.418 -5.226 -22.227 1.00 97.81 347 GLN A O 1
ATOM 2788 N N . ILE A 1 348 ? 25.268 -5.659 -24.123 1.00 97.50 348 ILE A N 1
ATOM 2789 C CA . ILE A 1 348 ? 24.839 -7.015 -23.734 1.00 97.50 348 ILE A CA 1
ATOM 2790 C C . ILE A 1 348 ? 26.054 -7.927 -23.535 1.00 97.50 348 ILE A C 1
ATOM 2792 O O . ILE A 1 348 ? 26.136 -8.639 -22.535 1.00 97.50 348 ILE A O 1
ATOM 2796 N N . SER A 1 349 ? 27.018 -7.888 -24.460 1.00 97.50 349 SER A N 1
ATOM 2797 C CA . SER A 1 349 ? 28.236 -8.703 -24.380 1.00 97.50 349 SER A CA 1
ATOM 2798 C C . SER A 1 349 ? 29.035 -8.398 -23.122 1.00 97.50 349 SER A C 1
ATOM 2800 O O . SER A 1 349 ? 29.501 -9.321 -22.462 1.00 97.50 349 SER A O 1
ATOM 2802 N N . TYR A 1 350 ? 29.167 -7.118 -22.768 1.00 97.81 350 TYR A N 1
ATOM 2803 C CA . TYR A 1 350 ? 29.888 -6.717 -21.566 1.00 97.81 350 TYR A CA 1
ATOM 2804 C C . TYR A 1 350 ? 29.195 -7.202 -20.288 1.00 97.81 350 TYR A C 1
ATOM 2806 O O . TYR A 1 350 ? 29.844 -7.803 -19.438 1.00 97.81 350 TYR A O 1
ATOM 2814 N N . ALA A 1 351 ? 27.874 -7.013 -20.178 1.00 95.75 351 ALA A N 1
ATOM 2815 C CA . ALA A 1 351 ? 27.103 -7.499 -19.031 1.00 95.75 351 ALA A CA 1
ATOM 2816 C C . ALA A 1 351 ? 27.197 -9.029 -18.882 1.00 95.75 351 ALA A C 1
ATOM 2818 O O . ALA A 1 351 ? 27.430 -9.537 -17.788 1.00 95.75 351 ALA A O 1
ATOM 2819 N N . ASN A 1 352 ? 27.100 -9.772 -19.989 1.00 93.44 352 ASN A N 1
ATOM 2820 C CA . ASN A 1 352 ? 27.260 -11.228 -19.973 1.00 93.44 352 ASN A CA 1
ATOM 2821 C C . ASN A 1 352 ? 28.687 -11.659 -19.594 1.00 93.44 352 ASN A C 1
ATOM 2823 O O . ASN A 1 352 ? 28.856 -12.676 -18.924 1.00 93.44 352 ASN A O 1
ATOM 2827 N N . ALA A 1 353 ? 29.708 -10.906 -20.019 1.00 94.62 353 ALA A N 1
ATOM 2828 C CA . ALA A 1 353 ? 31.109 -11.211 -19.738 1.00 94.62 353 ALA A CA 1
ATOM 2829 C C . ALA A 1 353 ? 31.503 -10.966 -18.274 1.00 94.62 353 ALA A C 1
ATOM 2831 O O . ALA A 1 353 ? 32.375 -11.676 -17.776 1.00 94.62 353 ALA A O 1
ATOM 2832 N N . ALA A 1 354 ? 30.862 -10.012 -17.587 1.00 91.25 354 ALA A N 1
ATOM 2833 C CA . ALA A 1 354 ? 31.060 -9.800 -16.153 1.00 91.25 354 ALA A CA 1
ATOM 2834 C C . ALA A 1 354 ? 30.684 -11.058 -15.344 1.00 91.25 354 ALA A C 1
ATOM 2836 O O . ALA A 1 354 ? 31.399 -11.448 -14.426 1.00 91.25 354 ALA A O 1
ATOM 2837 N N . GLY A 1 355 ? 29.617 -11.761 -15.745 1.00 86.88 355 GLY A N 1
ATOM 2838 C CA . GLY A 1 355 ? 29.143 -12.976 -15.079 1.00 86.88 355 GLY A CA 1
ATOM 2839 C C . GLY A 1 355 ? 28.409 -12.695 -13.761 1.00 86.88 355 GLY A C 1
ATOM 2840 O O . GLY A 1 355 ? 28.474 -11.602 -13.210 1.00 86.88 355 GLY A O 1
ATOM 2841 N N . GLY A 1 356 ? 27.647 -13.673 -13.261 1.00 88.00 356 GLY A N 1
ATOM 2842 C CA . GLY A 1 356 ? 26.874 -13.526 -12.014 1.00 88.00 356 GLY A CA 1
ATOM 2843 C C . GLY A 1 356 ? 25.637 -12.618 -12.105 1.00 88.00 356 GLY A C 1
ATOM 2844 O O . GLY A 1 356 ? 24.941 -12.444 -11.113 1.00 88.00 356 GLY A O 1
ATOM 2845 N N . LEU A 1 357 ? 25.336 -12.063 -13.283 1.00 93.00 357 LEU A N 1
ATOM 2846 C CA . LEU A 1 357 ? 24.137 -11.260 -13.538 1.00 93.00 357 LEU A CA 1
ATOM 2847 C C . LEU A 1 357 ? 23.005 -12.125 -14.102 1.00 93.00 357 LEU A C 1
ATOM 2849 O O . LEU A 1 357 ? 23.251 -13.104 -14.807 1.00 93.00 357 LEU A O 1
ATOM 2853 N N . MET A 1 358 ? 21.755 -11.726 -13.852 1.00 93.38 358 MET A N 1
ATOM 2854 C CA . MET A 1 358 ? 20.567 -12.449 -14.326 1.00 93.38 358 MET A CA 1
ATOM 2855 C C . MET A 1 358 ? 20.446 -12.485 -15.844 1.00 93.38 358 MET A C 1
ATOM 2857 O O . MET A 1 358 ? 19.860 -13.418 -16.378 1.00 93.38 358 MET A O 1
ATOM 2861 N N . GLY A 1 359 ? 20.932 -11.460 -16.539 1.00 95.06 359 GLY A N 1
ATOM 2862 C CA . GLY A 1 359 ? 20.705 -11.246 -17.965 1.00 95.06 359 GLY A CA 1
ATOM 2863 C C . GLY A 1 359 ? 20.333 -9.797 -18.251 1.00 95.06 359 GLY A C 1
ATOM 2864 O O . GLY A 1 359 ? 20.642 -8.904 -17.459 1.00 95.06 359 GLY A O 1
ATOM 2865 N N . THR A 1 360 ? 19.683 -9.552 -19.387 1.00 96.88 360 THR A N 1
ATOM 2866 C CA . THR A 1 360 ? 19.408 -8.193 -19.867 1.00 96.88 360 THR A CA 1
ATOM 2867 C C . THR A 1 360 ? 17.947 -7.977 -20.232 1.00 96.88 360 THR A C 1
ATOM 2869 O O . THR A 1 360 ? 17.235 -8.890 -20.659 1.00 96.88 360 THR A O 1
ATOM 2872 N N . ALA A 1 361 ? 17.517 -6.727 -20.086 1.00 97.69 361 ALA A N 1
ATOM 2873 C CA . ALA A 1 361 ? 16.235 -6.240 -20.559 1.00 97.69 361 ALA A CA 1
ATOM 2874 C C . ALA A 1 361 ? 16.441 -5.019 -21.457 1.00 97.69 361 ALA A C 1
ATOM 2876 O O . ALA A 1 361 ? 17.182 -4.104 -21.101 1.00 97.69 361 ALA A O 1
ATOM 2877 N N . LEU A 1 362 ? 15.798 -4.994 -22.621 1.00 97.75 362 LEU A N 1
ATOM 2878 C CA . LEU A 1 362 ? 15.896 -3.878 -23.558 1.00 97.75 362 LEU A CA 1
ATOM 2879 C C . LEU A 1 362 ? 14.687 -2.957 -23.403 1.00 97.75 362 LEU A C 1
ATOM 2881 O O . LEU A 1 362 ? 13.547 -3.382 -23.616 1.00 97.75 362 LEU A O 1
ATOM 2885 N N . TYR A 1 363 ? 14.937 -1.695 -23.055 1.00 96.69 363 TYR A N 1
ATOM 2886 C CA . TYR A 1 363 ? 13.931 -0.645 -23.141 1.00 96.69 363 TYR A CA 1
ATOM 2887 C C . TYR A 1 363 ? 14.101 0.106 -24.472 1.00 96.69 363 TYR A C 1
ATOM 2889 O O . TYR A 1 363 ? 15.219 0.474 -24.804 1.00 96.69 363 TYR A O 1
ATOM 2897 N N . SER A 1 364 ? 13.072 0.360 -25.277 1.00 92.69 364 SER A N 1
ATOM 2898 C CA . SER A 1 364 ? 11.769 -0.307 -25.233 1.00 92.69 364 SER A CA 1
ATOM 2899 C C . SER A 1 364 ? 11.618 -1.267 -26.402 1.00 92.69 364 SER A C 1
ATOM 2901 O O . SER A 1 364 ? 12.271 -1.132 -27.439 1.00 92.69 364 SER A O 1
ATOM 2903 N N . TYR A 1 365 ? 10.725 -2.239 -26.231 1.00 94.56 365 TYR A N 1
ATOM 2904 C CA . TYR A 1 365 ? 10.264 -3.132 -27.283 1.00 94.56 365 TYR A CA 1
ATOM 2905 C C . TYR A 1 365 ? 9.951 -2.370 -28.570 1.00 94.56 365 TYR A C 1
ATOM 2907 O O . TYR A 1 365 ? 10.336 -2.832 -29.639 1.00 94.56 365 TYR A O 1
ATOM 2915 N N . SER A 1 366 ? 9.263 -1.226 -28.499 1.00 89.25 366 SER A N 1
ATOM 2916 C CA . SER A 1 366 ? 8.750 -0.516 -29.678 1.00 89.25 366 SER A CA 1
ATOM 2917 C C . SER A 1 366 ? 9.828 0.253 -30.442 1.00 89.25 366 SER A C 1
ATOM 2919 O O . SER A 1 366 ? 9.724 0.383 -31.663 1.00 89.25 366 SER A O 1
ATOM 2921 N N . ILE A 1 367 ? 10.906 0.669 -29.769 1.00 86.19 367 ILE A N 1
ATOM 2922 C CA . ILE A 1 367 ? 12.065 1.339 -30.383 1.00 86.19 367 ILE A CA 1
ATOM 2923 C C . ILE A 1 367 ? 13.353 0.611 -29.952 1.00 86.19 367 ILE A C 1
ATOM 2925 O O . ILE A 1 367 ? 14.135 1.133 -29.155 1.00 86.19 367 ILE A O 1
ATOM 2929 N N . PRO A 1 368 ? 13.590 -0.615 -30.456 1.00 78.94 368 PRO A N 1
ATOM 2930 C CA . PRO A 1 368 ? 14.612 -1.500 -29.900 1.00 78.94 368 PRO A CA 1
ATOM 2931 C C . PRO A 1 368 ? 16.028 -1.199 -30.426 1.00 78.94 368 PRO A C 1
ATOM 2933 O O . PRO A 1 368 ? 17.001 -1.768 -29.944 1.00 78.94 368 PRO A O 1
ATOM 2936 N N . ALA A 1 369 ? 16.158 -0.308 -31.412 1.00 78.69 369 ALA A N 1
ATOM 2937 C CA . ALA A 1 369 ? 17.412 0.276 -31.877 1.00 78.69 369 ALA A CA 1
ATOM 2938 C C . ALA A 1 369 ? 17.112 1.518 -32.730 1.00 78.69 369 ALA A C 1
ATOM 2940 O O . ALA A 1 369 ? 16.019 1.661 -33.275 1.00 78.69 369 ALA A O 1
ATOM 2941 N N . SER A 1 370 ? 18.114 2.366 -32.950 1.00 69.38 370 SER A N 1
ATOM 2942 C CA . SER A 1 370 ? 18.047 3.507 -33.888 1.00 69.38 370 SER A CA 1
ATOM 2943 C C . SER A 1 370 ? 18.017 3.123 -35.386 1.00 69.38 370 SER A C 1
ATOM 2945 O O . SER A 1 370 ? 18.148 3.984 -36.255 1.00 69.38 370 SER A O 1
ATOM 2947 N N . THR A 1 371 ? 17.865 1.834 -35.709 1.00 71.44 371 THR A N 1
ATOM 2948 C CA . THR A 1 371 ? 18.007 1.252 -37.062 1.00 71.44 371 THR A CA 1
ATOM 2949 C C . THR A 1 371 ? 16.811 0.350 -37.415 1.00 71.44 371 THR A C 1
ATOM 2951 O O . THR A 1 371 ? 15.815 0.354 -36.698 1.00 71.44 371 THR A O 1
ATOM 2954 N N . ASP A 1 372 ? 16.874 -0.411 -38.519 1.00 84.69 372 ASP A N 1
ATOM 2955 C CA . ASP A 1 372 ? 15.811 -1.347 -38.924 1.00 84.69 372 ASP A CA 1
ATOM 2956 C C . ASP A 1 372 ? 15.495 -2.362 -37.810 1.00 84.69 372 ASP A C 1
ATOM 2958 O O . ASP A 1 372 ? 16.344 -3.154 -37.395 1.00 84.69 372 ASP A O 1
ATOM 2962 N N . ARG A 1 373 ? 14.242 -2.335 -37.345 1.00 86.81 373 ARG A N 1
ATOM 2963 C CA . ARG A 1 373 ? 13.732 -3.163 -36.247 1.00 86.81 373 ARG A CA 1
ATOM 2964 C C . ARG A 1 373 ? 13.903 -4.660 -36.505 1.00 86.81 373 ARG A C 1
ATOM 2966 O O . ARG A 1 373 ? 14.356 -5.380 -35.624 1.00 86.81 373 ARG A O 1
ATOM 2973 N N . ASN A 1 374 ? 13.540 -5.141 -37.689 1.00 91.25 374 ASN A N 1
ATOM 2974 C CA . ASN A 1 374 ? 13.548 -6.571 -37.993 1.00 91.25 374 ASN A CA 1
ATOM 2975 C C . ASN A 1 374 ? 14.975 -7.106 -38.091 1.00 91.25 374 ASN A C 1
ATOM 2977 O O . ASN A 1 374 ? 15.273 -8.166 -37.544 1.00 91.25 374 ASN A O 1
ATOM 2981 N N . ALA A 1 375 ? 15.857 -6.342 -38.739 1.00 91.81 375 ALA A N 1
ATOM 2982 C CA . ALA A 1 375 ? 17.275 -6.669 -38.798 1.00 91.81 375 ALA A CA 1
ATOM 2983 C C . ALA A 1 375 ? 17.904 -6.695 -37.396 1.00 91.81 375 ALA A C 1
ATOM 2985 O O . ALA A 1 375 ? 18.704 -7.581 -37.097 1.00 91.81 375 ALA A O 1
ATOM 2986 N N . PHE A 1 376 ? 17.505 -5.768 -36.518 1.00 94.44 376 PHE A N 1
ATOM 2987 C CA . PHE A 1 376 ? 17.952 -5.757 -35.129 1.00 94.44 376 PHE A CA 1
ATOM 2988 C C . PHE A 1 376 ? 17.525 -7.015 -34.360 1.00 94.44 376 PHE A C 1
ATOM 2990 O O . PHE A 1 376 ? 18.369 -7.631 -33.713 1.00 94.44 376 PHE A O 1
ATOM 2997 N N . LEU A 1 377 ? 16.252 -7.424 -34.440 1.00 96.00 377 LEU A N 1
ATOM 2998 C CA . LEU A 1 377 ? 15.766 -8.622 -33.738 1.00 96.00 377 LEU A CA 1
ATOM 2999 C C . LEU A 1 377 ? 16.496 -9.889 -34.213 1.00 96.00 377 LEU A C 1
ATOM 3001 O O . LEU A 1 377 ? 16.888 -10.712 -33.386 1.00 96.00 377 LEU A O 1
ATOM 3005 N N . ASP A 1 378 ? 16.754 -10.011 -35.520 1.00 95.62 378 ASP A N 1
ATOM 3006 C CA . ASP A 1 378 ? 17.543 -11.120 -36.071 1.00 95.62 378 ASP A CA 1
ATOM 3007 C C . ASP A 1 378 ? 18.991 -11.096 -35.568 1.00 95.62 378 ASP A C 1
ATOM 3009 O O . ASP A 1 378 ? 19.554 -12.135 -35.218 1.00 95.62 378 ASP A O 1
ATOM 3013 N N . GLN A 1 379 ? 19.618 -9.917 -35.526 1.00 95.75 379 GLN A N 1
ATOM 3014 C CA . GLN A 1 379 ? 20.977 -9.763 -35.010 1.00 95.75 379 GLN A CA 1
ATOM 3015 C C . GLN A 1 379 ? 21.053 -10.138 -33.525 1.00 95.75 379 GLN A C 1
ATOM 3017 O O . GLN A 1 379 ? 21.940 -10.899 -33.136 1.00 95.75 379 GLN A O 1
ATOM 3022 N N . LEU A 1 380 ? 20.107 -9.655 -32.718 1.00 96.38 380 LEU A N 1
ATOM 3023 C CA . LEU A 1 380 ? 19.999 -9.947 -31.291 1.00 96.38 380 LEU A CA 1
ATOM 3024 C C . LEU A 1 380 ? 19.844 -11.450 -31.037 1.00 96.38 380 LEU A C 1
ATOM 3026 O O . LEU A 1 380 ? 20.583 -12.013 -30.226 1.00 96.38 380 LEU A O 1
ATOM 3030 N N . HIS A 1 381 ? 18.952 -12.114 -31.777 1.00 97.00 381 HIS A N 1
ATOM 3031 C CA . HIS A 1 381 ? 18.792 -13.561 -31.697 1.00 97.00 381 HIS A CA 1
ATOM 3032 C C . HIS A 1 381 ? 20.101 -14.277 -32.026 1.00 97.00 381 HIS A C 1
ATOM 3034 O O . HIS A 1 381 ? 20.633 -15.022 -31.205 1.00 97.00 381 HIS A O 1
ATOM 3040 N N . ASN A 1 382 ? 20.656 -14.011 -33.209 1.00 96.44 382 ASN A N 1
ATOM 3041 C CA . ASN A 1 382 ? 21.801 -14.747 -33.729 1.00 96.44 382 ASN A CA 1
ATOM 3042 C C . ASN A 1 382 ? 23.067 -14.563 -32.885 1.00 96.44 382 ASN A C 1
ATOM 3044 O O . ASN A 1 382 ? 23.836 -15.515 -32.744 1.00 96.44 382 ASN A O 1
ATOM 3048 N N . GLN A 1 383 ? 23.291 -13.365 -32.336 1.00 96.12 383 GLN A N 1
ATOM 3049 C CA . GLN A 1 383 ? 24.519 -13.038 -31.609 1.00 96.12 383 GLN A CA 1
ATOM 3050 C C . GLN A 1 383 ? 24.408 -13.241 -30.094 1.00 96.12 383 GLN A C 1
ATOM 3052 O O . GLN A 1 383 ? 25.400 -13.634 -29.485 1.00 96.12 383 GLN A O 1
ATOM 3057 N N . MET A 1 384 ? 23.238 -12.998 -29.488 1.00 95.31 384 MET A N 1
ATOM 3058 C CA . MET A 1 384 ? 23.101 -12.945 -28.023 1.00 95.31 384 MET A CA 1
ATOM 3059 C C . MET A 1 384 ? 22.119 -13.966 -27.449 1.00 95.31 384 MET A C 1
ATOM 3061 O O . MET A 1 384 ? 22.400 -14.555 -26.407 1.00 95.31 384 MET A O 1
ATOM 3065 N N . TRP A 1 385 ? 20.964 -14.177 -28.086 1.00 95.31 385 TRP A N 1
ATOM 3066 C CA . TRP A 1 385 ? 19.836 -14.919 -27.496 1.00 95.31 385 TRP A CA 1
ATOM 3067 C C . TRP A 1 385 ? 19.537 -16.273 -28.171 1.00 95.31 385 TRP A C 1
ATOM 3069 O O . TRP A 1 385 ? 18.482 -16.867 -27.957 1.00 95.31 385 TRP A O 1
ATOM 3079 N N . ASN A 1 386 ? 20.491 -16.832 -28.915 1.00 91.69 386 ASN A N 1
ATOM 3080 C CA . ASN A 1 386 ? 20.319 -18.083 -29.668 1.00 91.69 386 ASN A CA 1
ATOM 3081 C C . ASN A 1 386 ? 20.240 -19.368 -28.809 1.00 91.69 386 ASN A C 1
ATOM 3083 O O . ASN A 1 386 ? 19.803 -20.405 -29.301 1.00 91.69 386 ASN A O 1
ATOM 3087 N N . SER A 1 387 ? 20.650 -19.341 -27.534 1.00 82.19 387 SER A N 1
ATOM 3088 C CA . SER A 1 387 ? 20.929 -20.571 -26.767 1.00 82.19 387 SER A CA 1
ATOM 3089 C C . SER A 1 387 ? 19.748 -21.192 -25.999 1.00 82.19 387 SER A C 1
ATOM 3091 O O . SER A 1 387 ? 19.967 -22.063 -25.163 1.00 82.19 387 SER A O 1
ATOM 3093 N N . GLY A 1 388 ? 18.500 -20.785 -26.267 1.00 79.50 388 GLY A N 1
ATOM 3094 C CA . GLY A 1 388 ? 17.302 -21.387 -25.647 1.00 79.50 388 GLY A CA 1
ATOM 3095 C C . GLY A 1 388 ? 17.277 -21.376 -24.108 1.00 79.50 388 GLY A C 1
ATOM 3096 O O . GLY A 1 388 ? 16.815 -22.341 -23.503 1.00 79.50 388 GLY A O 1
ATOM 3097 N N . ALA A 1 389 ? 17.807 -20.327 -23.467 1.00 89.31 389 ALA A N 1
ATOM 3098 C CA . ALA A 1 389 ? 17.909 -20.252 -22.008 1.00 89.31 389 ALA A CA 1
ATOM 3099 C C . ALA A 1 389 ? 16.546 -20.022 -21.334 1.00 89.31 389 ALA A C 1
ATOM 3101 O O . ALA A 1 389 ? 15.755 -19.178 -21.765 1.00 89.31 389 ALA A O 1
ATOM 3102 N N . ALA A 1 390 ? 16.305 -20.741 -20.236 1.00 91.50 390 ALA A N 1
ATOM 3103 C CA . ALA A 1 390 ? 15.130 -20.538 -19.395 1.00 91.50 390 ALA A CA 1
ATOM 3104 C C . ALA A 1 390 ? 15.199 -19.184 -18.656 1.00 91.50 390 ALA A C 1
ATOM 3106 O O . ALA A 1 390 ? 16.301 -18.730 -18.328 1.00 91.50 390 ALA A O 1
ATOM 3107 N N . PRO A 1 391 ? 14.054 -18.543 -18.359 1.00 90.56 391 PRO A N 1
ATOM 3108 C CA . PRO A 1 391 ? 14.031 -17.349 -17.522 1.00 90.56 391 PRO A CA 1
ATOM 3109 C C . PRO A 1 391 ? 14.493 -17.689 -16.090 1.00 90.56 391 PRO A C 1
ATOM 3111 O O . PRO A 1 391 ? 14.149 -18.766 -15.589 1.00 90.56 391 PRO A O 1
ATOM 3114 N N . PRO A 1 392 ? 15.245 -16.804 -15.410 1.00 88.44 392 PRO A N 1
ATOM 3115 C CA . PRO A 1 392 ? 15.675 -17.036 -14.037 1.00 88.44 392 PRO A CA 1
ATOM 3116 C C . PRO A 1 392 ? 14.482 -17.128 -13.080 1.00 88.44 392 PRO A C 1
ATOM 3118 O O . PRO A 1 392 ? 13.512 -16.376 -13.194 1.00 88.44 392 PRO A O 1
ATOM 3121 N N . VAL A 1 393 ? 14.569 -18.041 -12.114 1.00 85.44 393 VAL A N 1
ATOM 3122 C CA . VAL A 1 393 ? 13.612 -18.161 -11.009 1.00 85.44 393 VAL A CA 1
ATOM 3123 C C . VAL A 1 393 ? 14.408 -18.117 -9.705 1.00 85.44 393 VAL A C 1
ATOM 3125 O O . VAL A 1 393 ? 15.304 -18.946 -9.533 1.00 85.44 393 VAL A O 1
ATOM 3128 N N . PRO A 1 394 ? 14.124 -17.169 -8.793 1.00 82.94 394 PRO A N 1
ATOM 3129 C CA . PRO A 1 394 ? 14.791 -17.119 -7.501 1.00 82.94 394 PRO A CA 1
ATOM 3130 C C . PRO A 1 394 ? 14.593 -18.433 -6.723 1.00 82.94 394 PRO A C 1
ATOM 3132 O O . PRO A 1 394 ? 13.461 -18.928 -6.655 1.00 82.94 394 PRO A O 1
ATOM 3135 N N . PRO A 1 395 ? 15.638 -18.987 -6.075 1.00 77.75 395 PRO A N 1
ATOM 3136 C CA . PRO A 1 395 ? 15.523 -20.231 -5.305 1.00 77.75 395 PRO A CA 1
ATOM 3137 C C . PRO A 1 395 ? 14.443 -20.188 -4.216 1.00 77.75 395 PRO A C 1
ATOM 3139 O O . PRO A 1 395 ? 13.812 -21.202 -3.923 1.00 77.75 395 PRO A O 1
ATOM 3142 N N . THR A 1 396 ? 14.195 -19.003 -3.649 1.00 78.56 396 THR A N 1
ATOM 3143 C CA . THR A 1 396 ? 13.160 -18.756 -2.634 1.00 78.56 396 THR A CA 1
ATOM 3144 C C . THR A 1 396 ? 11.743 -19.047 -3.129 1.00 78.56 396 THR A C 1
ATOM 3146 O O . THR A 1 396 ? 10.885 -19.360 -2.306 1.00 78.56 396 THR A O 1
ATOM 3149 N N . LYS A 1 397 ? 11.490 -18.981 -4.444 1.00 85.62 397 LYS A N 1
ATOM 3150 C CA . LYS A 1 397 ? 10.179 -19.281 -5.045 1.00 85.62 397 LYS A CA 1
ATOM 3151 C C . LYS A 1 397 ? 10.010 -20.751 -5.400 1.00 85.62 397 LYS A C 1
ATOM 3153 O O . LYS A 1 397 ? 8.909 -21.275 -5.281 1.00 85.62 397 LYS A O 1
ATOM 3158 N N . ASP A 1 398 ? 11.085 -21.409 -5.825 1.00 81.81 398 ASP A N 1
ATOM 3159 C CA . ASP A 1 398 ? 11.049 -22.822 -6.220 1.00 81.81 398 ASP A CA 1
ATOM 3160 C C . ASP A 1 398 ? 10.985 -23.745 -4.991 1.00 81.81 398 ASP A C 1
ATOM 3162 O O . ASP A 1 398 ? 10.181 -24.678 -4.913 1.00 81.81 398 ASP A O 1
ATOM 3166 N N . HIS A 1 399 ? 11.796 -23.448 -3.971 1.00 86.44 399 HIS A N 1
ATOM 3167 C CA . HIS A 1 399 ? 11.898 -24.232 -2.742 1.00 86.44 399 HIS A CA 1
ATOM 3168 C C . HIS A 1 399 ? 11.892 -23.314 -1.513 1.00 86.44 399 HIS A C 1
ATOM 3170 O O . HIS A 1 399 ? 12.947 -23.063 -0.921 1.00 86.44 399 HIS A O 1
ATOM 3176 N N . PRO A 1 400 ? 10.718 -22.800 -1.099 1.00 89.06 400 PRO A N 1
ATOM 3177 C CA . PRO A 1 400 ? 10.643 -21.861 0.009 1.00 89.06 400 PRO A CA 1
ATOM 3178 C C . PRO A 1 400 ? 11.088 -22.515 1.322 1.00 89.06 400 PRO A C 1
ATOM 3180 O O . PRO A 1 400 ? 10.593 -23.573 1.713 1.00 89.06 400 PRO A O 1
ATOM 3183 N N . GLN A 1 401 ? 12.013 -21.859 2.026 1.00 92.00 401 GLN A N 1
ATOM 3184 C CA . GLN A 1 401 ? 12.526 -22.293 3.336 1.00 92.00 401 GLN A CA 1
ATOM 3185 C C . GLN A 1 401 ? 12.205 -21.313 4.470 1.00 92.00 401 GLN A C 1
ATOM 3187 O O . GLN A 1 401 ? 12.395 -21.637 5.640 1.00 92.00 401 GLN A O 1
ATOM 3192 N N . ILE A 1 402 ? 11.704 -20.130 4.122 1.00 93.62 402 ILE A N 1
ATOM 3193 C CA . ILE A 1 402 ? 11.371 -19.024 5.021 1.00 93.62 402 ILE A CA 1
ATOM 3194 C C . ILE A 1 402 ? 9.894 -18.675 4.875 1.00 93.62 402 ILE A C 1
ATOM 3196 O O . ILE A 1 402 ? 9.303 -18.924 3.828 1.00 93.62 402 ILE A O 1
ATOM 3200 N N . GLY A 1 403 ? 9.296 -18.121 5.917 1.00 94.88 403 GLY A N 1
ATOM 3201 C CA . GLY A 1 403 ? 7.966 -17.532 5.907 1.00 94.88 403 GLY A CA 1
ATOM 3202 C C . GLY A 1 403 ? 8.013 -16.037 6.190 1.00 94.88 403 GLY A C 1
ATOM 3203 O O . GLY A 1 403 ? 9.081 -15.442 6.360 1.00 94.88 403 GLY A O 1
ATOM 3204 N N . TYR A 1 404 ? 6.829 -15.445 6.260 1.00 97.19 404 TYR A N 1
ATOM 3205 C CA . TYR A 1 404 ? 6.661 -14.001 6.331 1.00 97.19 404 TYR A CA 1
ATOM 3206 C C . TYR A 1 404 ? 5.567 -13.631 7.331 1.00 97.19 404 TYR A C 1
ATOM 3208 O O . TYR A 1 404 ? 4.661 -14.422 7.600 1.00 97.19 404 TYR A O 1
ATOM 3216 N N . ILE A 1 405 ? 5.628 -12.413 7.859 1.00 97.75 405 ILE A N 1
ATOM 3217 C CA . ILE A 1 405 ? 4.549 -11.816 8.648 1.00 97.75 405 ILE A CA 1
ATOM 3218 C C . ILE A 1 405 ? 4.154 -10.494 8.001 1.00 97.75 405 ILE A C 1
ATOM 3220 O O . ILE A 1 405 ? 5.021 -9.670 7.710 1.00 97.75 405 ILE A O 1
ATOM 3224 N N . LEU A 1 406 ? 2.850 -10.287 7.837 1.00 97.62 406 LEU A N 1
ATOM 3225 C CA . LEU A 1 406 ? 2.250 -8.999 7.499 1.00 97.62 406 LEU A CA 1
ATOM 3226 C C . LEU A 1 406 ? 1.257 -8.649 8.602 1.00 97.62 406 LEU A C 1
ATOM 3228 O O . LEU A 1 406 ? 0.256 -9.340 8.783 1.00 97.62 406 LEU A O 1
ATOM 3232 N N . GLY A 1 407 ? 1.555 -7.613 9.372 1.00 93.12 407 GLY A N 1
ATOM 3233 C CA . GLY A 1 407 ? 0.760 -7.253 10.532 1.00 93.12 407 GLY A CA 1
ATOM 3234 C C . GLY A 1 407 ? 0.257 -5.825 10.511 1.00 93.12 407 GLY A C 1
ATOM 3235 O O . GLY A 1 407 ? 0.707 -5.007 9.714 1.00 93.12 407 GLY A O 1
ATOM 3236 N N . GLN A 1 408 ? -0.671 -5.524 11.412 1.00 91.81 408 GLN A N 1
ATOM 3237 C CA . GLN A 1 408 ? -1.185 -4.175 11.607 1.00 91.81 408 GLN A CA 1
ATOM 3238 C C . GLN A 1 408 ? -1.291 -3.838 13.093 1.00 91.81 408 GLN A C 1
ATOM 3240 O O . GLN A 1 408 ? -1.655 -4.684 13.910 1.00 91.81 408 GLN A O 1
ATOM 3245 N N . ILE A 1 409 ? -0.966 -2.598 13.443 1.00 84.69 409 ILE A N 1
ATOM 3246 C CA . ILE A 1 409 ? -1.180 -2.028 14.769 1.00 84.69 409 ILE A CA 1
ATOM 3247 C C . ILE A 1 409 ? -2.476 -1.232 14.733 1.00 84.69 409 ILE A C 1
ATOM 3249 O O . ILE A 1 409 ? -2.579 -0.256 13.991 1.00 84.69 409 ILE A O 1
ATOM 3253 N N . ILE A 1 410 ? -3.441 -1.629 15.555 1.00 75.12 410 ILE A N 1
ATOM 3254 C CA . ILE A 1 410 ? -4.727 -0.948 15.689 1.00 75.12 410 ILE A CA 1
ATOM 3255 C C . ILE A 1 410 ? -4.890 -0.480 17.130 1.00 75.12 410 ILE A C 1
ATOM 3257 O O . ILE A 1 410 ? -5.020 -1.298 18.036 1.00 75.12 410 ILE A O 1
ATOM 3261 N N . VAL A 1 411 ? -4.939 0.833 17.338 1.00 68.38 411 VAL A N 1
ATOM 3262 C CA . VAL A 1 411 ? -5.196 1.474 18.632 1.00 68.38 411 VAL A CA 1
ATOM 3263 C C . VAL A 1 411 ? -6.510 2.231 18.531 1.00 68.38 411 VAL A C 1
ATOM 3265 O O . VAL A 1 411 ? -6.664 3.089 17.667 1.00 68.38 411 VAL A O 1
ATOM 3268 N N . ASN A 1 412 ? -7.469 1.926 19.409 1.00 60.94 412 ASN A N 1
ATOM 3269 C CA . ASN A 1 412 ? -8.793 2.564 19.401 1.00 60.94 412 ASN A CA 1
ATOM 3270 C C . ASN A 1 412 ? -9.505 2.468 18.034 1.00 60.94 412 ASN A C 1
ATOM 3272 O O . ASN A 1 412 ? -10.072 3.445 17.553 1.00 60.94 412 ASN A O 1
ATOM 3276 N N . GLY A 1 413 ? -9.411 1.308 17.373 1.00 55.19 413 GLY A N 1
ATOM 3277 C CA . GLY A 1 413 ? -10.005 1.085 16.050 1.00 55.19 413 GLY A CA 1
ATOM 3278 C C . GLY A 1 413 ? -9.323 1.832 14.897 1.00 55.19 413 GLY A C 1
ATOM 3279 O O . GLY A 1 413 ? -9.800 1.750 13.769 1.00 55.19 413 GLY A O 1
ATOM 3280 N N . ARG A 1 414 ? -8.215 2.542 15.150 1.00 59.16 414 ARG A N 1
ATOM 3281 C CA . ARG A 1 414 ? -7.452 3.276 14.135 1.00 59.16 414 ARG A CA 1
ATOM 3282 C C . ARG A 1 414 ? -6.055 2.691 13.961 1.00 59.16 414 ARG A C 1
ATOM 3284 O O . ARG A 1 414 ? -5.462 2.245 14.947 1.00 59.16 414 ARG A O 1
ATOM 3291 N N . PRO A 1 415 ? -5.500 2.716 12.742 1.00 76.69 415 PRO A N 1
ATOM 3292 C CA . PRO A 1 415 ? -4.115 2.340 12.554 1.00 76.69 415 PRO A CA 1
ATOM 3293 C C . PRO A 1 415 ? -3.163 3.254 13.322 1.00 76.69 415 PRO A C 1
ATOM 3295 O O . PRO A 1 415 ? -3.384 4.461 13.407 1.00 76.69 415 PRO A O 1
ATOM 3298 N N . HIS A 1 416 ? -2.114 2.670 13.898 1.00 81.12 416 HIS A N 1
ATOM 3299 C CA . HIS A 1 416 ? -1.130 3.409 14.682 1.00 81.12 416 HIS A CA 1
ATOM 3300 C C . HIS A 1 416 ? 0.260 3.293 14.055 1.00 81.12 416 HIS A C 1
ATOM 3302 O O . HIS A 1 416 ? 0.861 2.214 13.996 1.00 81.12 416 HIS A O 1
ATOM 3308 N N . ALA A 1 417 ? 0.751 4.422 13.557 1.00 88.88 417 ALA A N 1
ATOM 3309 C CA . ALA A 1 417 ? 1.998 4.502 12.818 1.00 88.88 417 ALA A CA 1
ATOM 3310 C C . ALA A 1 417 ? 3.240 4.474 13.718 1.00 88.88 417 ALA A C 1
ATOM 3312 O O . ALA A 1 417 ? 3.143 4.590 14.943 1.00 88.88 417 ALA A O 1
ATOM 3313 N N . ASN A 1 418 ? 4.401 4.262 13.088 1.00 89.31 418 ASN A N 1
ATOM 3314 C CA . ASN A 1 418 ? 5.743 4.350 13.678 1.00 89.31 418 ASN A CA 1
ATOM 3315 C C . ASN A 1 418 ? 5.902 3.648 15.041 1.00 89.31 418 ASN A C 1
ATOM 3317 O O . ASN A 1 418 ? 6.650 4.059 15.927 1.00 89.31 418 ASN A O 1
ATOM 3321 N N . THR A 1 419 ? 5.177 2.550 15.218 1.00 90.94 419 THR A N 1
ATOM 3322 C CA . THR A 1 419 ? 5.211 1.741 16.432 1.00 90.94 419 THR A CA 1
ATOM 3323 C C . THR A 1 419 ? 6.344 0.742 16.308 1.00 90.94 419 THR A C 1
ATOM 3325 O O . THR A 1 419 ? 6.464 0.118 15.262 1.00 90.94 419 THR A O 1
ATOM 3328 N N . GLN A 1 420 ? 7.175 0.581 17.337 1.00 94.94 420 GLN A N 1
ATOM 3329 C CA . GLN A 1 420 ? 8.254 -0.412 17.344 1.00 94.94 420 GLN A CA 1
ATOM 3330 C C . GLN A 1 420 ? 7.691 -1.807 17.628 1.00 94.94 420 GLN A C 1
ATOM 3332 O O . GLN A 1 420 ? 7.061 -2.032 18.659 1.00 94.94 420 GLN A O 1
ATOM 3337 N N . ILE A 1 421 ? 7.954 -2.756 16.733 1.00 96.94 421 ILE A N 1
ATOM 3338 C CA . ILE A 1 421 ? 7.538 -4.151 16.863 1.00 96.94 421 ILE A CA 1
ATOM 3339 C C . ILE A 1 421 ? 8.773 -5.023 17.022 1.00 96.94 421 ILE A C 1
ATOM 3341 O O . ILE A 1 421 ? 9.713 -4.950 16.230 1.00 96.94 421 ILE A O 1
ATOM 3345 N N . ARG A 1 422 ? 8.731 -5.905 18.019 1.00 97.31 422 ARG A N 1
ATOM 3346 C CA . ARG A 1 422 ? 9.713 -6.963 18.241 1.00 97.31 422 ARG A CA 1
ATOM 3347 C C . ARG A 1 422 ? 9.099 -8.311 17.887 1.00 97.31 422 ARG A C 1
ATOM 3349 O O . ARG A 1 422 ? 8.044 -8.675 18.409 1.00 97.31 422 ARG A O 1
ATOM 3356 N N . LEU A 1 423 ? 9.791 -9.068 17.046 1.00 97.44 423 LEU A N 1
ATOM 3357 C CA . LEU A 1 423 ? 9.480 -10.453 16.721 1.00 97.44 423 LEU A CA 1
ATOM 3358 C C . LEU A 1 423 ? 10.536 -11.354 17.353 1.00 97.44 423 LEU A C 1
ATOM 3360 O O . LEU A 1 423 ? 11.726 -11.207 17.079 1.00 97.44 423 LEU A O 1
ATOM 3364 N N . SER A 1 424 ? 10.100 -12.297 18.184 1.00 96.88 424 SER A N 1
ATOM 3365 C CA . SER A 1 424 ? 10.990 -13.214 18.899 1.00 96.88 424 SER A CA 1
ATOM 3366 C C . SER A 1 424 ? 10.595 -14.671 18.675 1.00 96.88 424 SER A C 1
ATOM 3368 O O . SER A 1 424 ? 9.418 -15.024 18.587 1.00 96.88 424 SER A O 1
ATOM 3370 N N . SER A 1 425 ? 11.589 -15.551 18.579 1.00 95.31 425 SER A N 1
ATOM 3371 C CA . SER A 1 425 ? 11.390 -16.997 18.465 1.00 95.31 425 SER A CA 1
ATOM 3372 C C . SER A 1 425 ? 12.514 -17.736 19.185 1.00 95.31 425 SER A C 1
ATOM 3374 O O . SER A 1 425 ? 13.668 -17.314 19.171 1.00 95.31 425 SER A O 1
ATOM 3376 N N . ALA A 1 426 ? 12.196 -18.866 19.821 1.00 90.75 426 ALA A N 1
ATOM 3377 C CA . ALA A 1 426 ? 13.140 -19.600 20.664 1.00 90.75 426 ALA A CA 1
ATOM 3378 C C . ALA A 1 426 ? 14.384 -20.056 19.880 1.00 90.75 426 ALA A C 1
ATOM 3380 O O . ALA A 1 426 ? 14.302 -20.946 19.037 1.00 90.75 426 ALA A O 1
ATOM 3381 N N . GLY A 1 427 ? 15.544 -19.450 20.141 1.00 85.94 427 GLY A N 1
ATOM 3382 C CA . GLY A 1 427 ? 16.799 -19.758 19.445 1.00 85.94 427 GLY A CA 1
ATOM 3383 C C . GLY A 1 427 ? 16.993 -19.037 18.106 1.00 85.94 427 GLY A C 1
ATOM 3384 O O . GLY A 1 427 ? 17.780 -19.512 17.294 1.00 85.94 427 GLY A O 1
ATOM 3385 N N . ALA A 1 428 ? 16.244 -17.968 17.821 1.00 89.00 428 ALA A N 1
ATOM 3386 C CA . ALA A 1 428 ? 16.549 -16.990 16.770 1.00 89.00 428 ALA A CA 1
ATOM 3387 C C . ALA A 1 428 ? 16.967 -15.671 17.426 1.00 89.00 428 ALA A C 1
ATOM 3389 O O . ALA A 1 428 ? 16.619 -15.420 18.580 1.00 89.00 428 ALA A O 1
ATOM 3390 N N . ALA A 1 429 ? 17.701 -14.842 16.683 1.00 91.50 429 ALA A N 1
ATOM 3391 C CA . ALA A 1 429 ? 17.846 -13.441 17.043 1.00 91.50 429 ALA A CA 1
ATOM 3392 C C . ALA A 1 429 ? 16.490 -12.738 16.901 1.00 91.50 429 ALA A C 1
ATOM 3394 O O . ALA A 1 429 ? 15.695 -13.089 16.025 1.00 91.50 429 ALA A O 1
ATOM 3395 N N . ASP A 1 430 ? 16.240 -11.761 17.766 1.00 94.25 430 ASP A N 1
ATOM 3396 C CA . ASP A 1 430 ? 15.048 -10.936 17.639 1.00 94.25 430 ASP A CA 1
ATOM 3397 C C . ASP A 1 430 ? 15.142 -10.058 16.396 1.00 94.25 430 ASP A C 1
ATOM 3399 O O . ASP A 1 430 ? 16.210 -9.542 16.059 1.00 94.25 430 ASP A O 1
ATOM 3403 N N . ILE A 1 431 ? 13.999 -9.867 15.750 1.00 95.38 431 ILE A N 1
ATOM 3404 C CA . ILE A 1 431 ? 13.850 -8.979 14.603 1.00 95.38 431 ILE A CA 1
ATOM 3405 C C . ILE A 1 431 ? 13.027 -7.781 15.054 1.00 95.38 431 ILE A C 1
ATOM 3407 O O . ILE A 1 431 ? 12.022 -7.936 15.751 1.00 95.38 431 ILE A O 1
ATOM 3411 N N . PHE A 1 432 ? 13.450 -6.591 14.643 1.00 95.38 432 PHE A N 1
ATOM 3412 C CA . PHE A 1 432 ? 12.758 -5.344 14.938 1.00 95.38 432 PHE A CA 1
ATOM 3413 C C . PHE A 1 432 ? 12.253 -4.715 13.647 1.00 95.38 432 PHE A C 1
ATOM 3415 O O . PHE A 1 432 ? 12.930 -4.735 12.619 1.00 95.38 432 PHE A O 1
ATOM 3422 N N . THR A 1 433 ? 11.046 -4.167 13.689 1.00 95.31 433 THR A N 1
ATOM 3423 C CA . THR A 1 433 ? 10.465 -3.420 12.574 1.00 95.31 433 THR A CA 1
ATOM 3424 C C . THR A 1 433 ? 9.546 -2.322 13.100 1.00 95.31 433 THR A C 1
ATOM 3426 O O . THR A 1 433 ? 9.297 -2.246 14.301 1.00 95.31 433 THR A O 1
ATOM 3429 N N . THR A 1 434 ? 9.054 -1.460 12.214 1.00 95.44 434 THR A N 1
ATOM 3430 C CA . THR A 1 434 ? 8.114 -0.393 12.565 1.00 95.44 434 THR A CA 1
ATOM 3431 C C . THR A 1 434 ? 6.880 -0.430 11.683 1.00 95.44 434 THR A C 1
ATOM 3433 O O . THR A 1 434 ? 6.957 -0.872 10.535 1.00 95.44 434 THR A O 1
ATOM 3436 N N . SER A 1 435 ? 5.750 0.048 12.207 1.00 94.75 435 SER A N 1
ATOM 3437 C CA . SER A 1 435 ? 4.575 0.297 11.375 1.00 94.75 435 SER A CA 1
ATOM 3438 C C . SER A 1 435 ? 4.762 1.503 10.443 1.00 94.75 435 SER A C 1
ATOM 3440 O O . SER A 1 435 ? 5.512 2.446 10.730 1.00 94.75 435 SER A O 1
ATOM 3442 N N . ASP A 1 436 ? 4.111 1.451 9.285 1.00 94.25 436 ASP A N 1
ATOM 3443 C CA . ASP A 1 436 ? 3.951 2.559 8.345 1.00 94.25 436 ASP A CA 1
ATOM 3444 C C . ASP A 1 436 ? 2.831 3.518 8.786 1.00 94.25 436 ASP A C 1
ATOM 3446 O O . ASP A 1 436 ? 2.214 3.326 9.836 1.00 94.25 436 ASP A O 1
ATOM 3450 N N . GLY A 1 437 ? 2.581 4.565 7.994 1.00 87.81 437 GLY A N 1
ATOM 3451 C CA . GLY A 1 437 ? 1.540 5.564 8.265 1.00 87.81 437 GLY A CA 1
ATOM 3452 C C . GLY A 1 437 ? 0.117 4.999 8.389 1.00 87.81 437 GLY A C 1
ATOM 3453 O O . GLY A 1 437 ? -0.732 5.620 9.021 1.00 87.81 437 GLY A O 1
ATOM 3454 N N . SER A 1 438 ? -0.124 3.800 7.856 1.00 88.38 438 SER A N 1
ATOM 3455 C CA . SER A 1 438 ? -1.397 3.073 7.926 1.00 88.38 438 SER A CA 1
ATOM 3456 C C . SER A 1 438 ? -1.350 1.935 8.950 1.00 88.38 438 SER A C 1
ATOM 3458 O O . SER A 1 438 ? -2.134 0.983 8.889 1.00 88.38 438 SER A O 1
ATOM 3460 N N . GLY A 1 439 ? -0.415 2.009 9.902 1.00 91.12 439 GLY A N 1
ATOM 3461 C CA . GLY A 1 439 ? -0.248 1.048 10.988 1.00 91.12 439 GLY A CA 1
ATOM 3462 C C . GLY A 1 439 ? 0.252 -0.328 10.548 1.00 91.12 439 GLY A C 1
ATOM 3463 O O . GLY A 1 439 ? 0.324 -1.227 11.385 1.00 91.12 439 GLY A O 1
ATOM 3464 N N . VAL A 1 440 ? 0.605 -0.530 9.278 1.00 96.06 440 VAL A N 1
ATOM 3465 C CA . VAL A 1 440 ? 1.017 -1.830 8.739 1.00 96.06 440 VAL A CA 1
ATOM 3466 C C . VAL A 1 440 ? 2.509 -2.040 8.952 1.00 96.06 440 VAL A C 1
ATOM 3468 O O . VAL A 1 440 ? 3.320 -1.151 8.719 1.00 96.06 440 VAL A O 1
ATOM 3471 N N . PHE A 1 441 ? 2.895 -3.236 9.375 1.00 96.88 441 PHE A N 1
ATOM 3472 C CA . PHE A 1 441 ? 4.287 -3.645 9.515 1.00 96.88 441 PHE A CA 1
ATOM 3473 C C . PHE A 1 441 ? 4.511 -5.012 8.882 1.00 96.88 441 PHE A C 1
ATOM 3475 O O . PHE A 1 441 ? 3.576 -5.768 8.623 1.00 96.88 441 PHE A O 1
ATOM 3482 N N . GLY A 1 442 ? 5.773 -5.366 8.666 1.00 96.00 442 GLY A N 1
ATOM 3483 C CA . GLY A 1 442 ? 6.093 -6.650 8.070 1.00 96.00 442 GLY A CA 1
ATOM 3484 C C . GLY A 1 442 ? 7.455 -7.181 8.463 1.00 96.00 442 GLY A C 1
ATOM 3485 O O . GLY A 1 442 ? 8.365 -6.418 8.790 1.00 96.00 442 GLY A O 1
ATOM 3486 N N . ALA A 1 443 ? 7.610 -8.495 8.379 1.00 96.50 443 ALA A N 1
ATOM 3487 C CA . ALA A 1 443 ? 8.878 -9.180 8.575 1.00 96.50 443 ALA A CA 1
ATOM 3488 C C . ALA A 1 443 ? 9.058 -10.276 7.519 1.00 96.50 443 ALA A C 1
ATOM 3490 O O . ALA A 1 443 ? 8.114 -10.993 7.180 1.00 96.50 443 ALA A O 1
ATOM 3491 N N . VAL A 1 444 ? 10.281 -10.373 7.008 1.00 95.06 444 VAL A N 1
ATOM 3492 C CA . VAL A 1 444 ? 10.714 -11.347 5.999 1.00 95.06 444 VAL A CA 1
ATOM 3493 C C . VAL A 1 444 ? 11.778 -12.267 6.604 1.00 95.06 444 VAL A C 1
ATOM 3495 O O . VAL A 1 444 ? 12.196 -12.057 7.743 1.00 95.06 444 VAL A O 1
ATOM 3498 N N . ASP A 1 445 ? 12.175 -13.305 5.868 1.00 93.31 445 ASP A N 1
ATOM 3499 C CA . ASP A 1 445 ? 13.233 -14.252 6.255 1.00 93.31 445 ASP A CA 1
ATOM 3500 C C . ASP A 1 445 ? 13.004 -14.987 7.580 1.00 93.31 445 ASP A C 1
ATOM 3502 O O . ASP A 1 445 ? 13.930 -15.384 8.293 1.00 93.31 445 ASP A O 1
ATOM 3506 N N . LEU A 1 446 ? 11.739 -15.219 7.922 1.00 95.38 446 LEU A N 1
ATOM 3507 C CA . LEU A 1 446 ? 11.391 -15.883 9.165 1.00 95.38 446 LEU A CA 1
ATOM 3508 C C . LEU A 1 446 ? 11.516 -17.388 8.994 1.00 95.38 446 LEU A C 1
ATOM 3510 O O . LEU A 1 446 ? 10.819 -17.999 8.187 1.00 95.38 446 LEU A O 1
ATOM 3514 N N . ARG A 1 447 ? 12.343 -18.038 9.810 1.00 94.75 447 ARG A N 1
ATOM 3515 C CA . ARG A 1 447 ? 12.323 -19.504 9.857 1.00 94.75 447 ARG A CA 1
ATOM 3516 C C . ARG A 1 447 ? 10.917 -20.012 10.243 1.00 94.75 447 ARG A C 1
ATOM 3518 O O . ARG A 1 447 ? 10.282 -19.426 11.134 1.00 94.75 447 ARG A O 1
ATOM 3525 N N . PRO A 1 448 ? 10.453 -21.124 9.651 1.00 95.06 448 PRO A N 1
ATOM 3526 C CA . PRO A 1 448 ? 9.207 -21.755 10.054 1.00 95.06 448 PRO A CA 1
ATOM 3527 C C . PRO A 1 448 ? 9.215 -22.129 11.537 1.00 95.06 448 PRO A C 1
ATOM 3529 O O . PRO A 1 448 ? 10.223 -22.592 12.077 1.00 95.06 448 PRO A O 1
ATOM 3532 N N . GLY A 1 449 ? 8.082 -21.934 12.204 1.00 93.69 449 GLY A N 1
ATOM 3533 C CA . GLY A 1 449 ? 7.937 -22.192 13.632 1.00 93.69 449 GLY A CA 1
ATOM 3534 C C . GLY A 1 449 ? 7.064 -21.163 14.332 1.00 93.69 449 GLY A C 1
ATOM 3535 O O . GLY A 1 449 ? 6.344 -20.393 13.704 1.00 93.69 449 GLY A O 1
ATOM 3536 N N . THR A 1 450 ? 7.103 -21.169 15.662 1.00 96.12 450 THR A N 1
ATOM 3537 C CA . THR A 1 450 ? 6.319 -20.232 16.468 1.00 96.12 450 THR A CA 1
ATOM 3538 C C . THR A 1 450 ? 7.099 -18.952 16.742 1.00 96.12 450 THR A C 1
ATOM 3540 O O . THR A 1 450 ? 8.249 -19.002 17.192 1.00 96.12 450 THR A O 1
ATOM 3543 N N . TRP A 1 451 ? 6.436 -17.823 16.520 1.00 95.88 451 TRP A N 1
ATOM 3544 C CA . TRP A 1 451 ? 6.936 -16.478 16.766 1.00 95.88 451 TRP A CA 1
ATOM 3545 C C . TRP A 1 451 ? 6.017 -15.751 17.744 1.00 95.88 451 TRP A C 1
ATOM 3547 O O . TRP A 1 451 ? 4.799 -15.921 17.699 1.00 95.88 451 TRP A O 1
ATOM 3557 N N . THR A 1 452 ? 6.603 -14.952 18.627 1.00 96.88 452 THR A N 1
ATOM 3558 C CA . THR A 1 452 ? 5.886 -13.971 19.439 1.00 96.88 452 THR A CA 1
ATOM 3559 C C . THR A 1 452 ? 6.110 -12.596 18.824 1.00 96.88 452 THR A C 1
ATOM 3561 O O . THR A 1 452 ? 7.257 -12.191 18.633 1.00 96.88 452 THR A O 1
ATOM 3564 N N . VAL A 1 453 ? 5.023 -11.895 18.523 1.00 96.06 453 VAL A N 1
ATOM 3565 C CA . VAL A 1 453 ? 5.007 -10.523 18.019 1.00 96.06 453 VAL A CA 1
ATOM 3566 C C . VAL A 1 453 ? 4.542 -9.623 19.158 1.00 96.06 453 VAL A C 1
ATOM 3568 O O . VAL A 1 453 ? 3.447 -9.810 19.684 1.00 96.06 453 VAL A O 1
ATOM 3571 N N . SER A 1 454 ? 5.394 -8.685 19.555 1.00 92.88 454 SER A N 1
ATOM 3572 C CA . SER A 1 454 ? 5.203 -7.831 20.730 1.00 92.88 454 SER A CA 1
ATOM 3573 C C . SER A 1 454 ? 5.481 -6.372 20.390 1.00 92.88 454 SER A C 1
ATOM 3575 O O . SER A 1 454 ? 6.356 -6.081 19.573 1.00 92.88 454 SER A O 1
ATOM 3577 N N . SER A 1 455 ? 4.770 -5.466 21.048 1.00 91.12 455 SER A N 1
ATOM 3578 C CA . SER A 1 455 ? 4.989 -4.020 20.998 1.00 91.12 455 SER A CA 1
ATOM 3579 C C . SER A 1 455 ? 4.597 -3.429 22.346 1.00 91.12 455 SER A C 1
ATOM 3581 O O . SER A 1 455 ? 3.662 -3.917 22.984 1.00 91.12 455 SER A O 1
ATOM 3583 N N . ASP A 1 456 ? 5.268 -2.358 22.761 1.00 81.81 456 ASP A N 1
ATOM 3584 C CA . ASP A 1 456 ? 4.962 -1.681 24.020 1.00 81.81 456 ASP A CA 1
ATOM 3585 C C . ASP A 1 456 ? 3.485 -1.253 24.065 1.00 81.81 456 ASP A C 1
ATOM 3587 O O . ASP A 1 456 ? 2.958 -0.665 23.120 1.00 81.81 456 ASP A O 1
ATOM 3591 N N . GLY A 1 457 ? 2.802 -1.593 25.163 1.00 71.44 457 GLY A N 1
ATOM 3592 C CA . GLY A 1 457 ? 1.382 -1.287 25.370 1.00 71.44 457 GLY A CA 1
ATOM 3593 C C . GLY A 1 457 ? 0.388 -2.158 24.588 1.00 71.44 457 GLY A C 1
ATOM 3594 O O . GLY A 1 457 ? -0.817 -1.940 24.721 1.00 71.44 457 GLY A O 1
ATOM 3595 N N . MET A 1 458 ? 0.848 -3.145 23.811 1.00 81.94 458 MET A N 1
ATOM 3596 C CA . MET A 1 458 ? -0.006 -4.050 23.027 1.00 81.94 458 MET A CA 1
ATOM 3597 C C . MET A 1 458 ? -0.107 -5.445 23.659 1.00 81.94 458 MET A C 1
ATOM 3599 O O . MET A 1 458 ? 0.759 -5.864 24.425 1.00 81.94 458 MET A O 1
ATOM 3603 N N . THR A 1 459 ? -1.161 -6.197 23.328 1.00 77.56 459 THR A N 1
ATOM 3604 C CA . THR A 1 459 ? -1.230 -7.633 23.640 1.00 77.56 459 THR A CA 1
ATOM 3605 C C . THR A 1 459 ? -0.303 -8.416 22.715 1.00 77.56 459 THR A C 1
ATOM 3607 O O . THR A 1 459 ? -0.549 -8.481 21.509 1.00 77.56 459 THR A O 1
ATOM 3610 N N . ASP A 1 460 ? 0.701 -9.077 23.292 1.00 86.56 460 ASP A N 1
ATOM 3611 C CA . ASP A 1 460 ? 1.579 -10.004 22.575 1.00 86.56 460 ASP A CA 1
ATOM 3612 C C . ASP A 1 460 ? 0.789 -11.099 21.845 1.00 86.56 460 ASP A C 1
ATOM 3614 O O . ASP A 1 460 ? -0.080 -11.759 22.421 1.00 86.56 460 ASP A O 1
ATOM 3618 N N . GLN A 1 461 ? 1.147 -11.348 20.586 1.00 86.56 461 GLN A N 1
ATOM 3619 C CA . GLN A 1 461 ? 0.539 -12.387 19.757 1.00 86.56 461 GLN A CA 1
ATOM 3620 C C . GLN A 1 461 ? 1.530 -13.513 19.496 1.00 86.56 461 GLN A C 1
ATOM 3622 O O . GLN A 1 461 ? 2.648 -13.282 19.038 1.00 86.56 461 GLN A O 1
ATOM 3627 N N . ARG A 1 462 ? 1.115 -14.757 19.745 1.00 89.38 462 ARG A N 1
ATOM 3628 C CA . ARG A 1 462 ? 1.915 -15.951 19.449 1.00 89.38 462 ARG A CA 1
ATOM 3629 C C . ARG A 1 462 ? 1.358 -16.646 18.212 1.00 89.38 462 ARG A C 1
ATOM 3631 O O . ARG A 1 462 ? 0.268 -17.206 18.261 1.00 89.38 462 ARG A O 1
ATOM 3638 N N . ILE A 1 463 ? 2.122 -16.644 17.125 1.00 89.81 463 ILE A N 1
ATOM 3639 C CA . ILE A 1 463 ? 1.670 -17.081 15.799 1.00 89.81 463 ILE A CA 1
ATOM 3640 C C . ILE A 1 463 ? 2.589 -18.143 15.192 1.00 89.81 463 ILE A C 1
ATOM 3642 O O . ILE A 1 463 ? 3.779 -18.224 15.501 1.00 89.81 463 ILE A O 1
ATOM 3646 N N . GLY A 1 464 ? 2.019 -18.989 14.333 1.00 89.25 464 GLY A N 1
ATOM 3647 C CA . GLY A 1 464 ? 2.766 -19.952 13.528 1.00 89.25 464 GLY A CA 1
ATOM 3648 C C . GLY A 1 464 ? 3.178 -19.342 12.191 1.00 89.25 464 GLY A C 1
ATOM 3649 O O . GLY A 1 464 ? 2.349 -18.766 11.492 1.00 89.25 464 GLY A O 1
ATOM 3650 N N . VAL A 1 465 ? 4.446 -19.494 11.830 1.00 94.94 465 VAL A N 1
ATOM 3651 C CA . VAL A 1 465 ? 4.998 -19.109 10.529 1.00 94.94 465 VAL A CA 1
ATOM 3652 C C . VAL A 1 465 ? 5.334 -20.376 9.750 1.00 94.94 465 VAL A C 1
ATOM 3654 O O . VAL A 1 465 ? 5.997 -21.275 10.277 1.00 94.94 465 VAL A O 1
ATOM 3657 N N . ALA A 1 466 ? 4.876 -20.447 8.502 1.00 92.31 466 ALA A N 1
ATOM 3658 C CA . ALA A 1 466 ? 5.134 -21.548 7.578 1.00 92.31 466 ALA A CA 1
ATOM 3659 C C . ALA A 1 466 ? 5.981 -21.072 6.392 1.00 92.31 466 ALA A C 1
ATOM 3661 O O . ALA A 1 466 ? 5.901 -19.912 5.992 1.00 92.31 466 ALA A O 1
ATOM 3662 N N . ALA A 1 467 ? 6.789 -21.972 5.829 1.00 93.62 467 ALA A N 1
ATOM 3663 C CA . ALA A 1 467 ? 7.610 -21.645 4.671 1.00 93.62 467 ALA A CA 1
ATOM 3664 C C . ALA A 1 467 ? 6.737 -21.264 3.463 1.00 93.62 467 ALA A C 1
ATOM 3666 O O . ALA A 1 467 ? 5.726 -21.912 3.193 1.00 93.62 467 ALA A O 1
ATOM 3667 N N . GLY A 1 468 ? 7.128 -20.211 2.749 1.00 90.94 468 GLY A N 1
ATOM 3668 C CA . GLY A 1 468 ? 6.453 -19.712 1.555 1.00 90.94 468 GLY A CA 1
ATOM 3669 C C . GLY A 1 468 ? 5.087 -19.092 1.827 1.00 90.94 468 GLY A C 1
ATOM 3670 O O . GLY A 1 468 ? 4.320 -18.923 0.893 1.00 90.94 468 GLY A O 1
ATOM 3671 N N . SER A 1 469 ? 4.736 -18.800 3.081 1.00 92.38 469 SER A N 1
ATOM 3672 C CA . SER A 1 469 ? 3.421 -18.259 3.442 1.00 92.38 469 SER A CA 1
ATOM 3673 C C . SER A 1 469 ? 3.548 -16.978 4.255 1.00 92.38 469 SER A C 1
ATOM 3675 O O . SER A 1 469 ? 4.470 -16.829 5.062 1.00 92.38 469 SER A O 1
ATOM 3677 N N . VAL A 1 470 ? 2.592 -16.072 4.058 1.00 95.00 470 VAL A N 1
ATOM 3678 C CA . VAL A 1 470 ? 2.442 -14.855 4.858 1.00 95.00 470 VAL A CA 1
ATOM 3679 C C . VAL A 1 470 ? 1.447 -15.125 5.982 1.00 95.00 470 VAL A C 1
ATOM 3681 O O . VAL A 1 470 ? 0.296 -15.478 5.734 1.00 95.00 470 VAL A O 1
ATOM 3684 N N . THR A 1 471 ? 1.885 -14.960 7.228 1.00 93.38 471 THR A N 1
ATOM 3685 C CA . THR A 1 471 ? 1.008 -15.020 8.400 1.00 93.38 471 THR A CA 1
ATOM 3686 C C . THR A 1 471 ? 0.531 -13.613 8.753 1.00 93.38 471 THR A C 1
ATOM 3688 O O . THR A 1 471 ? 1.345 -12.723 9.008 1.00 93.38 471 THR A O 1
ATOM 3691 N N . HIS A 1 472 ? -0.787 -13.420 8.809 1.00 90.44 472 HIS A N 1
ATOM 3692 C CA . HIS A 1 472 ? -1.385 -12.154 9.229 1.00 90.44 472 HIS A CA 1
ATOM 3693 C C . HIS A 1 472 ? -1.487 -12.042 10.753 1.00 90.44 472 HIS A C 1
ATOM 3695 O O . HIS A 1 472 ? -1.784 -13.022 11.439 1.00 90.44 472 HIS A O 1
ATOM 3701 N N . VAL A 1 473 ? -1.264 -10.839 11.284 1.00 88.12 473 VAL A N 1
ATOM 3702 C CA . VAL A 1 473 ? -1.382 -10.554 12.721 1.00 88.12 473 VAL A CA 1
ATOM 3703 C C . VAL A 1 473 ? -1.903 -9.140 12.961 1.00 88.12 473 VAL A C 1
ATOM 3705 O O . VAL A 1 473 ? -1.507 -8.201 12.283 1.00 88.12 473 VAL A O 1
ATOM 3708 N N . VAL A 1 474 ? -2.766 -8.967 13.956 1.00 85.06 474 VAL A N 1
ATOM 3709 C CA . VAL A 1 474 ? -3.166 -7.640 14.433 1.00 85.06 474 VAL A CA 1
ATOM 3710 C C . VAL A 1 474 ? -2.694 -7.504 15.871 1.00 85.06 474 VAL A C 1
ATOM 3712 O O . VAL A 1 474 ? -2.972 -8.375 16.696 1.00 85.06 474 VAL A O 1
ATOM 3715 N N . LEU A 1 475 ? -1.952 -6.437 16.167 1.00 80.69 475 LEU A N 1
ATOM 3716 C CA . LEU A 1 475 ? -1.669 -6.037 17.540 1.00 80.69 475 LEU A CA 1
ATOM 3717 C C . LEU A 1 475 ? -2.629 -4.920 17.929 1.00 80.69 475 LEU A C 1
ATOM 3719 O O . LEU A 1 475 ? -2.776 -3.926 17.216 1.00 80.69 475 LEU A O 1
ATOM 3723 N N . SER A 1 476 ? -3.241 -5.078 19.091 1.00 74.44 476 SER A N 1
ATOM 3724 C CA . SER A 1 476 ? -4.114 -4.076 19.692 1.00 74.44 476 SER A CA 1
ATOM 3725 C C . SER A 1 476 ? -3.689 -3.821 21.134 1.00 74.44 476 SER A C 1
ATOM 3727 O O . SER A 1 476 ? -3.011 -4.678 21.716 1.00 74.44 476 SER A O 1
ATOM 3729 N N . PRO A 1 477 ? -4.062 -2.667 21.722 1.00 71.69 477 PRO A N 1
ATOM 3730 C CA . PRO A 1 477 ? -3.733 -2.337 23.095 1.00 71.69 477 PRO A CA 1
ATOM 3731 C C . PRO A 1 477 ? -4.052 -3.483 24.037 1.00 71.69 477 PRO A C 1
ATOM 3733 O O . PRO A 1 477 ? -5.099 -4.127 23.911 1.00 71.69 477 PRO A O 1
ATOM 3736 N N . SER A 1 478 ? -3.164 -3.711 25.000 1.00 58.66 478 SER A N 1
ATOM 3737 C CA . SER A 1 478 ? -3.403 -4.691 26.045 1.00 58.66 478 SER A CA 1
ATOM 3738 C C . SER A 1 478 ? -4.653 -4.299 26.823 1.00 58.66 478 SER A C 1
ATOM 3740 O O . SER A 1 478 ? -4.609 -3.409 27.675 1.00 58.66 478 SER A O 1
ATOM 3742 N N . SER A 1 479 ? -5.788 -4.933 26.524 1.00 52.88 479 SER A N 1
ATOM 3743 C CA . SER A 1 479 ? -6.988 -4.731 27.323 1.00 52.88 479 SER A CA 1
ATOM 3744 C C . SER A 1 479 ? -6.709 -5.316 28.706 1.00 52.88 479 SER A C 1
ATOM 3746 O O . SER A 1 479 ? -6.433 -6.504 28.863 1.00 52.88 479 SER A O 1
ATOM 3748 N N . ALA A 1 480 ? -6.793 -4.495 29.751 1.00 44.59 480 ALA A N 1
ATOM 3749 C CA . ALA A 1 480 ? -6.702 -4.977 31.129 1.00 44.59 480 ALA A CA 1
ATOM 3750 C C . ALA A 1 480 ? -7.883 -5.908 31.518 1.00 44.59 480 ALA A C 1
ATOM 3752 O O . ALA A 1 480 ? -8.004 -6.291 32.678 1.00 44.59 480 ALA A O 1
ATOM 3753 N N . THR A 1 481 ? -8.790 -6.236 30.582 1.00 55.06 481 THR A N 1
ATOM 3754 C CA . THR A 1 481 ? -10.102 -6.850 30.845 1.00 55.06 481 THR A CA 1
ATOM 3755 C C . THR A 1 481 ? -10.578 -7.813 29.744 1.00 55.06 481 THR A C 1
ATOM 3757 O O . THR A 1 481 ? -11.755 -7.805 29.391 1.00 55.06 481 THR A O 1
ATOM 3760 N N . GLY A 1 482 ? -9.701 -8.659 29.193 1.00 64.25 482 GLY A N 1
ATOM 3761 C CA . GLY A 1 482 ? -10.130 -9.731 28.278 1.00 64.25 482 GLY A CA 1
ATOM 3762 C C . GLY A 1 482 ? -11.226 -10.631 28.882 1.00 64.25 482 GLY A C 1
ATOM 3763 O O . GLY A 1 482 ? -11.267 -10.836 30.098 1.00 64.25 482 GLY A O 1
ATOM 3764 N N . LEU A 1 483 ? -12.130 -11.161 28.046 1.00 79.44 483 LEU A N 1
ATOM 3765 C CA . LEU A 1 483 ? -13.187 -12.077 28.493 1.00 79.44 483 LEU A CA 1
ATOM 3766 C C . LEU A 1 483 ? -12.571 -13.394 28.986 1.00 79.44 483 LEU A C 1
ATOM 3768 O O . LEU A 1 483 ? -11.963 -14.133 28.211 1.00 79.44 483 LEU A O 1
ATOM 3772 N N . VAL A 1 484 ? -12.759 -13.730 30.262 1.00 80.38 484 VAL A N 1
ATOM 3773 C CA . VAL A 1 484 ? -12.294 -15.013 30.811 1.00 80.38 484 VAL A CA 1
ATOM 3774 C C . VAL A 1 484 ? -13.372 -16.063 30.582 1.00 80.38 484 VAL A C 1
ATOM 3776 O O . VAL A 1 484 ? -14.478 -15.910 31.087 1.00 80.38 484 VAL A O 1
ATOM 3779 N N . ALA A 1 485 ? -13.081 -17.136 29.845 1.00 84.00 485 ALA A N 1
ATOM 3780 C CA . ALA A 1 485 ? -14.067 -18.183 29.566 1.00 84.00 485 ALA A CA 1
ATOM 3781 C C . ALA A 1 485 ? -14.698 -18.745 30.859 1.00 84.00 485 ALA A C 1
ATOM 3783 O O . ALA A 1 485 ? -13.998 -19.085 31.814 1.00 84.00 485 ALA A O 1
ATOM 3784 N N . ALA A 1 486 ? -16.027 -18.863 30.874 1.00 85.62 486 ALA A N 1
ATOM 3785 C CA . ALA A 1 486 ? -16.802 -19.324 32.024 1.00 85.62 486 ALA A CA 1
ATOM 3786 C C . ALA A 1 486 ? -18.024 -20.135 31.573 1.00 85.62 486 ALA A C 1
ATOM 3788 O O . ALA A 1 486 ? -18.480 -20.024 30.435 1.00 85.62 486 ALA A O 1
ATOM 3789 N N . ALA A 1 487 ? -18.567 -20.956 32.475 1.00 87.56 487 ALA A N 1
ATOM 3790 C CA . ALA A 1 487 ? -19.810 -21.674 32.213 1.00 87.56 487 ALA A CA 1
ATOM 3791 C C . ALA A 1 487 ? -21.007 -20.699 32.181 1.00 87.56 487 ALA A C 1
ATOM 3793 O O . ALA A 1 487 ? -21.062 -19.782 33.006 1.00 87.56 487 ALA A O 1
ATOM 3794 N N . PRO A 1 488 ? -21.988 -20.891 31.278 1.00 88.88 488 PRO A N 1
ATOM 3795 C CA . PRO A 1 488 ? -23.168 -20.038 31.228 1.00 88.88 488 PRO A CA 1
ATOM 3796 C C . PRO A 1 488 ? -24.036 -20.226 32.472 1.00 88.88 488 PRO A C 1
ATOM 3798 O O . PRO A 1 488 ? -24.221 -21.343 32.960 1.00 88.88 488 PRO A O 1
ATOM 3801 N N . ASN A 1 489 ? -24.627 -19.134 32.958 1.00 93.31 489 ASN A N 1
ATOM 3802 C CA . ASN A 1 489 ? -25.615 -19.210 34.025 1.00 93.31 489 ASN A CA 1
ATOM 3803 C C . ASN A 1 489 ? -26.928 -19.810 33.471 1.00 93.31 489 ASN A C 1
ATOM 3805 O O . ASN A 1 489 ? -27.439 -19.308 32.465 1.00 93.31 489 ASN A O 1
ATOM 3809 N N . PRO A 1 490 ? -27.525 -20.838 34.108 1.00 93.44 490 PRO A N 1
ATOM 3810 C CA . PRO A 1 490 ? -28.784 -21.437 33.650 1.00 93.44 490 PRO A CA 1
ATOM 3811 C C . PRO A 1 490 ? -29.939 -20.437 33.475 1.00 93.44 490 PRO A C 1
ATOM 3813 O O . PRO A 1 490 ? -30.819 -20.649 32.637 1.00 93.44 490 PRO A O 1
ATOM 3816 N N . ALA A 1 491 ? -29.930 -19.330 34.225 1.00 95.12 491 ALA A N 1
ATOM 3817 C CA . ALA A 1 491 ? -30.940 -18.283 34.119 1.00 95.12 491 ALA A CA 1
ATOM 3818 C C . ALA A 1 491 ? -30.956 -17.593 32.742 1.00 95.12 491 ALA A C 1
ATOM 3820 O O . ALA A 1 491 ? -32.025 -17.175 32.294 1.00 95.12 491 ALA A O 1
ATOM 3821 N N . PHE A 1 492 ? -29.821 -17.540 32.031 1.00 95.31 492 PHE A N 1
ATOM 3822 C CA . PHE A 1 492 ? -29.762 -17.012 30.663 1.00 95.31 492 PHE A CA 1
ATOM 3823 C C . PHE A 1 492 ? -30.626 -17.846 29.709 1.00 95.31 492 PHE A C 1
ATOM 3825 O O . PHE A 1 492 ? -31.496 -17.319 29.014 1.00 95.31 492 PHE A O 1
ATOM 3832 N N . GLY A 1 493 ? -30.469 -19.174 29.752 1.00 93.44 493 GLY A N 1
ATOM 3833 C CA . GLY A 1 493 ? -31.270 -20.102 28.951 1.00 93.44 493 GLY A CA 1
ATOM 3834 C C . GLY A 1 493 ? -32.758 -20.076 29.317 1.00 93.44 493 GLY A C 1
ATOM 3835 O O . GLY A 1 493 ? -33.614 -20.190 28.435 1.00 93.44 493 GLY A O 1
ATOM 3836 N N . ALA A 1 494 ? -33.088 -19.873 30.596 1.00 93.56 494 ALA A N 1
ATOM 3837 C CA . ALA A 1 494 ? -34.470 -19.725 31.051 1.00 93.56 494 ALA A CA 1
ATOM 3838 C C . ALA A 1 494 ? -35.128 -18.436 30.519 1.00 93.56 494 ALA A C 1
ATOM 3840 O O . ALA A 1 494 ? -36.279 -18.471 30.071 1.00 93.56 494 ALA A O 1
ATOM 3841 N N . LEU A 1 495 ? -34.401 -17.312 30.520 1.00 93.81 495 LEU A N 1
ATOM 3842 C CA . LEU A 1 495 ? -34.869 -16.042 29.959 1.00 93.81 495 LEU A CA 1
ATOM 3843 C C . LEU A 1 495 ? -35.062 -16.135 28.440 1.00 93.81 495 LEU A C 1
ATOM 3845 O O . LEU A 1 495 ? -36.126 -15.759 27.939 1.00 93.81 495 LEU A O 1
ATOM 3849 N N . TRP A 1 496 ? -34.087 -16.696 27.717 1.00 95.00 496 TRP A N 1
ATOM 3850 C CA . TRP A 1 496 ? -34.193 -16.926 26.273 1.00 95.00 496 TRP A CA 1
ATOM 3851 C C . TRP A 1 496 ? -35.375 -17.844 25.932 1.00 95.00 496 TRP A C 1
ATOM 3853 O O . TRP A 1 496 ? -36.178 -17.535 25.056 1.00 95.00 496 TRP A O 1
ATOM 3863 N N . SER A 1 497 ? -35.571 -18.924 26.696 1.00 94.25 497 SER A N 1
ATOM 3864 C CA . SER A 1 497 ? -36.673 -19.874 26.478 1.00 94.25 497 SER A CA 1
ATOM 3865 C C . SER A 1 497 ? -38.063 -19.254 26.629 1.00 94.25 497 SER A C 1
ATOM 3867 O O . SER A 1 497 ? -39.008 -19.697 25.978 1.00 94.25 497 SER A O 1
ATOM 3869 N N . ARG A 1 498 ? -38.210 -18.247 27.496 1.00 92.12 498 ARG A N 1
ATOM 3870 C CA . ARG A 1 498 ? -39.472 -17.517 27.685 1.00 92.12 498 ARG A CA 1
ATOM 3871 C C . ARG A 1 498 ? -39.705 -16.459 26.607 1.00 92.12 498 ARG A C 1
ATOM 3873 O O . ARG A 1 498 ? -40.849 -16.105 26.351 1.00 92.12 498 ARG A O 1
ATOM 3880 N N . THR A 1 499 ? -38.635 -15.943 26.009 1.00 93.12 499 THR A N 1
ATOM 3881 C CA . THR A 1 499 ? -38.691 -14.803 25.091 1.00 93.12 499 THR A CA 1
ATOM 3882 C C . THR A 1 499 ? -38.565 -15.253 23.645 1.00 93.12 499 THR A C 1
ATOM 3884 O O . THR A 1 499 ? -39.542 -15.172 22.909 1.00 93.12 499 THR A O 1
ATOM 3887 N N . ASP A 1 500 ? -37.408 -15.764 23.241 1.00 94.69 500 ASP A N 1
ATOM 3888 C CA . ASP A 1 500 ? -37.042 -15.984 21.840 1.00 94.69 500 ASP A CA 1
ATOM 3889 C C . ASP A 1 500 ? -37.245 -17.414 21.338 1.00 94.69 500 ASP A C 1
ATOM 3891 O O . ASP A 1 500 ? -37.370 -17.616 20.132 1.00 94.69 500 ASP A O 1
ATOM 3895 N N . ARG A 1 501 ? -37.410 -18.408 22.218 1.00 94.88 501 ARG A N 1
ATOM 3896 C CA . ARG A 1 501 ? -37.805 -19.759 21.779 1.00 94.88 501 ARG A CA 1
ATOM 3897 C C . ARG A 1 501 ? -39.122 -19.780 20.975 1.00 94.88 501 ARG A C 1
ATOM 3899 O O . ARG A 1 501 ? -39.132 -20.448 19.946 1.00 94.88 501 ARG A O 1
ATOM 3906 N N . PRO A 1 502 ? -40.191 -19.043 21.349 1.00 93.75 502 PRO A N 1
ATOM 3907 C CA . PRO A 1 502 ? -41.382 -18.904 20.504 1.00 93.75 502 PRO A CA 1
ATOM 3908 C C . PRO A 1 502 ? -41.098 -18.335 19.104 1.00 93.75 502 PRO A C 1
ATOM 3910 O O . PRO A 1 502 ? -41.762 -18.721 18.149 1.00 93.75 502 PRO A O 1
ATOM 3913 N N . VAL A 1 503 ? -40.113 -17.438 18.958 1.00 90.81 503 VAL A N 1
ATOM 3914 C CA . VAL A 1 503 ? -39.685 -16.928 17.640 1.00 90.81 503 VAL A CA 1
ATOM 3915 C C . VAL A 1 503 ? -38.983 -18.043 16.864 1.00 90.81 503 VAL A C 1
ATOM 3917 O O . VAL A 1 503 ? -39.345 -18.322 15.726 1.00 90.81 503 VAL A O 1
ATOM 3920 N N . ALA A 1 504 ? -38.046 -18.746 17.509 1.00 91.19 504 ALA A N 1
ATOM 3921 C CA . ALA A 1 504 ? -37.316 -19.871 16.923 1.00 91.19 504 ALA A CA 1
ATOM 3922 C C . ALA A 1 504 ? -38.231 -21.018 16.459 1.00 91.19 504 ALA A C 1
ATOM 3924 O O . ALA A 1 504 ? -37.928 -21.701 15.485 1.00 91.19 504 ALA A O 1
ATOM 3925 N N . GLN A 1 505 ? -39.345 -21.235 17.163 1.00 93.50 505 GLN A N 1
ATOM 3926 C CA . GLN A 1 505 ? -40.340 -22.267 16.860 1.00 93.50 505 GLN A CA 1
ATOM 3927 C C . GLN A 1 505 ? -41.397 -21.811 15.842 1.00 93.50 505 GLN A C 1
ATOM 3929 O O . GLN A 1 505 ? -42.169 -22.636 15.362 1.00 93.50 505 GLN A O 1
ATOM 3934 N N . GLY A 1 506 ? -41.423 -20.522 15.484 1.00 90.06 506 GLY A N 1
ATOM 3935 C CA . GLY A 1 506 ? -42.442 -19.947 14.603 1.00 90.06 506 GLY A CA 1
ATOM 3936 C C . GLY A 1 506 ? -43.808 -19.739 15.270 1.00 90.06 506 GLY A C 1
ATOM 3937 O O . GLY A 1 506 ? -44.782 -19.458 14.573 1.00 90.06 506 GLY A O 1
ATOM 3938 N N . ASP A 1 507 ? -43.886 -19.840 16.600 1.00 89.12 507 ASP A N 1
ATOM 3939 C CA . ASP A 1 507 ? -45.110 -19.639 17.391 1.00 89.12 507 ASP A CA 1
ATOM 3940 C C . ASP A 1 507 ? -45.525 -18.159 17.458 1.00 89.12 507 ASP A C 1
ATOM 3942 O O . ASP A 1 507 ? -46.679 -17.833 17.740 1.00 89.12 507 ASP A O 1
ATOM 3946 N N . THR A 1 508 ? -44.589 -17.241 17.202 1.00 86.00 508 THR A N 1
ATOM 3947 C CA . THR A 1 508 ? -44.845 -15.801 17.103 1.00 86.00 508 THR A CA 1
ATOM 3948 C C . THR A 1 508 ? -44.058 -15.175 15.954 1.00 86.00 508 THR A C 1
ATOM 3950 O O . THR A 1 508 ? -42.979 -15.644 15.594 1.00 86.00 508 THR A O 1
ATOM 3953 N N . LYS A 1 509 ? -44.597 -14.097 15.377 1.00 81.38 509 LYS A N 1
ATOM 3954 C CA . LYS A 1 509 ? -44.008 -13.366 14.248 1.00 81.38 509 LYS A CA 1
ATOM 3955 C C . LYS A 1 509 ? -43.525 -11.990 14.708 1.00 81.38 509 LYS A C 1
ATOM 3957 O O . LYS A 1 509 ? -44.237 -11.005 14.555 1.00 81.38 509 LYS A O 1
ATOM 3962 N N . ARG A 1 510 ? -42.329 -11.945 15.300 1.00 83.31 510 ARG A N 1
ATOM 3963 C CA . ARG A 1 510 ? -41.606 -10.715 15.674 1.00 83.31 510 ARG A CA 1
ATOM 3964 C C . ARG A 1 510 ? -40.093 -10.925 15.557 1.00 83.31 510 ARG A C 1
ATOM 3966 O O . ARG A 1 510 ? -39.644 -12.070 15.576 1.00 83.31 510 ARG A O 1
ATOM 3973 N N . SER A 1 511 ? -39.323 -9.838 15.499 1.00 83.38 511 SER A N 1
ATOM 3974 C CA . SER A 1 511 ? -37.851 -9.887 15.523 1.00 83.38 511 SER A CA 1
ATOM 3975 C C . SER A 1 511 ? -37.305 -10.422 16.860 1.00 83.38 511 SER A C 1
ATOM 3977 O O . SER A 1 511 ? -38.022 -10.471 17.865 1.00 83.38 511 SER A O 1
ATOM 3979 N N . TRP A 1 512 ? -36.039 -10.844 16.871 1.00 88.94 512 TRP A N 1
ATOM 3980 C CA . TRP A 1 512 ? -35.346 -11.415 18.033 1.00 88.94 512 TRP A CA 1
ATOM 3981 C C . TRP A 1 512 ? -35.127 -10.381 19.147 1.00 88.94 512 TRP A C 1
ATOM 3983 O O . TRP A 1 512 ? -34.700 -9.260 18.874 1.00 88.94 512 TRP A O 1
ATOM 3993 N N . LEU A 1 513 ? -35.337 -10.767 20.415 1.00 91.44 513 LEU A N 1
ATOM 3994 C CA . LEU A 1 513 ? -34.909 -9.953 21.561 1.00 91.44 513 LEU A CA 1
ATOM 3995 C C . LEU A 1 513 ? -33.426 -10.157 21.871 1.00 91.44 513 LEU A C 1
ATOM 3997 O O . LEU A 1 513 ? -32.787 -9.251 22.376 1.00 91.44 513 LEU A O 1
ATOM 4001 N N . TRP A 1 514 ? -32.847 -11.319 21.626 1.00 93.25 514 TRP A N 1
ATOM 4002 C CA . TRP A 1 514 ? -31.454 -11.628 21.958 1.00 93.25 514 TRP A CA 1
ATOM 4003 C C . TRP A 1 514 ? -30.714 -12.096 20.718 1.00 93.25 514 TRP A C 1
ATOM 4005 O O . TRP A 1 514 ? -29.649 -11.569 20.411 1.00 93.25 514 TRP A O 1
ATOM 4015 N N . GLY A 1 515 ? -31.312 -13.030 19.987 1.00 92.38 515 GLY A N 1
ATOM 4016 C CA . GLY A 1 515 ? -30.733 -13.667 18.811 1.00 92.38 515 GLY A CA 1
ATOM 4017 C C . GLY A 1 515 ? -30.985 -15.177 18.819 1.00 92.38 515 GLY A C 1
ATOM 4018 O O . GLY A 1 515 ? -31.454 -15.726 19.825 1.00 92.38 515 GLY A O 1
ATOM 4019 N N . PRO A 1 516 ? -30.673 -15.867 17.714 1.00 91.06 516 PRO A N 1
ATOM 4020 C CA . PRO A 1 516 ? -30.905 -17.300 17.568 1.00 91.06 516 PRO A CA 1
ATOM 4021 C C . PRO A 1 516 ? -30.031 -18.145 18.507 1.00 91.06 516 PRO A C 1
ATOM 4023 O O . PRO A 1 516 ? -30.445 -19.233 18.902 1.00 91.06 516 PRO A O 1
ATOM 4026 N N . GLN A 1 517 ? -28.843 -17.660 18.881 1.00 92.12 517 GLN A N 1
ATOM 4027 C CA . GLN A 1 517 ? -27.923 -18.338 19.796 1.00 92.12 517 GLN A CA 1
ATOM 4028 C C . GLN A 1 517 ? -26.935 -17.356 20.439 1.00 92.12 517 GLN A C 1
ATOM 4030 O O . GLN A 1 517 ? -26.667 -16.288 19.891 1.00 92.12 517 GLN A O 1
ATOM 4035 N N . ALA A 1 518 ? -26.373 -17.739 21.586 1.00 92.75 518 ALA A N 1
ATOM 4036 C CA . ALA A 1 518 ? -25.238 -17.038 22.175 1.00 92.75 518 ALA A CA 1
ATOM 4037 C C . ALA A 1 518 ? -23.943 -17.433 21.452 1.00 92.75 518 ALA A C 1
ATOM 4039 O O . ALA A 1 518 ? -23.759 -18.609 21.132 1.00 92.75 518 ALA A O 1
ATOM 4040 N N . TYR A 1 519 ? -23.031 -16.482 21.247 1.00 89.62 519 TYR A N 1
ATOM 4041 C CA . TYR A 1 519 ? -21.750 -16.734 20.568 1.00 89.62 519 TYR A CA 1
ATOM 4042 C C . TYR A 1 519 ? -20.523 -16.603 21.481 1.00 89.62 519 TYR A C 1
ATOM 4044 O O . TYR A 1 519 ? -19.461 -17.110 21.132 1.00 89.62 519 TYR A O 1
ATOM 4052 N N . ALA A 1 520 ? -20.649 -15.981 22.659 1.00 89.38 520 ALA A N 1
ATOM 4053 C CA . ALA A 1 520 ? -19.577 -15.934 23.655 1.00 89.38 520 ALA A CA 1
ATOM 4054 C C . ALA A 1 520 ? -20.129 -15.979 25.086 1.00 89.38 520 ALA A C 1
ATOM 4056 O O . ALA A 1 520 ? -21.236 -15.519 25.369 1.00 89.38 520 ALA A O 1
ATOM 4057 N N . THR A 1 521 ? -19.375 -16.570 26.011 1.00 92.00 521 THR A N 1
ATOM 4058 C CA . THR A 1 521 ? -19.717 -16.646 27.441 1.00 92.00 521 THR A CA 1
ATOM 4059 C C . THR A 1 521 ? -18.443 -16.554 28.264 1.00 92.00 521 THR A C 1
ATOM 4061 O O . THR A 1 521 ? -17.452 -17.217 27.957 1.00 92.00 521 THR A O 1
ATOM 4064 N N . GLY A 1 522 ? -18.470 -15.752 29.323 1.00 91.75 522 GLY A N 1
ATOM 4065 C CA . GLY A 1 522 ? -17.312 -15.589 30.184 1.00 91.75 522 GLY A CA 1
ATOM 4066 C C . GLY A 1 522 ? -17.592 -14.788 31.443 1.00 91.75 522 GLY A C 1
ATOM 4067 O O . GLY A 1 522 ? -18.742 -14.538 31.799 1.00 91.75 522 GLY A O 1
ATOM 4068 N N . SER A 1 523 ? -16.517 -14.407 32.112 1.00 88.81 523 SER A N 1
ATOM 4069 C CA . SER A 1 523 ? -16.506 -13.542 33.278 1.00 88.81 523 SER A CA 1
ATOM 4070 C C . SER A 1 523 ? -15.821 -12.222 32.943 1.00 88.81 523 SER A C 1
ATOM 4072 O O . SER A 1 523 ? -14.816 -12.193 32.230 1.00 88.81 523 SER A O 1
ATOM 4074 N N . GLU A 1 524 ? -16.372 -11.138 33.478 1.00 90.69 524 GLU A N 1
ATOM 4075 C CA . GLU A 1 524 ? -15.826 -9.785 33.393 1.00 90.69 524 GLU A CA 1
ATOM 4076 C C . GLU A 1 524 ? -15.657 -9.193 34.790 1.00 90.69 524 GLU A C 1
ATOM 4078 O O . GLU A 1 524 ? -16.465 -9.467 35.677 1.00 90.69 524 GLU A O 1
ATOM 4083 N N . ALA A 1 525 ? -14.671 -8.311 34.966 1.00 85.19 525 ALA A N 1
ATOM 4084 C CA . ALA A 1 525 ? -14.497 -7.584 36.217 1.00 85.19 525 ALA A CA 1
ATOM 4085 C C . ALA A 1 525 ? -15.751 -6.765 36.572 1.00 85.19 525 ALA A C 1
ATOM 4087 O O . ALA A 1 525 ? -16.262 -6.000 35.750 1.00 85.19 525 ALA A O 1
ATOM 4088 N N . TYR A 1 526 ? -16.226 -6.929 37.806 1.00 89.50 526 TYR A N 1
ATOM 4089 C CA . TYR A 1 526 ? -17.305 -6.135 38.385 1.00 89.50 526 TYR A CA 1
ATOM 4090 C C . TYR A 1 526 ? -17.091 -6.033 39.897 1.00 89.50 526 TYR A C 1
ATOM 4092 O O . TYR A 1 526 ? -17.181 -7.044 40.595 1.00 89.50 526 TYR A O 1
ATOM 4100 N N . ALA A 1 527 ? -16.755 -4.843 40.395 1.00 84.38 527 ALA A N 1
ATOM 4101 C CA . ALA A 1 527 ? -16.217 -4.647 41.742 1.00 84.38 527 ALA A CA 1
ATOM 4102 C C . ALA A 1 527 ? -17.129 -5.192 42.856 1.00 84.38 527 ALA A C 1
ATOM 4104 O O . ALA A 1 527 ? -16.647 -5.808 43.805 1.00 84.38 527 ALA A O 1
ATOM 4105 N N . GLU A 1 528 ? -18.442 -5.014 42.723 1.00 90.50 528 GLU A N 1
ATOM 4106 C CA . GLU A 1 528 ? -19.442 -5.417 43.716 1.00 90.50 528 GLU A CA 1
ATOM 4107 C C . GLU A 1 528 ? -19.938 -6.865 43.545 1.00 90.50 528 GLU A C 1
ATOM 4109 O O . GLU A 1 528 ? -20.714 -7.361 44.369 1.00 90.50 528 GLU A O 1
ATOM 4114 N N . ALA A 1 529 ? -19.502 -7.572 42.499 1.00 91.19 529 ALA A N 1
ATOM 4115 C CA . ALA A 1 529 ? -19.869 -8.967 42.291 1.00 91.19 529 ALA A CA 1
ATOM 4116 C C . ALA A 1 529 ? -19.022 -9.899 43.183 1.00 91.19 529 ALA A C 1
ATOM 4118 O O . ALA A 1 529 ? -17.851 -9.609 43.450 1.00 91.19 529 ALA A O 1
ATOM 4119 N N . PRO A 1 530 ? -19.551 -11.049 43.642 1.00 86.44 530 PRO A N 1
ATOM 4120 C CA . PRO A 1 530 ? -18.770 -12.018 44.405 1.00 86.44 530 PRO A CA 1
ATOM 4121 C C . PRO A 1 530 ? -17.495 -12.444 43.662 1.00 86.44 530 PRO A C 1
ATOM 4123 O O . PRO A 1 530 ? -17.550 -12.953 42.546 1.00 86.44 530 PRO A O 1
ATOM 4126 N N . GLY A 1 531 ? -16.334 -12.236 44.289 1.00 85.50 531 GLY A N 1
ATOM 4127 C CA . GLY A 1 531 ? -15.034 -12.498 43.660 1.00 85.50 531 GLY A CA 1
ATOM 4128 C C . GLY A 1 531 ? -14.576 -11.425 42.663 1.00 85.50 531 GLY A C 1
ATOM 4129 O O . GLY A 1 531 ? -13.609 -11.655 41.942 1.00 85.50 531 GLY A O 1
ATOM 4130 N N . GLY A 1 532 ? -15.242 -10.267 42.620 1.00 86.62 532 GLY A N 1
ATOM 4131 C CA . GLY A 1 532 ? -14.913 -9.146 41.737 1.00 86.62 532 GLY A CA 1
ATOM 4132 C C . GLY A 1 532 ? -15.216 -9.414 40.262 1.00 86.62 532 GLY A C 1
ATOM 4133 O O . GLY A 1 532 ? -14.605 -8.787 39.397 1.00 86.62 532 GLY A O 1
ATOM 4134 N N . GLN A 1 533 ? -16.085 -10.384 39.960 1.00 89.00 533 GLN A N 1
ATOM 4135 C CA . GLN A 1 533 ? -16.375 -10.840 38.601 1.00 89.00 533 GLN A CA 1
ATOM 4136 C C . GLN A 1 533 ? -17.877 -11.087 38.408 1.00 89.00 533 GLN A C 1
ATOM 4138 O O . GLN A 1 533 ? -18.504 -11.763 39.223 1.00 89.00 533 GLN A O 1
ATOM 4143 N N . ARG A 1 534 ? -18.445 -10.601 37.300 1.00 93.00 534 ARG A N 1
ATOM 4144 C CA . ARG A 1 534 ? -19.797 -10.946 36.832 1.00 93.00 534 ARG A CA 1
ATOM 4145 C C . ARG A 1 534 ? -19.727 -11.992 35.727 1.00 93.00 534 ARG A C 1
ATOM 4147 O O . ARG A 1 534 ? -18.806 -11.962 34.915 1.00 93.00 534 ARG A O 1
ATOM 4154 N N . THR A 1 535 ? -20.713 -12.881 35.650 1.00 95.69 535 THR A N 1
ATOM 4155 C CA . THR A 1 535 ? -20.856 -13.792 34.502 1.00 95.69 535 THR A CA 1
ATOM 4156 C C . THR A 1 535 ? -21.645 -13.095 33.404 1.00 95.69 535 THR A C 1
ATOM 4158 O O . THR A 1 535 ? -22.704 -12.529 33.678 1.00 95.69 535 THR A O 1
ATOM 4161 N N . VAL A 1 536 ? -21.167 -13.174 32.165 1.00 96.12 536 VAL A N 1
ATOM 4162 C CA . VAL A 1 536 ? -21.799 -12.583 30.983 1.00 96.12 536 VAL A CA 1
ATOM 4163 C C . VAL A 1 536 ? -21.990 -13.605 29.866 1.00 96.12 536 VAL A C 1
ATOM 4165 O O . VAL A 1 536 ? -21.214 -14.553 29.717 1.00 96.12 536 VAL A O 1
ATOM 4168 N N . GLN A 1 537 ? -23.016 -13.393 29.046 1.00 96.00 537 GLN A N 1
ATOM 4169 C CA . GLN A 1 537 ? -23.257 -14.141 27.818 1.00 96.00 537 GLN A CA 1
ATOM 4170 C C . GLN A 1 537 ? -23.692 -13.194 26.697 1.00 96.00 537 GLN A C 1
ATOM 4172 O O . GLN A 1 537 ? -24.632 -12.413 26.855 1.00 96.00 537 GLN A O 1
ATOM 4177 N N . TYR A 1 538 ? -22.994 -13.269 25.569 1.00 94.69 538 TYR A N 1
ATOM 4178 C CA . TYR A 1 538 ? -23.161 -12.388 24.420 1.00 94.69 538 TYR A CA 1
ATOM 4179 C C . TYR A 1 538 ? -24.059 -13.000 23.349 1.00 94.69 538 TYR A C 1
ATOM 4181 O O . TYR A 1 538 ? -23.926 -14.178 23.008 1.00 94.69 538 TYR A O 1
ATOM 4189 N N . TRP A 1 539 ? -24.946 -12.162 22.819 1.00 94.81 539 TRP A N 1
ATOM 4190 C CA . TRP A 1 539 ? -25.961 -12.478 21.819 1.00 94.81 539 TRP A CA 1
ATOM 4191 C C . TRP A 1 539 ? -25.975 -11.393 20.743 1.00 94.81 539 TRP A C 1
ATOM 4193 O O . TRP A 1 539 ? -25.430 -10.314 20.954 1.00 94.81 539 TRP A O 1
ATOM 4203 N N . ASP A 1 540 ? -26.626 -11.630 19.606 1.00 92.69 540 ASP A N 1
ATOM 4204 C CA . ASP A 1 540 ? -26.603 -10.678 18.487 1.00 92.69 540 ASP A CA 1
ATOM 4205 C C . ASP A 1 540 ? -27.073 -9.277 18.889 1.00 92.69 540 ASP A C 1
ATOM 4207 O O . ASP A 1 540 ? -26.431 -8.267 18.600 1.00 92.69 540 ASP A O 1
ATOM 4211 N N . LYS A 1 541 ? -28.193 -9.213 19.612 1.00 93.31 541 LYS A N 1
ATOM 4212 C CA . LYS A 1 541 ? -28.887 -7.961 19.919 1.00 93.31 541 LYS A CA 1
ATOM 4213 C C . LYS A 1 541 ? -28.465 -7.334 21.251 1.00 93.31 541 LYS A C 1
ATOM 4215 O O . LYS A 1 541 ? -28.819 -6.185 21.502 1.00 93.31 541 LYS A O 1
ATOM 4220 N N . SER A 1 542 ? -27.778 -8.070 22.137 1.00 95.00 542 SER A N 1
ATOM 4221 C CA . SER A 1 542 ? -27.398 -7.588 23.481 1.00 95.00 542 SER A CA 1
ATOM 4222 C C . SER A 1 542 ? -26.447 -8.544 24.227 1.00 95.00 542 SER A C 1
ATOM 4224 O O . SER A 1 542 ? -26.013 -9.563 23.699 1.00 95.00 542 SER A O 1
ATOM 4226 N N . ARG A 1 543 ? -26.168 -8.246 25.500 1.00 95.75 543 ARG A N 1
ATOM 4227 C CA . ARG A 1 543 ? -25.449 -9.101 26.455 1.00 95.75 543 ARG A CA 1
ATOM 4228 C C . ARG A 1 543 ? -26.337 -9.352 27.671 1.00 95.75 543 ARG A C 1
ATOM 4230 O O . ARG A 1 543 ? -26.915 -8.407 28.201 1.00 95.75 543 ARG A O 1
ATOM 4237 N N . MET A 1 544 ? -26.427 -10.601 28.116 1.00 96.69 544 MET A N 1
ATOM 4238 C CA . MET A 1 544 ? -27.008 -10.961 29.412 1.00 96.69 544 MET A CA 1
ATOM 4239 C C . MET A 1 544 ? -25.911 -11.019 30.473 1.00 96.69 544 MET A C 1
ATOM 4241 O O . MET A 1 544 ? -24.813 -11.498 30.188 1.00 96.69 544 MET A O 1
ATOM 4245 N N . GLU A 1 545 ? -26.207 -10.596 31.698 1.00 95.69 545 GLU A N 1
ATOM 4246 C CA . GLU A 1 545 ? -25.249 -10.648 32.803 1.00 95.69 545 GLU A CA 1
ATOM 4247 C C . GLU A 1 545 ? -25.894 -10.974 34.154 1.00 95.69 545 GLU A C 1
ATOM 4249 O O . GLU A 1 545 ? -27.065 -10.680 34.396 1.00 95.69 545 GLU A O 1
ATOM 4254 N N . VAL A 1 546 ? -25.112 -11.614 35.027 1.00 96.31 546 VAL A N 1
ATOM 4255 C CA . VAL A 1 546 ? -25.446 -11.879 36.433 1.00 96.31 546 VAL A CA 1
ATOM 4256 C C . VAL A 1 546 ? -24.301 -11.358 37.296 1.00 96.31 546 VAL A C 1
ATOM 4258 O O . VAL A 1 546 ? -23.190 -11.891 37.256 1.00 96.31 546 VAL A O 1
ATOM 4261 N N . THR A 1 547 ? -24.585 -10.330 38.094 1.00 93.38 547 THR A N 1
ATOM 4262 C CA . THR A 1 547 ? -23.640 -9.724 39.050 1.00 93.38 547 THR A CA 1
ATOM 4263 C C . THR A 1 547 ? -23.763 -10.324 40.452 1.00 93.38 547 THR A C 1
ATOM 4265 O O . THR A 1 547 ? -22.776 -10.404 41.174 1.00 93.38 547 THR A O 1
ATOM 4268 N N . GLN A 1 548 ? -24.955 -10.797 40.836 1.00 92.56 548 GLN A N 1
ATOM 4269 C CA . GLN A 1 548 ? -25.242 -11.375 42.155 1.00 92.56 548 GLN A CA 1
ATOM 4270 C C . GLN A 1 548 ? -25.764 -12.817 42.023 1.00 92.56 548 GLN A C 1
ATOM 4272 O O . GLN A 1 548 ? -26.965 -13.056 42.151 1.00 92.56 548 GLN A O 1
ATOM 4277 N N . PRO A 1 549 ? -24.890 -13.817 41.786 1.00 91.69 549 PRO A N 1
ATOM 4278 C CA . PRO A 1 549 ? -25.306 -15.203 41.548 1.00 91.69 549 PRO A CA 1
ATOM 4279 C C . PRO A 1 549 ? -26.032 -15.862 42.734 1.00 91.69 549 PRO A C 1
ATOM 4281 O O . PRO A 1 549 ? -26.681 -16.885 42.544 1.00 91.69 549 PRO A O 1
ATOM 4284 N N . GLY A 1 550 ? -25.929 -15.295 43.943 1.00 90.88 550 GLY A N 1
ATOM 4285 C CA . GLY A 1 550 ? -26.647 -15.758 45.138 1.00 90.88 550 GLY A CA 1
ATOM 4286 C C . GLY A 1 550 ? -28.044 -15.153 45.342 1.00 90.88 550 GLY A C 1
ATOM 4287 O O . GLY A 1 550 ? -28.707 -15.515 46.311 1.00 90.88 550 GLY A O 1
ATOM 4288 N N . ALA A 1 551 ? -28.484 -14.224 44.486 1.00 93.06 551 ALA A N 1
ATOM 4289 C CA . ALA A 1 551 ? -29.826 -13.641 44.549 1.00 93.06 551 ALA A CA 1
ATOM 4290 C C . ALA A 1 551 ? -30.904 -14.610 44.016 1.00 93.06 551 ALA A C 1
ATOM 4292 O O . ALA A 1 551 ? -30.588 -15.657 43.454 1.00 93.06 551 ALA A O 1
ATOM 4293 N N . ASP A 1 552 ? -32.187 -14.271 44.195 1.00 92.31 552 ASP A N 1
ATOM 4294 C CA . ASP A 1 552 ? -33.300 -15.081 43.678 1.00 92.31 552 ASP A CA 1
ATOM 4295 C C . ASP A 1 552 ? -33.264 -15.130 42.136 1.00 92.31 552 ASP A C 1
ATOM 4297 O O . ASP A 1 552 ? -33.471 -14.092 41.501 1.00 92.31 552 ASP A O 1
ATOM 4301 N N . PRO A 1 553 ? -33.058 -16.310 41.514 1.00 89.69 553 PRO A N 1
ATOM 4302 C CA . PRO A 1 553 ? -32.962 -16.443 40.061 1.00 89.69 553 PRO A CA 1
ATOM 4303 C C . PRO A 1 553 ? -34.262 -16.113 39.313 1.00 89.69 553 PRO A C 1
ATOM 4305 O O . PRO A 1 553 ? -34.241 -15.966 38.091 1.00 89.69 553 PRO A O 1
ATOM 4308 N N . ASN A 1 554 ? -35.393 -16.003 40.018 1.00 86.94 554 ASN A N 1
ATOM 4309 C CA . ASN A 1 554 ? -36.679 -15.622 39.433 1.00 86.94 554 ASN A CA 1
ATOM 4310 C C . ASN A 1 554 ? -36.968 -14.118 39.528 1.00 86.94 554 ASN A C 1
ATOM 4312 O O . ASN A 1 554 ? -37.967 -13.662 38.968 1.00 86.94 554 ASN A O 1
ATOM 4316 N N . ALA A 1 555 ? -36.128 -13.343 40.221 1.00 90.00 555 ALA A N 1
ATOM 4317 C CA . ALA A 1 555 ? -36.297 -11.901 40.300 1.00 90.00 555 ALA A CA 1
ATOM 4318 C C . ALA A 1 555 ? -36.113 -11.259 38.915 1.00 90.00 555 ALA A C 1
ATOM 4320 O O . ALA A 1 555 ? -35.210 -11.622 38.161 1.00 90.00 555 ALA A O 1
ATOM 4321 N N . THR A 1 556 ? -36.938 -10.256 38.597 1.00 82.06 556 THR A N 1
ATOM 4322 C CA . THR A 1 556 ? -36.920 -9.559 37.297 1.00 82.06 556 THR A CA 1
ATOM 4323 C C . THR A 1 556 ? -35.533 -9.042 36.910 1.00 82.06 556 THR A C 1
ATOM 4325 O O . THR A 1 556 ? -35.173 -9.086 35.741 1.00 82.06 556 THR A O 1
ATOM 4328 N N . TRP A 1 557 ? -34.751 -8.591 37.895 1.00 89.44 557 TRP A N 1
ATOM 4329 C CA . TRP A 1 557 ? -33.414 -8.018 37.711 1.00 89.44 557 TRP A CA 1
ATOM 4330 C C . TRP A 1 557 ? -32.277 -8.991 38.055 1.00 89.44 557 TRP A C 1
ATOM 4332 O O . TRP A 1 557 ? -31.151 -8.555 38.264 1.00 89.44 557 TRP A O 1
ATOM 4342 N N . PHE A 1 558 ? -32.551 -10.300 38.146 1.00 94.56 558 PHE A N 1
ATOM 4343 C CA . PHE A 1 558 ? -31.495 -11.294 38.358 1.00 94.56 558 PHE A CA 1
ATOM 4344 C C . PHE A 1 558 ? -30.574 -11.408 37.139 1.00 94.56 558 PHE A C 1
ATOM 4346 O O . PHE A 1 558 ? -29.356 -11.311 37.269 1.00 94.56 558 PHE A O 1
ATOM 4353 N N . VAL A 1 559 ? -31.168 -11.594 35.955 1.00 95.25 559 VAL A N 1
ATOM 4354 C CA . VAL A 1 559 ? -30.471 -11.410 34.680 1.00 95.25 559 VAL A CA 1
ATOM 4355 C C . VAL A 1 559 ? -30.716 -9.979 34.247 1.00 95.25 559 VAL A C 1
ATOM 4357 O O . VAL A 1 559 ? -31.858 -9.612 33.976 1.00 95.25 559 VAL A O 1
ATOM 4360 N N . THR A 1 560 ? -29.661 -9.184 34.160 1.00 92.56 560 THR A N 1
ATOM 4361 C CA . THR A 1 560 ? -29.719 -7.845 33.576 1.00 92.56 560 THR A CA 1
ATOM 4362 C C . THR A 1 560 ? -29.071 -7.848 32.198 1.00 92.56 560 THR A C 1
ATOM 4364 O O . THR A 1 560 ? -28.532 -8.852 31.722 1.00 92.56 560 THR A O 1
ATOM 4367 N N . ASN A 1 561 ? -29.161 -6.710 31.528 1.00 90.12 561 ASN A N 1
ATOM 4368 C CA . ASN A 1 561 ? -28.427 -6.395 30.322 1.00 90.12 561 ASN A CA 1
ATOM 4369 C C . ASN A 1 561 ? -27.645 -5.101 30.550 1.00 90.12 561 ASN A C 1
ATOM 4371 O O . ASN A 1 561 ? -28.180 -4.129 31.093 1.00 90.12 561 ASN A O 1
ATOM 4375 N N . GLY A 1 562 ? -26.372 -5.109 30.159 1.00 89.75 562 GLY A N 1
ATOM 4376 C CA . GLY A 1 562 ? -25.492 -3.954 30.311 1.00 89.75 562 GLY A CA 1
ATOM 4377 C C . GLY A 1 562 ? -25.995 -2.725 29.548 1.00 89.75 562 GLY A C 1
ATOM 4378 O O . GLY A 1 562 ? -26.838 -2.820 28.650 1.00 89.75 562 GLY A O 1
ATOM 4379 N N . LEU A 1 563 ? -25.444 -1.557 29.882 1.00 95.19 563 LEU A N 1
ATOM 4380 C CA . LEU A 1 563 ? -25.770 -0.267 29.262 1.00 95.19 563 LEU A CA 1
ATOM 4381 C C . LEU A 1 563 ? -25.049 -0.106 27.911 1.00 95.19 563 LEU A C 1
ATOM 4383 O O . LEU A 1 563 ? -24.365 0.881 27.672 1.00 95.19 563 LEU A O 1
ATOM 4387 N N . LEU A 1 564 ? -25.152 -1.110 27.035 1.00 97.12 564 LEU A N 1
ATOM 4388 C CA . LEU A 1 564 ? -24.182 -1.308 25.954 1.00 97.12 564 LEU A CA 1
ATOM 4389 C C . LEU A 1 564 ? -24.097 -0.128 24.987 1.00 97.12 564 LEU A C 1
ATOM 4391 O O . LEU A 1 564 ? -22.999 0.259 24.612 1.00 97.12 564 LEU A O 1
ATOM 4395 N N . VAL A 1 565 ? -25.226 0.466 24.599 1.00 97.88 565 VAL A N 1
ATOM 4396 C CA . VAL A 1 565 ? -25.229 1.622 23.689 1.00 97.88 565 VAL A CA 1
ATOM 4397 C C . VAL A 1 565 ? -24.709 2.868 24.394 1.00 97.88 565 VAL A C 1
ATOM 4399 O O . VAL A 1 565 ? -23.909 3.593 23.817 1.00 97.88 565 VAL A O 1
ATOM 4402 N N . ARG A 1 566 ? -25.084 3.097 25.658 1.00 97.38 566 ARG A N 1
ATOM 4403 C CA . ARG A 1 566 ? -24.509 4.181 26.469 1.00 97.38 566 ARG A CA 1
ATOM 4404 C C . ARG A 1 566 ? -22.992 4.054 26.567 1.00 97.38 566 ARG A C 1
ATOM 4406 O O . ARG A 1 566 ? -22.290 5.051 26.445 1.00 97.38 566 ARG A O 1
ATOM 4413 N N . GLU A 1 567 ? -22.481 2.851 26.794 1.00 96.62 567 GLU A N 1
ATOM 4414 C CA . GLU A 1 567 ? -21.045 2.578 26.857 1.00 96.62 567 GLU A CA 1
ATOM 4415 C C . GLU A 1 567 ? -20.368 2.739 25.483 1.00 96.62 567 GLU A C 1
ATOM 4417 O O . GLU A 1 567 ? -19.304 3.344 25.418 1.00 96.62 567 GLU A O 1
ATOM 4422 N N . LEU A 1 568 ? -21.000 2.292 24.388 1.00 96.31 568 LEU A N 1
ATOM 4423 C CA . LEU A 1 568 ? -20.511 2.496 23.014 1.00 96.31 568 LEU A CA 1
ATOM 4424 C C . LEU A 1 568 ? -20.418 3.983 22.654 1.00 96.31 568 LEU A C 1
ATOM 4426 O O . LEU A 1 568 ? -19.420 4.401 22.080 1.00 96.31 568 LEU A O 1
ATOM 4430 N N . VAL A 1 569 ? -21.429 4.780 23.006 1.00 97.31 569 VAL A N 1
ATOM 4431 C CA . VAL A 1 569 ? -21.451 6.229 22.751 1.00 97.31 569 VAL A CA 1
ATOM 4432 C C . VAL A 1 569 ? -20.456 6.959 23.651 1.00 97.31 569 VAL A C 1
ATOM 4434 O O . VAL A 1 569 ? -19.727 7.825 23.194 1.00 97.31 569 VAL A O 1
ATOM 4437 N N . SER A 1 570 ? -20.397 6.632 24.943 1.00 95.00 570 SER A N 1
ATOM 4438 C CA . SER A 1 570 ? -19.565 7.378 25.905 1.00 95.00 570 SER A CA 1
ATOM 4439 C C . SER A 1 570 ? -18.105 6.943 25.954 1.00 95.00 570 SER A C 1
ATOM 4441 O O . SER A 1 570 ? -17.246 7.664 26.464 1.00 95.00 570 SER A O 1
ATOM 4443 N N . GLY A 1 571 ? -17.826 5.721 25.518 1.00 90.56 571 GLY A N 1
ATOM 4444 C CA . GLY A 1 571 ? -16.570 5.056 25.797 1.00 90.56 571 GLY A CA 1
ATOM 4445 C C . GLY A 1 571 ? -16.401 4.610 27.256 1.00 90.56 571 GLY A C 1
ATOM 4446 O O . GLY A 1 571 ? -15.325 4.159 27.624 1.00 90.56 571 GLY A O 1
ATOM 4447 N N . GLN A 1 572 ? -17.403 4.736 28.128 1.00 91.25 572 GLN A N 1
ATOM 4448 C CA . GLN A 1 572 ? -17.247 4.451 29.559 1.00 91.25 572 GLN A CA 1
ATOM 4449 C C . GLN A 1 572 ? -17.711 3.041 29.908 1.00 91.25 572 GLN A C 1
ATOM 4451 O O . GLN A 1 572 ? -18.886 2.817 30.174 1.00 91.25 572 GLN A O 1
ATOM 4456 N N . ILE A 1 573 ? -16.781 2.092 29.959 1.00 91.81 573 ILE A N 1
ATOM 4457 C CA . ILE A 1 573 ? -17.080 0.693 30.263 1.00 91.81 573 ILE A CA 1
ATOM 4458 C C . ILE A 1 573 ? -17.440 0.523 31.738 1.00 91.81 573 ILE A C 1
ATOM 4460 O O . ILE A 1 573 ? -16.608 0.802 32.599 1.00 91.81 573 ILE A O 1
ATOM 4464 N N . GLN A 1 574 ? -18.613 -0.028 32.051 1.00 92.19 574 GLN A N 1
ATOM 4465 C CA . GLN A 1 574 ? -18.986 -0.306 33.438 1.00 92.19 574 GLN A CA 1
ATOM 4466 C C . GLN A 1 574 ? -18.234 -1.524 34.001 1.00 92.19 574 GLN A C 1
ATOM 4468 O O . GLN A 1 574 ? -18.309 -2.631 33.450 1.00 92.19 574 GLN A O 1
ATOM 4473 N N . VAL A 1 575 ? -17.562 -1.318 35.139 1.00 89.25 575 VAL A N 1
ATOM 4474 C CA . VAL A 1 575 ? -16.832 -2.342 35.917 1.00 89.25 575 VAL A CA 1
ATOM 4475 C C . VAL A 1 575 ? -17.216 -2.359 37.401 1.00 89.25 575 VAL A C 1
ATOM 4477 O O . VAL A 1 575 ? -16.552 -2.989 38.219 1.00 89.25 575 VAL A O 1
ATOM 4480 N N . GLY A 1 576 ? -18.289 -1.662 37.753 1.00 88.25 576 GLY A N 1
ATOM 4481 C CA . GLY A 1 576 ? -18.911 -1.672 39.069 1.00 88.25 576 GLY A CA 1
ATOM 4482 C C . GLY A 1 576 ? -20.129 -0.753 39.093 1.00 88.25 576 GLY A C 1
ATOM 4483 O O . GLY A 1 576 ? -20.401 -0.048 38.117 1.00 88.25 576 GLY A O 1
ATOM 4484 N N . ASP A 1 577 ? -20.849 -0.719 40.208 1.00 89.25 577 ASP A N 1
ATOM 4485 C CA . ASP A 1 577 ? -22.083 0.069 40.356 1.00 89.25 577 ASP A CA 1
ATOM 4486 C C . ASP A 1 577 ? -21.836 1.570 40.117 1.00 89.25 577 ASP A C 1
ATOM 4488 O O . ASP A 1 577 ? -22.669 2.270 39.538 1.00 89.25 577 ASP A O 1
ATOM 4492 N N . HIS A 1 578 ? -20.653 2.051 40.509 1.00 87.50 578 HIS A N 1
ATOM 4493 C CA . HIS A 1 578 ? -20.211 3.438 40.330 1.00 87.50 578 HIS A CA 1
ATOM 4494 C C . HIS A 1 578 ? -18.810 3.550 39.714 1.00 87.50 578 HIS A C 1
ATOM 4496 O O . HIS A 1 578 ? -18.165 4.594 39.822 1.00 87.50 578 HIS A O 1
ATOM 4502 N N . GLN A 1 579 ? -18.316 2.474 39.100 1.00 86.50 579 GLN A N 1
ATOM 4503 C CA . GLN A 1 579 ? -16.967 2.413 38.544 1.00 86.50 579 GLN A CA 1
ATOM 4504 C C . GLN A 1 579 ? -17.009 2.166 37.044 1.00 86.50 579 GLN A C 1
ATOM 4506 O O . GLN A 1 579 ? -17.679 1.249 36.562 1.00 86.50 579 GLN A O 1
ATOM 4511 N N . THR A 1 580 ? -16.240 2.967 36.315 1.00 87.50 580 THR A N 1
ATOM 4512 C CA . THR A 1 580 ? -16.048 2.802 34.879 1.00 87.50 580 THR A CA 1
ATOM 4513 C C . THR A 1 580 ? -14.571 2.813 34.515 1.00 87.50 580 THR A C 1
ATOM 4515 O O . THR A 1 580 ? -13.730 3.342 35.244 1.00 87.50 580 THR A O 1
ATOM 4518 N N . ILE A 1 581 ? -14.259 2.205 33.376 1.00 79.44 581 ILE A N 1
ATOM 4519 C CA . ILE A 1 581 ? -12.965 2.308 32.707 1.00 79.44 581 ILE A CA 1
ATOM 4520 C C . ILE A 1 581 ? -13.188 3.074 31.410 1.00 79.44 581 ILE A C 1
ATOM 4522 O O . ILE A 1 581 ? -14.131 2.792 30.672 1.00 79.44 581 ILE A O 1
ATOM 4526 N N . GLN A 1 582 ? -12.314 4.037 31.130 1.00 83.88 582 GLN A N 1
ATOM 4527 C CA . GLN A 1 582 ? -12.380 4.792 29.889 1.00 83.88 582 GLN A CA 1
ATOM 4528 C C . GLN A 1 582 ? -11.860 3.952 28.717 1.00 83.88 582 GLN A C 1
ATOM 4530 O O . GLN A 1 582 ? -10.777 3.372 28.767 1.00 83.88 582 GLN A O 1
ATOM 4535 N N . HIS A 1 583 ? -12.636 3.957 27.649 1.00 79.00 583 HIS A N 1
ATOM 4536 C CA . HIS A 1 583 ? -12.343 3.466 26.316 1.00 79.00 583 HIS A CA 1
ATOM 4537 C C . HIS A 1 583 ? -12.693 4.584 25.318 1.00 79.00 583 HIS A C 1
ATOM 4539 O O . HIS A 1 583 ? -13.332 5.576 25.677 1.00 79.00 583 HIS A O 1
ATOM 4545 N N . THR A 1 584 ? -12.271 4.465 24.064 1.00 76.75 584 THR A N 1
ATOM 4546 C CA . THR A 1 584 ? -12.727 5.400 23.021 1.00 76.75 584 THR A CA 1
ATOM 4547 C C . THR A 1 584 ? -14.174 5.067 22.642 1.00 76.75 584 THR A C 1
ATOM 4549 O O . THR A 1 584 ? -14.471 3.873 22.524 1.00 76.75 584 THR A O 1
ATOM 4552 N N . PRO A 1 585 ? -15.072 6.056 22.456 1.00 89.06 585 PRO A N 1
ATOM 4553 C CA . PRO A 1 585 ? -16.376 5.847 21.826 1.00 89.06 585 PRO A CA 1
ATOM 4554 C C . PRO A 1 585 ? -16.287 5.016 20.539 1.00 89.06 585 PRO A C 1
ATOM 4556 O O . PRO A 1 585 ? -15.261 5.010 19.859 1.00 89.06 585 PRO A O 1
ATOM 4559 N N . SER A 1 586 ? -17.331 4.259 20.223 1.00 90.31 586 SER A N 1
ATOM 4560 C CA . SER A 1 586 ? -17.309 3.313 19.110 1.00 90.31 586 SER A CA 1
ATOM 4561 C C . SER A 1 586 ? -17.596 3.991 17.776 1.00 90.31 586 SER A C 1
ATOM 4563 O O . SER A 1 586 ? -18.695 4.482 17.548 1.00 90.31 586 SER A O 1
ATOM 4565 N N . ASN A 1 587 ? -16.640 3.917 16.854 1.00 86.19 587 ASN A N 1
ATOM 4566 C CA . ASN A 1 587 ? -16.786 4.382 15.473 1.00 86.19 587 ASN A CA 1
ATOM 4567 C C . ASN A 1 587 ? -17.495 3.370 14.553 1.00 86.19 587 ASN A C 1
ATOM 4569 O O . ASN A 1 587 ? -17.416 3.470 13.331 1.00 86.19 587 ASN A O 1
ATOM 4573 N N . GLN A 1 588 ? -18.149 2.351 15.115 1.00 87.56 588 GLN A N 1
ATOM 4574 C CA . GLN A 1 588 ? -18.884 1.372 14.318 1.00 87.56 588 GLN A CA 1
ATOM 4575 C C . GLN A 1 588 ? -20.213 1.967 13.835 1.00 87.56 588 GLN A C 1
ATOM 4577 O O . GLN A 1 588 ? -20.944 2.513 14.672 1.00 87.56 588 GLN A O 1
ATOM 4582 N N . PRO A 1 589 ? -20.565 1.821 12.539 1.00 89.19 589 PRO A N 1
ATOM 4583 C CA . PRO A 1 589 ? -21.875 2.211 12.031 1.00 89.19 589 PRO A CA 1
ATOM 4584 C C . PRO A 1 589 ? -23.003 1.556 12.831 1.00 89.19 589 PRO A C 1
ATOM 4586 O O . PRO A 1 589 ? -22.950 0.370 13.170 1.00 89.19 589 PRO A O 1
ATOM 4589 N N . ILE A 1 590 ? -24.042 2.328 13.142 1.00 90.94 590 ILE A N 1
ATOM 4590 C CA . ILE A 1 590 ? -25.167 1.844 13.956 1.00 90.94 590 ILE A CA 1
ATOM 4591 C C . ILE A 1 590 ? -26.022 0.817 13.196 1.00 90.94 590 ILE A C 1
ATOM 4593 O O . ILE A 1 590 ? -26.586 -0.096 13.809 1.00 90.94 590 ILE A O 1
ATOM 4597 N N . GLY A 1 591 ? -26.100 0.949 11.871 1.00 85.69 591 GLY A N 1
ATOM 4598 C CA . GLY A 1 591 ? -26.787 0.031 10.966 1.00 85.69 591 GLY A CA 1
ATOM 4599 C C . GLY A 1 591 ? -26.093 -0.074 9.606 1.00 85.69 591 GLY A C 1
ATOM 4600 O O . GLY A 1 591 ? -25.067 0.558 9.371 1.00 85.69 591 GLY A O 1
ATOM 4601 N N . GLY A 1 592 ? -26.669 -0.874 8.704 1.00 75.31 592 GLY A N 1
ATOM 4602 C CA . GLY A 1 592 ? -26.143 -1.081 7.351 1.00 75.31 592 GLY A CA 1
ATOM 4603 C C . GLY A 1 592 ? -24.896 -1.972 7.288 1.00 75.31 592 GLY A C 1
ATOM 4604 O O . GLY A 1 592 ? -24.597 -2.726 8.213 1.00 75.31 592 GLY A O 1
ATOM 4605 N N . ASN A 1 593 ? -24.183 -1.908 6.159 1.00 67.12 593 ASN A N 1
ATOM 4606 C CA . ASN A 1 593 ? -22.902 -2.594 5.986 1.00 67.12 593 ASN A CA 1
ATOM 4607 C C . ASN A 1 593 ? -21.836 -1.924 6.860 1.00 67.12 593 ASN A C 1
ATOM 4609 O O . ASN A 1 593 ? -21.557 -0.740 6.710 1.00 67.12 593 ASN A O 1
ATOM 4613 N N . ALA A 1 594 ? -21.191 -2.703 7.718 1.00 62.47 594 ALA A N 1
ATOM 4614 C CA . ALA A 1 594 ? -20.197 -2.204 8.653 1.00 62.47 594 ALA A CA 1
ATOM 4615 C C . ALA A 1 594 ? -18.923 -1.605 8.037 1.00 62.47 594 ALA A C 1
ATOM 4617 O O . ALA A 1 594 ? -18.192 -0.898 8.726 1.00 62.47 594 ALA A O 1
ATOM 4618 N N . ASN A 1 595 ? -18.654 -1.891 6.762 1.00 62.28 595 ASN A N 1
ATOM 4619 C CA . ASN A 1 595 ? -17.546 -1.290 6.021 1.00 62.28 595 ASN A CA 1
ATOM 4620 C C . ASN A 1 595 ? -17.956 0.003 5.292 1.00 62.28 595 ASN A C 1
ATOM 4622 O O . ASN A 1 595 ? -17.107 0.651 4.688 1.00 62.28 595 ASN A O 1
ATOM 4626 N N . ASP A 1 596 ? -19.243 0.365 5.309 1.00 70.06 596 ASP A N 1
ATOM 4627 C CA . ASP A 1 596 ? -19.765 1.583 4.688 1.00 70.06 596 ASP A CA 1
ATOM 4628 C C . ASP A 1 596 ? -19.968 2.665 5.757 1.00 70.06 596 ASP A C 1
ATOM 4630 O O . ASP A 1 596 ? -21.055 2.843 6.306 1.00 70.06 596 ASP A O 1
ATOM 4634 N N . THR A 1 597 ? -18.893 3.392 6.063 1.00 73.62 597 THR A N 1
ATOM 4635 C CA . THR A 1 597 ? -18.896 4.523 7.007 1.00 73.62 597 THR A CA 1
ATOM 4636 C C . THR A 1 597 ? -19.295 5.845 6.347 1.00 73.62 597 THR A C 1
ATOM 4638 O O . THR A 1 597 ? -19.149 6.905 6.948 1.00 73.62 597 THR A O 1
ATOM 4641 N N . THR A 1 598 ? -19.752 5.819 5.090 1.00 78.88 598 THR A N 1
ATOM 4642 C CA . THR A 1 598 ? -19.948 7.043 4.298 1.00 78.88 598 THR A CA 1
ATOM 4643 C C . THR A 1 598 ? -21.379 7.573 4.316 1.00 78.88 598 THR A C 1
ATOM 4645 O O . THR A 1 598 ? -21.595 8.729 3.958 1.00 78.88 598 THR A O 1
ATOM 4648 N N . LEU A 1 599 ? -22.356 6.748 4.712 1.00 85.69 599 LEU A N 1
ATOM 4649 C CA . LEU A 1 599 ? -23.782 7.058 4.545 1.00 85.69 599 LEU A CA 1
ATOM 4650 C C . LEU A 1 599 ? -24.515 7.430 5.839 1.00 85.69 599 LEU A C 1
ATOM 4652 O O . LEU A 1 599 ? -25.239 8.424 5.846 1.00 85.69 599 LEU A O 1
ATOM 4656 N N . GLY A 1 600 ? -24.336 6.659 6.913 1.00 89.62 600 GLY A N 1
ATOM 4657 C CA . GLY A 1 600 ? -25.037 6.871 8.182 1.00 89.62 600 GLY A CA 1
ATOM 4658 C C . GLY A 1 600 ? -24.085 6.913 9.378 1.00 89.62 600 GLY A C 1
ATOM 4659 O O . GLY A 1 600 ? -22.928 6.515 9.243 1.00 89.62 600 GLY A O 1
ATOM 4660 N N . PRO A 1 601 ? -24.555 7.379 10.547 1.00 94.88 601 PRO A N 1
ATOM 4661 C CA . PRO A 1 601 ? -23.698 7.648 11.697 1.00 94.88 601 PRO A CA 1
ATOM 4662 C C . PRO A 1 601 ? -23.180 6.378 12.382 1.00 94.88 601 PRO A C 1
ATOM 4664 O O . PRO A 1 601 ? -23.803 5.301 12.328 1.00 94.88 601 PRO A O 1
ATOM 4667 N N . SER A 1 602 ? -22.076 6.538 13.103 1.00 94.00 602 SER A N 1
ATOM 4668 C CA . SER A 1 602 ? -21.553 5.610 14.107 1.00 94.00 602 SER A CA 1
ATOM 4669 C C . SER A 1 602 ? -21.952 6.013 15.533 1.00 94.00 602 SER A C 1
ATOM 4671 O O . SER A 1 602 ? -22.635 7.011 15.748 1.00 94.00 602 SER A O 1
ATOM 4673 N N . TYR A 1 603 ? -21.618 5.202 16.545 1.00 95.75 603 TYR A N 1
ATOM 4674 C CA . TYR A 1 603 ? -21.988 5.519 17.936 1.00 95.75 603 TYR A CA 1
ATOM 4675 C C . TYR A 1 603 ? -21.249 6.747 18.495 1.00 95.75 603 TYR A C 1
ATOM 4677 O O . TYR A 1 603 ? -21.802 7.460 19.330 1.00 95.75 603 TYR A O 1
ATOM 4685 N N . ASP A 1 604 ? -20.016 7.002 18.069 1.00 94.31 604 ASP A N 1
ATOM 4686 C CA . ASP A 1 604 ? -19.210 8.154 18.483 1.00 94.31 604 ASP A CA 1
ATOM 4687 C C . ASP A 1 604 ? -19.755 9.493 17.963 1.00 94.31 604 ASP A C 1
ATOM 4689 O O . ASP A 1 604 ? -19.653 10.498 18.672 1.00 94.31 604 ASP A O 1
ATOM 4693 N N . ASP A 1 605 ? -20.446 9.503 16.824 1.00 95.62 605 ASP A N 1
ATOM 4694 C CA . ASP A 1 605 ? -21.166 10.678 16.308 1.00 95.62 605 ASP A CA 1
ATOM 4695 C C . ASP A 1 605 ? -22.255 11.179 17.274 1.00 95.62 605 ASP A C 1
ATOM 4697 O O . ASP A 1 605 ? -22.635 12.350 17.264 1.00 95.62 605 ASP A O 1
ATOM 4701 N N . PHE A 1 606 ? -22.741 10.310 18.167 1.00 97.06 606 PHE A N 1
ATOM 4702 C CA . PHE A 1 606 ? -23.744 10.665 19.170 1.00 97.06 606 PHE A CA 1
ATOM 4703 C C . PHE A 1 606 ? -23.152 11.277 20.445 1.00 97.06 606 PHE A C 1
ATOM 4705 O O . PHE A 1 606 ? -23.912 11.747 21.293 1.00 97.06 606 PHE A O 1
ATOM 4712 N N . THR A 1 607 ? -21.825 11.322 20.602 1.00 92.06 607 THR A N 1
ATOM 4713 C CA . THR A 1 607 ? -21.159 11.842 21.816 1.00 92.06 607 THR A CA 1
ATOM 4714 C C . THR A 1 607 ? -21.567 13.271 22.175 1.00 92.06 607 THR A C 1
ATOM 4716 O O . THR A 1 607 ? -21.639 13.597 23.357 1.00 92.06 607 THR A O 1
ATOM 4719 N N . GLY A 1 608 ? -21.850 14.116 21.177 1.00 89.75 608 GLY A N 1
ATOM 4720 C CA . GLY A 1 608 ? -22.237 15.518 21.371 1.00 89.75 608 GLY A CA 1
ATOM 4721 C C . GLY A 1 608 ? -23.744 15.784 21.453 1.00 89.75 608 GLY A C 1
ATOM 4722 O O . GLY A 1 608 ? -24.136 16.937 21.635 1.00 89.75 608 GLY A O 1
ATOM 4723 N N . ILE A 1 609 ? -24.587 14.761 21.279 1.00 94.06 609 ILE A N 1
ATOM 4724 C CA . ILE A 1 609 ? -26.050 14.921 21.185 1.00 94.06 609 ILE A CA 1
ATOM 4725 C C . ILE A 1 609 ? -26.845 13.937 22.046 1.00 94.06 609 ILE A C 1
ATOM 4727 O O . ILE A 1 609 ? -28.025 14.180 22.298 1.00 94.06 609 ILE A O 1
ATOM 4731 N N . ALA A 1 610 ? -26.246 12.830 22.486 1.00 95.31 610 ALA A N 1
ATOM 4732 C CA . ALA A 1 610 ? -26.925 11.869 23.336 1.00 95.31 610 ALA A CA 1
ATOM 4733 C C . ALA A 1 610 ? -26.932 12.327 24.797 1.00 95.31 610 ALA A C 1
ATOM 4735 O O . ALA A 1 610 ? -25.907 12.762 25.318 1.00 95.31 610 ALA A O 1
ATOM 4736 N N . SER A 1 611 ? -28.059 12.172 25.494 1.00 95.44 611 SER A N 1
ATOM 4737 C CA . SER A 1 611 ? -28.114 12.449 26.923 1.00 95.44 611 SER A CA 1
ATOM 4738 C C . SER A 1 611 ? -27.782 11.222 27.760 1.00 95.44 611 SER A C 1
ATOM 4740 O O . SER A 1 611 ? -28.508 10.227 27.773 1.00 95.44 611 SER A O 1
ATOM 4742 N N . LEU A 1 612 ? -26.706 11.326 28.536 1.00 91.44 612 LEU A N 1
ATOM 4743 C CA . LEU A 1 612 ? -26.289 10.295 29.483 1.00 91.44 612 LEU A CA 1
ATOM 4744 C C . LEU A 1 612 ? -26.671 10.663 30.917 1.00 91.44 612 LEU A C 1
ATOM 4746 O O . LEU A 1 612 ? -26.922 9.777 31.734 1.00 91.44 612 LEU A O 1
ATOM 4750 N N . ASN A 1 613 ? -26.727 11.961 31.226 1.00 91.62 613 ASN A N 1
ATOM 4751 C CA . ASN A 1 613 ? -26.982 12.480 32.570 1.00 91.62 613 ASN A CA 1
ATOM 4752 C C . ASN A 1 613 ? -27.892 13.729 32.553 1.00 91.62 613 ASN A C 1
ATOM 4754 O O . ASN A 1 613 ? -27.691 14.642 33.353 1.00 91.62 613 ASN A O 1
ATOM 4758 N N . LYS A 1 614 ? -28.892 13.779 31.657 1.00 89.88 614 LYS A N 1
ATOM 4759 C CA . LYS A 1 614 ? -29.754 14.960 31.388 1.00 89.88 614 LYS A CA 1
ATOM 4760 C C . LYS A 1 614 ? -29.005 16.203 30.881 1.00 89.88 614 LYS A C 1
ATOM 4762 O O . LYS A 1 614 ? -29.446 17.333 31.062 1.00 89.88 614 LYS A O 1
ATOM 4767 N N . ASP A 1 615 ? -27.868 15.977 30.255 1.00 90.31 615 ASP A N 1
ATOM 4768 C CA . ASP A 1 615 ? -26.968 16.938 29.625 1.00 90.31 615 ASP A CA 1
ATOM 4769 C C . ASP A 1 615 ? -27.404 17.380 28.217 1.00 90.31 615 ASP A C 1
ATOM 4771 O O . ASP A 1 615 ? -27.092 18.500 27.819 1.00 90.31 615 ASP A O 1
ATOM 4775 N N . HIS A 1 616 ? -28.181 16.559 27.501 1.00 93.31 616 HIS A N 1
ATOM 4776 C CA . HIS A 1 616 ? -28.613 16.819 26.121 1.00 93.31 616 HIS A CA 1
ATOM 4777 C C . HIS A 1 616 ? -30.110 16.528 25.925 1.00 93.31 616 HIS A C 1
ATOM 4779 O O . HIS A 1 616 ? -30.499 15.652 25.163 1.00 93.31 616 HIS A O 1
ATOM 4785 N N . VAL A 1 617 ? -30.966 17.252 26.648 1.00 94.88 617 VAL A N 1
ATOM 4786 C CA . VAL A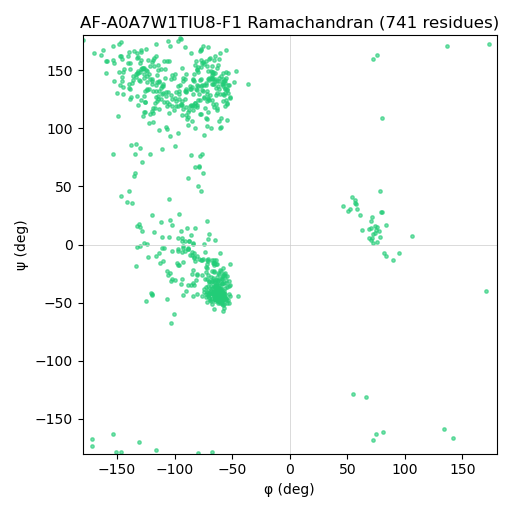 1 617 ? -32.427 17.059 26.594 1.00 94.88 617 VAL A CA 1
ATOM 4787 C C . VAL A 1 617 ? -33.070 17.778 25.404 1.00 94.88 617 VAL A C 1
ATOM 4789 O O . VAL A 1 617 ? -32.573 18.802 24.938 1.00 94.88 617 VAL A O 1
ATOM 4792 N N . SER A 1 618 ? -34.215 17.273 24.952 1.00 94.75 618 SER A N 1
ATOM 4793 C CA . SER A 1 618 ? -35.062 17.884 23.923 1.00 94.75 618 SER A CA 1
ATOM 4794 C C . SER A 1 618 ? -36.412 18.316 24.484 1.00 94.75 618 SER A C 1
ATOM 4796 O O . SER A 1 618 ? -36.909 17.752 25.455 1.00 94.75 618 SER A O 1
ATOM 4798 N N . ASP A 1 619 ? -37.042 19.305 23.851 1.00 95.94 619 ASP A N 1
ATOM 4799 C CA . ASP A 1 619 ? -38.397 19.707 24.217 1.00 95.94 619 ASP A CA 1
ATOM 4800 C C . ASP A 1 619 ? -39.414 18.600 23.902 1.00 95.94 619 ASP A C 1
ATOM 4802 O O . ASP A 1 619 ? -39.302 17.850 22.926 1.00 95.94 619 ASP A O 1
ATOM 4806 N N . ARG A 1 620 ? -40.468 18.523 24.719 1.00 97.56 620 ARG A N 1
ATOM 4807 C CA . ARG A 1 620 ? -41.593 17.614 24.480 1.00 97.56 620 ARG A CA 1
ATOM 4808 C C . ARG A 1 620 ? -42.307 17.992 23.179 1.00 97.56 620 ARG A C 1
ATOM 4810 O O . ARG A 1 620 ? -42.940 19.043 23.095 1.00 97.56 620 ARG A O 1
ATOM 4817 N N . ALA A 1 621 ? -42.304 17.077 22.217 1.00 96.69 621 ALA A N 1
ATOM 4818 C CA . ALA A 1 621 ? -42.814 17.283 20.864 1.00 96.69 621 ALA A CA 1
ATOM 4819 C C . ALA A 1 621 ? -43.968 16.329 20.499 1.00 96.69 621 ALA A C 1
ATOM 4821 O O . ALA A 1 621 ? -44.205 16.053 19.327 1.00 96.69 621 ALA A O 1
ATOM 4822 N N . THR A 1 622 ? -44.720 15.815 21.479 1.00 96.69 622 THR A N 1
ATOM 4823 C CA . THR A 1 622 ? -45.840 14.887 21.237 1.00 96.69 622 THR A CA 1
ATOM 4824 C C . THR A 1 622 ? -46.829 15.427 20.191 1.00 96.69 622 THR A C 1
ATOM 4826 O O . THR A 1 622 ? -47.351 16.532 20.322 1.00 96.69 622 THR A O 1
ATOM 4829 N N . GLY A 1 623 ? -47.110 14.625 19.163 1.00 96.31 623 GLY A N 1
ATOM 4830 C CA . GLY A 1 623 ? -47.998 14.955 18.047 1.00 96.31 623 GLY A CA 1
ATOM 4831 C C . GLY A 1 623 ? -47.320 15.629 16.849 1.00 96.31 623 GLY A C 1
ATOM 4832 O O . GLY A 1 623 ? -47.932 15.672 15.778 1.00 96.31 623 GLY A O 1
ATOM 4833 N N . TYR A 1 624 ? -46.079 16.108 16.989 1.00 97.56 624 TYR A N 1
ATOM 4834 C CA . TYR A 1 624 ? -45.304 16.692 15.890 1.00 97.56 624 TYR A CA 1
ATOM 4835 C C . TYR A 1 624 ? -44.664 15.605 15.007 1.00 97.56 624 TYR A C 1
ATOM 4837 O O . TYR A 1 624 ? -44.373 14.510 15.503 1.00 97.56 624 TYR A O 1
ATOM 4845 N N . PRO A 1 625 ? -44.469 15.872 13.699 1.00 98.00 625 PRO A N 1
ATOM 4846 C CA . PRO A 1 625 ? -43.834 14.922 12.790 1.00 98.00 625 PRO A CA 1
ATOM 4847 C C . PRO A 1 625 ? -42.351 14.721 13.124 1.00 98.00 625 PRO A C 1
ATOM 4849 O O . PRO A 1 625 ? -41.677 15.652 13.567 1.00 98.00 625 PRO A O 1
ATOM 4852 N N . VAL A 1 626 ? -41.835 13.515 12.878 1.00 98.12 626 VAL A N 1
ATOM 4853 C CA . VAL A 1 626 ? -40.397 13.235 12.996 1.00 98.12 626 VAL A CA 1
ATOM 4854 C C . VAL A 1 626 ? -39.714 13.526 11.671 1.00 98.12 626 VAL A C 1
ATOM 4856 O O . VAL A 1 626 ? -39.814 12.743 10.731 1.00 98.12 626 VAL A O 1
ATOM 4859 N N . ILE A 1 627 ? -39.031 14.667 11.622 1.00 98.00 627 ILE A N 1
ATOM 4860 C CA . ILE A 1 627 ? -38.296 15.152 10.445 1.00 98.00 627 ILE A CA 1
ATOM 4861 C C . ILE A 1 627 ? -36.822 15.429 10.741 1.00 98.00 627 ILE A C 1
ATOM 4863 O O . ILE A 1 627 ? -36.114 15.899 9.858 1.00 98.00 627 ILE A O 1
ATOM 4867 N N . ALA A 1 628 ? -36.370 15.200 11.977 1.00 98.06 628 ALA A N 1
ATOM 4868 C CA . ALA A 1 628 ? -34.979 15.411 12.354 1.00 98.06 628 ALA A CA 1
ATOM 4869 C C . ALA A 1 628 ? -34.080 14.423 11.600 1.00 98.06 628 ALA A C 1
ATOM 4871 O O . ALA A 1 628 ? -34.431 13.250 11.477 1.00 98.06 628 ALA A O 1
ATOM 4872 N N . THR A 1 629 ? -32.935 14.891 11.110 1.00 98.38 629 THR A N 1
ATOM 4873 C CA . THR A 1 629 ? -31.961 14.089 10.358 1.00 98.38 629 THR A CA 1
ATOM 4874 C C . THR A 1 629 ? -30.613 14.058 11.065 1.00 98.38 629 THR A C 1
ATOM 4876 O O . THR A 1 629 ? -30.304 14.974 11.829 1.00 98.38 629 THR A O 1
ATOM 4879 N N . ILE A 1 630 ? -29.809 13.036 10.784 1.00 97.44 630 ILE A N 1
ATOM 4880 C CA . ILE A 1 630 ? -28.396 12.956 11.169 1.00 97.44 630 ILE A CA 1
ATOM 4881 C C . ILE A 1 630 ? -27.572 12.354 10.020 1.00 97.44 630 ILE A C 1
ATOM 4883 O O . ILE A 1 630 ? -28.000 11.375 9.399 1.00 97.44 630 ILE A O 1
ATOM 4887 N N . ASP A 1 631 ? -26.420 12.951 9.713 1.00 94.69 631 ASP A N 1
ATOM 4888 C CA . ASP A 1 631 ? -25.487 12.454 8.692 1.00 94.69 631 ASP A CA 1
ATOM 4889 C C . ASP A 1 631 ? -24.369 11.569 9.282 1.00 94.69 631 ASP A C 1
ATOM 4891 O O . ASP A 1 631 ? -24.285 11.368 10.494 1.00 94.69 631 ASP A O 1
ATOM 4895 N N . ALA A 1 632 ? -23.509 11.028 8.414 1.00 90.31 632 ALA A N 1
ATOM 4896 C CA . ALA A 1 632 ? -22.363 10.188 8.784 1.00 90.31 632 ALA A CA 1
ATOM 4897 C C . ALA A 1 632 ? -21.211 10.945 9.479 1.00 90.31 632 ALA A C 1
ATOM 4899 O O . ALA A 1 632 ? -20.141 10.383 9.689 1.00 90.31 632 ALA A O 1
ATOM 4900 N N . GLN A 1 633 ? -21.383 12.237 9.762 1.00 87.31 633 GLN A N 1
ATOM 4901 C CA . GLN A 1 633 ? -20.447 13.062 10.525 1.00 87.31 633 GLN A CA 1
ATOM 4902 C C . GLN A 1 633 ? -21.091 13.584 11.822 1.00 87.31 633 GLN A C 1
ATOM 4904 O O . GLN A 1 633 ? -20.549 14.481 12.470 1.00 87.31 633 GLN A O 1
ATOM 4909 N N . GLY A 1 634 ? -22.271 13.067 12.182 1.00 91.12 634 GLY A N 1
ATOM 4910 C CA . GLY A 1 634 ? -23.010 13.467 13.375 1.00 91.12 634 GLY A CA 1
ATOM 4911 C C . GLY A 1 634 ? -23.687 14.835 13.284 1.00 91.12 634 GLY A C 1
ATOM 4912 O O . GLY A 1 634 ? -24.197 15.328 14.296 1.00 91.12 634 GLY A O 1
ATOM 4913 N N . HIS A 1 635 ? -23.739 15.478 12.112 1.00 94.25 635 HIS A N 1
ATOM 4914 C CA . HIS A 1 635 ? -24.459 16.741 11.979 1.00 94.25 635 HIS A CA 1
ATOM 4915 C C . HIS A 1 635 ? -25.960 16.494 11.963 1.00 94.25 635 HIS A C 1
ATOM 4917 O O . HIS A 1 635 ? -26.488 15.725 11.159 1.00 94.25 635 HIS A O 1
ATOM 4923 N N . THR A 1 636 ? -26.660 17.203 12.844 1.00 97.06 636 THR A N 1
ATOM 4924 C CA . THR A 1 636 ? -28.117 17.136 12.924 1.00 97.06 636 THR A CA 1
ATOM 4925 C C . THR A 1 636 ? -28.772 18.183 12.027 1.00 97.06 636 THR A C 1
ATOM 4927 O O . THR A 1 636 ? -28.256 19.285 11.827 1.00 97.06 636 THR A O 1
ATOM 4930 N N . GLY A 1 637 ? -29.935 17.840 11.482 1.00 97.00 637 GLY A N 1
ATOM 4931 C CA . GLY A 1 637 ? -30.715 18.707 10.606 1.00 97.00 637 GLY A CA 1
ATOM 4932 C C . GLY A 1 637 ? -32.204 18.387 10.650 1.00 97.00 637 GLY A C 1
ATOM 4933 O O . GLY A 1 637 ? -32.693 17.725 11.567 1.00 97.00 637 GLY A O 1
ATOM 4934 N N . SER A 1 638 ? -32.941 18.873 9.654 1.00 96.94 638 SER A N 1
ATOM 4935 C CA . SER A 1 638 ? -34.347 18.525 9.468 1.00 96.94 638 SER A CA 1
ATOM 4936 C C . SER A 1 638 ? -34.721 18.506 7.992 1.00 96.94 638 SER A C 1
ATOM 4938 O O . SER A 1 638 ? -34.396 19.461 7.284 1.00 96.94 638 SER A O 1
ATOM 4940 N N . ASP A 1 639 ? -35.483 17.505 7.556 1.00 97.62 639 ASP A N 1
ATOM 4941 C CA . ASP A 1 639 ? -36.023 17.428 6.199 1.00 97.62 639 ASP A CA 1
ATOM 4942 C C . ASP A 1 639 ? -37.545 17.245 6.211 1.00 97.62 639 ASP A C 1
ATOM 4944 O O . ASP A 1 639 ? -38.093 16.216 6.606 1.00 97.62 639 ASP A O 1
ATOM 4948 N N . LYS A 1 640 ? -38.249 18.270 5.722 1.00 97.06 640 LYS A N 1
ATOM 4949 C CA . LYS A 1 640 ? -39.710 18.283 5.651 1.00 97.06 640 LYS A CA 1
ATOM 4950 C C . LYS A 1 640 ? -40.269 17.229 4.689 1.00 97.06 640 LYS A C 1
ATOM 4952 O O . LYS A 1 640 ? -41.417 16.818 4.852 1.00 97.06 640 LYS A O 1
ATOM 4957 N N . ALA A 1 641 ? -39.498 16.776 3.699 1.00 96.88 641 ALA A N 1
ATOM 4958 C CA . ALA A 1 641 ? -39.945 15.730 2.785 1.00 96.88 641 ALA A CA 1
ATOM 4959 C C . ALA A 1 641 ? -40.300 14.437 3.535 1.00 96.88 641 ALA A C 1
ATOM 4961 O O . ALA A 1 641 ? -41.225 13.740 3.127 1.00 96.88 641 ALA A O 1
ATOM 4962 N N . LEU A 1 642 ? -39.658 14.166 4.674 1.00 97.62 642 LEU A N 1
ATOM 4963 C CA . LEU A 1 642 ? -39.872 12.975 5.503 1.00 97.62 642 LEU A CA 1
ATOM 4964 C C . LEU A 1 642 ? -41.257 12.923 6.173 1.00 97.62 642 LEU A C 1
ATOM 4966 O O . LEU A 1 642 ? -41.679 11.857 6.622 1.00 97.62 642 LEU A O 1
ATOM 4970 N N . GLU A 1 643 ? -42.024 14.025 6.180 1.00 96.94 643 GLU A N 1
ATOM 4971 C CA . GLU A 1 643 ? -43.415 14.033 6.666 1.00 96.94 643 GLU A CA 1
ATOM 4972 C C . GLU A 1 643 ? -44.304 13.017 5.925 1.00 96.94 643 GLU A C 1
ATOM 4974 O O . GLU A 1 643 ? -45.297 12.545 6.486 1.00 96.94 643 GLU A O 1
ATOM 4979 N N . HIS A 1 644 ? -43.949 12.647 4.686 1.00 96.44 644 HIS A N 1
ATOM 4980 C CA . HIS A 1 644 ? -44.712 11.690 3.884 1.00 96.44 644 HIS A CA 1
ATOM 4981 C C . HIS A 1 644 ? -44.791 10.288 4.513 1.00 96.44 644 HIS A C 1
ATOM 4983 O O . HIS A 1 644 ? -45.758 9.572 4.255 1.00 96.44 644 HIS A O 1
ATOM 4989 N N . TYR A 1 645 ? -43.836 9.915 5.374 1.00 96.62 645 TYR A N 1
ATOM 4990 C CA . TYR A 1 645 ? -43.872 8.652 6.117 1.00 96.62 645 TYR A CA 1
ATOM 4991 C C . TYR A 1 645 ? -44.939 8.635 7.224 1.00 96.62 645 TYR A C 1
ATOM 4993 O O . TYR A 1 645 ? -45.251 7.576 7.764 1.00 96.62 645 TYR A O 1
ATOM 5001 N N . GLY A 1 646 ? -45.515 9.789 7.584 1.00 96.81 646 GLY A N 1
ATOM 5002 C CA . GLY A 1 646 ? -46.614 9.880 8.551 1.00 96.81 646 GLY A CA 1
ATOM 5003 C C . GLY A 1 646 ? -46.228 9.584 10.006 1.00 96.81 646 GLY A C 1
ATOM 5004 O O . GLY A 1 646 ? -47.116 9.391 10.839 1.00 96.81 646 GLY A O 1
ATOM 5005 N N . ILE A 1 647 ? -44.932 9.562 10.327 1.00 98.25 647 ILE A N 1
ATOM 5006 C CA . ILE A 1 647 ? -44.409 9.255 11.666 1.00 98.25 647 ILE A CA 1
ATOM 5007 C C . ILE A 1 647 ? -44.477 10.494 12.557 1.00 98.25 647 ILE A C 1
ATOM 5009 O O . ILE A 1 647 ? -44.081 11.594 12.163 1.00 98.25 647 ILE A O 1
ATOM 5013 N N . LYS A 1 648 ? -44.970 10.315 13.784 1.00 98.25 648 LYS A N 1
ATOM 5014 C CA . LYS A 1 648 ? -45.145 11.382 14.772 1.00 98.25 648 LYS A CA 1
ATOM 5015 C C . LYS A 1 648 ? -44.577 10.979 16.119 1.00 98.25 648 LYS A C 1
ATOM 5017 O O . LYS A 1 648 ? -44.684 9.826 16.526 1.00 98.25 648 LYS A O 1
ATOM 5022 N N . GLN A 1 649 ? -44.060 11.954 16.852 1.00 98.19 649 GLN A N 1
ATOM 5023 C CA . GLN A 1 649 ? -43.690 11.770 18.252 1.00 98.19 649 GLN A CA 1
ATOM 5024 C C . GLN A 1 649 ? -44.931 11.387 19.072 1.00 98.19 649 GLN A C 1
ATOM 5026 O O . GLN A 1 649 ? -45.962 12.061 18.987 1.00 98.19 649 GLN A O 1
ATOM 5031 N N . GLN A 1 650 ? -44.851 10.324 19.874 1.00 98.12 650 GLN A N 1
ATOM 5032 C CA . GLN A 1 650 ? -45.989 9.807 20.647 1.00 98.12 650 GLN A CA 1
ATOM 5033 C C . GLN A 1 650 ? -45.734 9.821 22.155 1.00 98.12 650 GLN A C 1
ATOM 5035 O O . GLN A 1 650 ? -46.621 10.220 22.911 1.00 98.12 650 GLN A O 1
ATOM 5040 N N . LEU A 1 651 ? -44.540 9.431 22.602 1.00 97.56 651 LEU A N 1
ATOM 5041 C CA . LEU A 1 651 ? -44.162 9.442 24.018 1.00 97.56 651 LEU A CA 1
ATOM 5042 C C . LEU A 1 651 ? -43.015 10.424 24.270 1.00 97.56 651 LEU A C 1
ATOM 5044 O O . LEU A 1 651 ? -42.315 10.828 23.348 1.00 97.56 651 LEU A O 1
ATOM 5048 N N . TYR A 1 652 ? -42.826 10.796 25.536 1.00 97.69 652 TYR A N 1
ATOM 5049 C CA . TYR A 1 652 ? -41.685 11.588 25.994 1.00 97.69 652 TYR A CA 1
ATOM 5050 C C . TYR A 1 652 ? -41.182 11.033 27.327 1.00 97.69 652 TYR A C 1
ATOM 5052 O O . TYR A 1 652 ? -41.961 10.886 28.274 1.00 97.69 652 TYR A O 1
ATOM 5060 N N . SER A 1 653 ? -39.893 10.708 27.380 1.00 96.19 653 SER A N 1
ATOM 5061 C CA . SER A 1 653 ? -39.208 10.188 28.560 1.00 96.19 653 SER A CA 1
ATOM 5062 C C . SER A 1 653 ? -38.644 11.333 29.398 1.00 96.19 653 SER A C 1
ATOM 5064 O O . SER A 1 653 ? -37.667 11.969 29.016 1.00 96.19 653 SER A O 1
ATOM 5066 N N . GLU A 1 654 ? -39.203 11.547 30.590 1.00 95.81 654 GLU A N 1
ATOM 5067 C CA . GLU A 1 654 ? -38.719 12.557 31.549 1.00 95.81 654 GLU A CA 1
ATOM 5068 C C . GLU A 1 654 ? -37.366 12.189 32.194 1.00 95.81 654 GLU A C 1
ATOM 5070 O O . GLU A 1 654 ? -36.725 13.022 32.844 1.00 95.81 654 GLU A O 1
ATOM 5075 N N . THR A 1 655 ? -36.925 10.933 32.061 1.00 95.75 655 THR A N 1
ATOM 5076 C CA . THR A 1 655 ? -35.715 10.427 32.729 1.00 95.75 655 THR A CA 1
ATOM 5077 C C . THR A 1 655 ? -34.437 10.940 32.081 1.00 95.75 655 THR A C 1
ATOM 5079 O O . THR A 1 655 ? -33.521 11.317 32.803 1.00 95.75 655 THR A O 1
ATOM 5082 N N . LEU A 1 656 ? -34.386 10.993 30.749 1.00 96.19 656 LEU A N 1
ATOM 5083 C CA . LEU A 1 656 ? -33.248 11.524 29.983 1.00 96.19 656 LEU A CA 1
ATOM 5084 C C . LEU A 1 656 ? -33.663 12.600 28.968 1.00 96.19 656 LEU A C 1
ATOM 5086 O O . LEU A 1 656 ? -32.808 13.170 28.313 1.00 96.19 656 LEU A O 1
ATOM 5090 N N . GLY A 1 657 ? -34.955 12.945 28.907 1.00 96.62 657 GLY A N 1
ATOM 5091 C CA . GLY A 1 657 ? -35.452 14.106 28.171 1.00 96.62 657 GLY A CA 1
ATOM 5092 C C . GLY A 1 657 ? -35.554 13.902 26.663 1.00 96.62 657 GLY A C 1
ATOM 5093 O O . GLY A 1 657 ? -35.118 14.770 25.917 1.00 96.62 657 GLY A O 1
ATOM 5094 N N . HIS A 1 658 ? -36.118 12.775 26.218 1.00 98.06 658 HIS A N 1
ATOM 5095 C CA . HIS A 1 658 ? -36.215 12.448 24.790 1.00 98.06 658 HIS A CA 1
ATOM 5096 C C . HIS A 1 658 ? -37.597 11.949 24.368 1.00 98.06 658 HIS A C 1
ATOM 5098 O O . HIS A 1 658 ? -38.279 11.232 25.115 1.00 98.06 658 HIS A O 1
ATOM 5104 N N . ASN A 1 659 ? -38.007 12.318 23.156 1.00 98.50 659 ASN A N 1
ATOM 5105 C CA . ASN A 1 659 ? -39.247 11.875 22.526 1.00 98.50 659 ASN A CA 1
ATOM 5106 C C . ASN A 1 659 ? -39.095 10.470 21.926 1.00 98.50 659 ASN A C 1
ATOM 5108 O O . ASN A 1 659 ? -38.005 10.064 21.544 1.00 98.50 659 ASN A O 1
ATOM 5112 N N . ILE A 1 660 ? -40.192 9.719 21.819 1.00 98.62 660 ILE A N 1
ATOM 5113 C CA . ILE A 1 660 ? -40.236 8.409 21.151 1.00 98.62 660 ILE A CA 1
ATOM 5114 C C . ILE A 1 660 ? -41.358 8.447 20.098 1.00 98.62 660 ILE A C 1
ATOM 5116 O O . ILE A 1 660 ? -42.499 8.792 20.447 1.00 98.62 660 ILE A O 1
ATOM 5120 N N . PRO A 1 661 ? -41.077 8.092 18.829 1.00 98.50 661 PRO A N 1
ATOM 5121 C CA . PRO A 1 661 ? -42.059 8.107 17.753 1.00 98.50 661 PRO A CA 1
ATOM 5122 C C . PRO A 1 661 ? -43.045 6.950 17.859 1.00 98.50 661 PRO A C 1
ATOM 5124 O O . PRO A 1 661 ? -42.709 5.890 18.383 1.00 98.50 661 PRO A O 1
ATOM 5127 N N . ASN A 1 662 ? -44.234 7.133 17.280 1.00 98.00 662 ASN A N 1
ATOM 5128 C CA . ASN A 1 662 ? -45.331 6.168 17.328 1.00 98.00 662 ASN A CA 1
ATOM 5129 C C . ASN A 1 662 ? -44.913 4.759 16.885 1.00 98.00 662 ASN A C 1
ATOM 5131 O O . ASN A 1 662 ? -45.232 3.794 17.565 1.00 98.00 662 ASN A O 1
ATOM 5135 N N . VAL A 1 663 ? -44.128 4.634 15.809 1.00 97.44 663 VAL A N 1
ATOM 5136 C CA . VAL A 1 663 ? -43.660 3.323 15.324 1.00 97.44 663 VAL A CA 1
ATOM 5137 C C . VAL A 1 663 ? -42.780 2.592 16.346 1.00 97.44 663 VAL A C 1
ATOM 5139 O O . VAL A 1 663 ? -42.867 1.373 16.471 1.00 97.44 663 VAL A O 1
ATOM 5142 N N . PHE A 1 664 ? -41.970 3.320 17.124 1.00 97.88 664 PHE A N 1
ATOM 5143 C CA . PHE A 1 664 ? -41.147 2.724 18.173 1.00 97.88 664 PHE A CA 1
ATOM 5144 C C . PHE A 1 664 ? -41.957 2.465 19.439 1.00 97.88 664 PHE A C 1
ATOM 5146 O O . PHE A 1 664 ? -41.842 1.382 19.999 1.00 97.88 664 PHE A O 1
ATOM 5153 N N . SER A 1 665 ? -42.823 3.373 19.884 1.00 97.06 665 SER A N 1
ATOM 5154 C CA . SER A 1 665 ? -43.670 3.120 21.058 1.00 97.06 665 SER A CA 1
ATOM 5155 C C . SER A 1 665 ? -44.675 1.987 20.846 1.00 97.06 665 SER A C 1
ATOM 5157 O O . SER A 1 665 ? -44.870 1.190 21.766 1.00 97.06 665 SER A O 1
ATOM 5159 N N . ASP A 1 666 ? -45.242 1.849 19.647 1.00 95.31 666 ASP A N 1
ATOM 5160 C CA . ASP A 1 666 ? -46.104 0.719 19.285 1.00 95.31 666 ASP A CA 1
ATOM 5161 C C . ASP A 1 666 ? -45.322 -0.604 19.336 1.00 95.31 666 ASP A C 1
ATOM 5163 O O . ASP A 1 666 ? -45.815 -1.592 19.884 1.00 95.31 666 ASP A O 1
ATOM 5167 N N . TYR A 1 667 ? -44.079 -0.620 18.834 1.00 94.69 667 TYR A N 1
ATOM 5168 C CA . TYR A 1 667 ? -43.184 -1.778 18.929 1.00 94.69 667 TYR A CA 1
ATOM 5169 C C . TYR A 1 667 ? -42.833 -2.122 20.385 1.00 94.69 667 TYR A C 1
ATOM 5171 O O . TYR A 1 667 ? -42.937 -3.280 20.796 1.00 94.69 667 TYR A O 1
ATOM 5179 N N . LEU A 1 668 ? -42.470 -1.123 21.197 1.00 95.56 668 LEU A N 1
ATOM 5180 C CA . LEU A 1 668 ? -42.137 -1.301 22.614 1.00 95.56 668 LEU A CA 1
ATOM 5181 C C . LEU A 1 668 ? -43.319 -1.877 23.408 1.00 95.56 668 LEU A C 1
ATOM 5183 O O . LEU A 1 668 ? -43.118 -2.739 24.263 1.00 95.56 668 LEU A O 1
ATOM 5187 N N . GLY A 1 669 ? -44.549 -1.456 23.095 1.00 94.06 669 GLY A N 1
ATOM 5188 C CA . GLY A 1 669 ? -45.773 -1.962 23.722 1.00 94.06 669 GLY A CA 1
ATOM 5189 C C . GLY A 1 669 ? -46.094 -3.431 23.415 1.00 94.06 669 GLY A C 1
ATOM 5190 O O . GLY A 1 669 ? -46.899 -4.035 24.122 1.00 94.06 669 GLY A O 1
ATOM 5191 N N . GLN A 1 670 ? -45.466 -4.019 22.392 1.00 91.25 670 GLN A N 1
ATOM 5192 C CA . GLN A 1 670 ? -45.665 -5.415 21.982 1.00 91.25 670 GLN A CA 1
ATOM 5193 C C . GLN A 1 670 ? -44.601 -6.372 22.543 1.00 91.25 670 GLN A C 1
ATOM 5195 O O . GLN A 1 670 ? -44.684 -7.585 22.326 1.00 91.25 670 GLN A O 1
ATOM 5200 N N . LEU A 1 671 ? -43.588 -5.859 23.250 1.00 91.44 671 LEU A N 1
ATOM 5201 C CA . LEU A 1 671 ? -42.514 -6.692 23.780 1.00 91.44 671 LEU A CA 1
ATOM 5202 C C . LEU A 1 671 ? -43.031 -7.652 24.871 1.00 91.44 671 LEU A C 1
ATOM 5204 O O . LEU A 1 671 ? -43.844 -7.272 25.712 1.00 91.44 671 LEU A O 1
ATOM 5208 N N . PRO A 1 672 ? -42.524 -8.901 24.923 1.00 91.38 672 PRO A N 1
ATOM 5209 C CA . PRO A 1 672 ? -42.926 -9.888 25.933 1.00 91.38 672 PRO A CA 1
ATOM 5210 C C . PRO A 1 672 ? -42.335 -9.615 27.328 1.00 91.38 672 PRO A C 1
ATOM 5212 O O . PRO A 1 672 ? -42.541 -10.400 28.254 1.00 91.38 672 PRO A O 1
ATOM 5215 N N . LEU A 1 673 ? -41.551 -8.548 27.467 1.00 91.38 673 LEU A N 1
ATOM 5216 C CA . LEU A 1 673 ? -40.933 -8.075 28.698 1.00 91.38 673 LEU A CA 1
ATOM 5217 C C . LEU A 1 673 ? -41.168 -6.571 28.811 1.00 91.38 673 LEU A C 1
ATOM 5219 O O . LEU A 1 673 ? -41.394 -5.902 27.804 1.00 91.38 673 LEU A O 1
ATOM 5223 N N . ASP A 1 674 ? -41.044 -6.048 30.030 1.00 93.50 674 ASP A N 1
ATOM 5224 C CA . ASP A 1 674 ? -41.012 -4.608 30.260 1.00 93.50 674 ASP A CA 1
ATOM 5225 C C . ASP A 1 674 ? -39.958 -3.951 29.350 1.00 93.50 674 ASP A C 1
ATOM 5227 O O . ASP A 1 674 ? -38.796 -4.365 29.296 1.00 93.50 674 ASP A O 1
ATOM 5231 N N . TRP A 1 675 ? -40.372 -2.946 28.585 1.00 93.88 675 TRP A N 1
ATOM 5232 C CA . TRP A 1 675 ? -39.508 -2.356 27.573 1.00 93.88 675 TRP A CA 1
ATOM 5233 C C . TRP A 1 675 ? -38.357 -1.543 28.183 1.00 93.88 675 TRP A C 1
ATOM 5235 O O . TRP A 1 675 ? -37.296 -1.470 27.569 1.00 93.88 675 TRP A O 1
ATOM 5245 N N . ILE A 1 676 ? -38.508 -1.004 29.402 1.00 94.62 676 ILE A N 1
ATOM 5246 C CA . ILE A 1 676 ? -37.417 -0.346 30.137 1.00 94.62 676 ILE A CA 1
ATOM 5247 C C . ILE A 1 676 ? -36.366 -1.374 30.529 1.00 94.62 676 ILE A C 1
ATOM 5249 O O . ILE A 1 676 ? -35.175 -1.078 30.465 1.00 94.62 676 ILE A O 1
ATOM 5253 N N . PHE A 1 677 ? -36.766 -2.593 30.891 1.00 93.88 677 PHE A N 1
ATOM 5254 C CA . PHE A 1 677 ? -35.819 -3.693 31.077 1.00 93.88 677 PHE A CA 1
ATOM 5255 C C . PHE A 1 677 ? -35.064 -3.991 29.769 1.00 93.88 677 PHE A C 1
ATOM 5257 O O . PHE A 1 677 ? -33.836 -4.042 29.750 1.00 93.88 677 PHE A O 1
ATOM 5264 N N . VAL A 1 678 ? -35.768 -4.106 28.643 1.00 94.31 678 VAL A N 1
ATOM 5265 C CA . VAL A 1 678 ? -35.142 -4.487 27.365 1.00 94.31 678 VAL A CA 1
ATOM 5266 C C . VAL A 1 678 ? -34.236 -3.389 26.793 1.00 94.31 678 VAL A C 1
ATOM 5268 O O . VAL A 1 678 ? -33.117 -3.691 26.375 1.00 94.31 678 VAL A O 1
ATOM 5271 N N . MET A 1 679 ? -34.702 -2.141 26.778 1.00 95.56 679 MET A N 1
ATOM 5272 C CA . MET A 1 679 ? -34.088 -1.027 26.047 1.00 95.56 679 MET A CA 1
ATOM 5273 C C . MET A 1 679 ? -33.298 -0.063 26.934 1.00 95.56 679 MET A C 1
ATOM 5275 O O . MET A 1 679 ? -32.316 0.513 26.471 1.00 95.56 679 MET A O 1
ATOM 5279 N N . GLY A 1 680 ? -33.705 0.112 28.194 1.00 95.50 680 GLY A N 1
ATOM 5280 C CA . GLY A 1 680 ? -33.349 1.298 28.978 1.00 95.50 680 GLY A CA 1
ATOM 5281 C C . GLY A 1 680 ? -34.104 2.546 28.505 1.00 95.50 680 GLY A C 1
ATOM 5282 O O . GLY A 1 680 ? -35.061 2.450 27.732 1.00 95.50 680 GLY A O 1
ATOM 5283 N N . TYR A 1 681 ? -33.697 3.721 28.979 1.00 97.50 681 TYR A N 1
ATOM 5284 C CA . TYR A 1 681 ? -34.301 4.988 28.554 1.00 97.50 681 TYR A CA 1
ATOM 5285 C C . TYR A 1 681 ? -33.729 5.457 27.203 1.00 97.50 681 TYR A C 1
ATOM 5287 O O . TYR A 1 681 ? -32.583 5.133 26.888 1.00 97.50 681 TYR A O 1
ATOM 5295 N N . PRO A 1 682 ? -34.497 6.201 26.381 1.00 98.19 682 PRO A N 1
ATOM 5296 C CA . PRO A 1 682 ? -33.956 6.825 25.175 1.00 98.19 682 PRO A CA 1
ATOM 5297 C C . PRO A 1 682 ? -32.861 7.825 25.560 1.00 98.19 682 PRO A C 1
ATOM 5299 O O . PRO A 1 682 ? -33.059 8.615 26.483 1.00 98.19 682 PRO A O 1
ATOM 5302 N N . ILE A 1 683 ? -31.733 7.774 24.854 1.00 98.19 683 ILE A N 1
ATOM 5303 C CA . ILE A 1 683 ? -30.596 8.688 25.031 1.00 98.19 683 ILE A CA 1
ATOM 5304 C C . ILE A 1 683 ? -30.452 9.655 23.855 1.00 98.19 683 ILE A C 1
ATOM 5306 O O . ILE A 1 683 ? -29.559 10.482 23.875 1.00 98.19 683 ILE A O 1
ATOM 5310 N N . SER A 1 684 ? -31.278 9.538 22.816 1.00 98.25 684 SER A N 1
ATOM 5311 C CA . SER A 1 684 ? -31.291 10.448 21.670 1.00 98.25 684 SER A CA 1
ATOM 5312 C C . SER A 1 684 ? -32.723 10.720 21.214 1.00 98.25 684 SER A C 1
ATOM 5314 O O . SER A 1 684 ? -33.637 9.930 21.482 1.00 98.25 684 SER A O 1
ATOM 5316 N N . GLU A 1 685 ? -32.911 11.793 20.444 1.00 98.00 685 GLU A N 1
ATOM 5317 C CA . GLU A 1 685 ? -34.098 11.921 19.593 1.00 98.00 685 GLU A CA 1
ATOM 5318 C C . GLU A 1 685 ? -34.091 10.848 18.485 1.00 98.00 685 GLU A C 1
ATOM 5320 O O . GLU A 1 685 ? -33.032 10.283 18.175 1.00 98.00 685 GLU A O 1
ATOM 5325 N N . PRO A 1 686 ? -35.256 10.524 17.895 1.00 98.19 686 PRO A N 1
ATOM 5326 C CA . PRO A 1 686 ? -35.308 9.750 16.663 1.00 98.19 686 PRO A CA 1
ATOM 5327 C C . PRO A 1 686 ? -34.811 10.600 15.484 1.00 98.19 686 PRO A C 1
ATOM 5329 O O . PRO A 1 686 ? -35.345 11.681 15.225 1.00 98.19 686 PRO A O 1
ATOM 5332 N N . PHE A 1 687 ? -33.821 10.096 14.751 1.00 98.31 687 PHE A N 1
ATOM 5333 C CA . PHE A 1 687 ? -33.254 10.763 13.579 1.00 98.31 687 PHE A CA 1
ATOM 5334 C C . PHE A 1 687 ? -33.413 9.911 12.328 1.00 98.31 687 PHE A C 1
ATOM 5336 O O . PHE A 1 687 ? -33.216 8.700 12.370 1.00 98.31 687 PHE A O 1
ATOM 5343 N N . TRP A 1 688 ? -33.720 10.545 11.205 1.00 98.25 688 TRP A N 1
ATOM 5344 C CA . TRP A 1 688 ? -33.615 9.944 9.882 1.00 98.25 688 TRP A CA 1
ATOM 5345 C C . TRP A 1 688 ? -32.188 10.033 9.349 1.00 98.25 688 TRP A C 1
ATOM 5347 O O . TRP A 1 688 ? -31.506 11.043 9.520 1.00 98.25 688 TRP A O 1
ATOM 5357 N N . THR A 1 689 ? -31.749 8.974 8.687 1.00 96.44 689 THR A N 1
ATOM 5358 C CA . THR A 1 689 ? -30.444 8.870 8.039 1.00 96.44 689 THR A CA 1
ATOM 5359 C C . THR A 1 689 ? -30.538 7.926 6.840 1.00 96.44 689 THR A C 1
ATOM 5361 O O . THR A 1 689 ? -31.612 7.391 6.545 1.00 96.44 689 THR A O 1
ATOM 5364 N N . HIS A 1 690 ? -29.422 7.705 6.153 1.00 93.12 690 HIS A N 1
ATOM 5365 C CA . HIS A 1 690 ? -29.351 6.796 5.021 1.00 93.12 690 HIS A CA 1
ATOM 5366 C C . HIS A 1 690 ? -28.419 5.629 5.331 1.00 93.12 690 HIS A C 1
ATOM 5368 O O . HIS A 1 690 ? -27.285 5.818 5.757 1.00 93.12 690 HIS A O 1
ATOM 5374 N N . TYR A 1 691 ? -28.877 4.412 5.054 1.00 89.06 691 TYR A N 1
ATOM 5375 C CA . TYR A 1 691 ? -28.019 3.230 5.069 1.00 89.06 691 TYR A CA 1
ATOM 5376 C C . TYR A 1 691 ? -28.165 2.447 3.775 1.00 89.06 691 TYR A C 1
ATOM 5378 O O . TYR A 1 691 ? -29.213 2.446 3.124 1.00 89.06 691 TYR A O 1
ATOM 5386 N N . ARG A 1 692 ? -27.097 1.738 3.418 1.00 83.75 692 ARG A N 1
ATOM 5387 C CA . ARG A 1 692 ? -27.133 0.738 2.360 1.00 83.75 692 ARG A CA 1
ATOM 5388 C C . ARG A 1 692 ? -27.722 -0.562 2.907 1.00 83.75 692 ARG A C 1
ATOM 5390 O O . ARG A 1 692 ? -27.158 -1.164 3.820 1.00 83.75 692 ARG A O 1
ATOM 5397 N N . VAL A 1 693 ? -28.844 -0.991 2.337 1.00 73.00 693 VAL A N 1
ATOM 5398 C CA . VAL A 1 693 ? -29.525 -2.257 2.643 1.00 73.00 693 VAL A CA 1
ATOM 5399 C C . VAL A 1 693 ? -29.558 -3.083 1.354 1.00 73.00 693 VAL A C 1
ATOM 5401 O O . VAL A 1 693 ? -30.282 -2.762 0.410 1.00 73.00 693 VAL A O 1
ATOM 5404 N N . GLY A 1 694 ? -28.714 -4.117 1.278 1.00 72.06 694 GLY A N 1
ATOM 5405 C CA . GLY A 1 694 ? -28.398 -4.784 0.008 1.00 72.06 694 GLY A CA 1
ATOM 5406 C C . GLY A 1 694 ? -27.635 -3.844 -0.933 1.00 72.06 694 GLY A C 1
ATOM 5407 O O . GLY A 1 694 ? -26.699 -3.174 -0.509 1.00 72.06 694 GLY A O 1
ATOM 5408 N N . ASP A 1 695 ? -28.056 -3.742 -2.195 1.00 75.69 695 ASP A N 1
ATOM 5409 C CA . ASP A 1 695 ? -27.433 -2.840 -3.180 1.00 75.69 695 ASP A CA 1
ATOM 5410 C C . ASP A 1 695 ? -28.070 -1.438 -3.229 1.00 75.69 695 ASP A C 1
ATOM 5412 O O . ASP A 1 695 ? -27.690 -0.608 -4.056 1.00 75.69 695 ASP A O 1
ATOM 5416 N N . GLN A 1 696 ? -29.054 -1.155 -2.369 1.00 81.88 696 GLN A N 1
ATOM 5417 C CA . GLN A 1 696 ? -29.851 0.076 -2.412 1.00 81.88 696 GLN A CA 1
ATOM 5418 C C . GLN A 1 696 ? -29.601 0.952 -1.183 1.00 81.88 696 GLN A C 1
ATOM 5420 O O . GLN A 1 696 ? -29.512 0.454 -0.062 1.00 81.88 696 GLN A O 1
ATOM 5425 N N . VAL A 1 697 ? -29.528 2.266 -1.394 1.00 89.88 697 VAL A N 1
ATOM 5426 C CA . VAL A 1 697 ? -29.533 3.260 -0.310 1.00 89.88 697 VAL A CA 1
ATOM 5427 C C . VAL A 1 697 ? -30.983 3.533 0.079 1.00 89.88 697 VAL A C 1
ATOM 5429 O O . VAL A 1 697 ? -31.817 3.769 -0.795 1.00 89.88 697 VAL A O 1
ATOM 5432 N N . GLN A 1 698 ? -31.288 3.461 1.371 1.00 91.62 698 GLN A N 1
ATOM 5433 C CA . GLN A 1 698 ? -32.643 3.595 1.901 1.00 91.62 698 GLN A CA 1
ATOM 5434 C C . GLN A 1 698 ? -32.685 4.570 3.077 1.00 91.62 698 GLN A C 1
ATOM 5436 O O . GLN A 1 698 ? -31.722 4.666 3.841 1.00 91.62 698 GLN A O 1
ATOM 5441 N N . ASP A 1 699 ? -33.824 5.247 3.240 1.00 95.19 699 ASP A N 1
ATOM 5442 C CA . ASP A 1 699 ? -34.123 6.023 4.443 1.00 95.19 699 ASP A CA 1
ATOM 5443 C C . ASP A 1 699 ? -34.333 5.081 5.626 1.00 95.19 699 ASP A C 1
ATOM 5445 O O . ASP A 1 699 ? -35.137 4.145 5.570 1.00 95.19 699 ASP A O 1
ATOM 5449 N N . VAL A 1 700 ? -33.629 5.355 6.716 1.00 95.81 700 VAL A N 1
ATOM 5450 C CA . VAL A 1 700 ? -33.736 4.608 7.965 1.00 95.81 700 VAL A CA 1
ATOM 5451 C C . VAL A 1 700 ? -33.858 5.602 9.106 1.00 95.81 700 VAL A C 1
ATOM 5453 O O . VAL A 1 700 ? -33.036 6.504 9.247 1.00 95.81 700 VAL A O 1
ATOM 5456 N N . MET A 1 701 ? -34.879 5.442 9.942 1.00 97.75 701 MET A N 1
ATOM 5457 C CA . MET A 1 701 ? -34.979 6.191 11.191 1.00 97.75 701 MET A CA 1
ATOM 5458 C C . MET A 1 701 ? -34.308 5.394 12.306 1.00 97.75 701 MET A C 1
ATOM 5460 O O . MET A 1 701 ? -34.591 4.211 12.472 1.00 97.75 701 MET A O 1
ATOM 5464 N N . ILE A 1 702 ? -33.451 6.029 13.094 1.00 97.50 702 ILE A N 1
ATOM 5465 C CA . ILE A 1 702 ? -32.728 5.412 14.205 1.00 97.50 702 ILE A CA 1
ATOM 5466 C C . ILE A 1 702 ? -33.027 6.133 15.517 1.00 97.50 702 ILE A C 1
ATOM 5468 O O . ILE A 1 702 ? -33.217 7.348 15.545 1.00 97.50 702 ILE A O 1
ATOM 5472 N N . GLN A 1 703 ? -33.056 5.387 16.619 1.00 98.38 703 GLN A N 1
ATOM 5473 C CA . GLN A 1 703 ? -33.081 5.961 17.963 1.00 98.38 703 GLN A CA 1
ATOM 5474 C C . GLN A 1 703 ? -32.283 5.104 18.942 1.00 98.38 703 GLN A C 1
ATOM 5476 O O . GLN A 1 703 ? -32.494 3.890 19.049 1.00 98.38 703 GLN A O 1
ATOM 5481 N N . LEU A 1 704 ? -31.387 5.752 19.686 1.00 98.38 704 LEU A N 1
ATOM 5482 C CA . LEU A 1 704 ? -30.542 5.104 20.678 1.00 98.38 704 LEU A CA 1
ATOM 5483 C C . LEU A 1 704 ? -31.245 5.113 22.039 1.00 98.38 704 LEU A C 1
ATOM 5485 O O . LEU A 1 704 ? -31.753 6.135 22.504 1.00 98.38 704 LEU A O 1
ATOM 5489 N N . PHE A 1 705 ? -31.228 3.961 22.700 1.00 98.44 705 PHE A N 1
ATOM 5490 C CA . PHE A 1 705 ? -31.605 3.773 24.098 1.00 98.44 705 PHE A CA 1
ATOM 5491 C C . PHE A 1 705 ? -30.384 3.268 24.859 1.00 98.44 705 PHE A C 1
ATOM 5493 O O . PHE A 1 705 ? -29.472 2.728 24.245 1.00 98.44 705 PHE A O 1
ATOM 5500 N N . GLU A 1 706 ? -30.355 3.386 26.186 1.00 97.75 706 GLU A N 1
ATOM 5501 C CA . GLU A 1 706 ? -29.163 3.060 26.987 1.00 97.75 706 GLU A CA 1
ATOM 5502 C C . GLU A 1 706 ? -28.576 1.669 26.698 1.00 97.75 706 GLU A C 1
ATOM 5504 O O . GLU A 1 706 ? -27.358 1.489 26.735 1.00 97.75 706 GLU A O 1
ATOM 5509 N N . ARG A 1 707 ? -29.425 0.676 26.406 1.00 97.06 707 ARG A N 1
ATOM 5510 C CA . ARG A 1 707 ? -29.004 -0.719 26.219 1.00 97.06 707 ARG A CA 1
ATOM 5511 C C . ARG A 1 707 ? -29.030 -1.184 24.768 1.00 97.06 707 ARG A C 1
ATOM 5513 O O . ARG A 1 707 ? -28.366 -2.172 24.454 1.00 97.06 707 ARG A O 1
ATOM 5520 N N . ARG A 1 708 ? -29.823 -0.543 23.901 1.00 95.75 708 ARG A N 1
ATOM 5521 C CA . ARG A 1 708 ? -30.126 -1.017 22.538 1.00 95.75 708 ARG A CA 1
ATOM 5522 C C . ARG A 1 708 ? -30.470 0.127 21.591 1.00 95.75 708 ARG A C 1
ATOM 5524 O O . ARG A 1 708 ? -30.929 1.176 22.020 1.00 95.75 708 ARG A O 1
ATOM 5531 N N . THR A 1 709 ? -30.337 -0.128 20.296 1.00 96.56 709 THR A N 1
ATOM 5532 C CA . THR A 1 709 ? -30.767 0.798 19.242 1.00 96.56 709 THR A CA 1
ATOM 5533 C C . THR A 1 709 ? -31.969 0.226 18.502 1.00 96.56 709 THR A C 1
ATOM 5535 O O . THR A 1 709 ? -31.974 -0.968 18.184 1.00 96.56 709 THR A O 1
ATOM 5538 N N . LEU A 1 710 ? -32.970 1.066 18.229 1.00 96.81 710 LEU A N 1
ATOM 5539 C CA . LEU A 1 710 ? -34.054 0.754 17.297 1.00 96.81 710 LEU A CA 1
ATOM 5540 C C . LEU A 1 710 ? -33.806 1.416 15.952 1.00 96.81 710 LEU A C 1
ATOM 5542 O O . LEU A 1 710 ? -33.334 2.550 15.883 1.00 96.81 710 LEU A O 1
ATOM 5546 N N . THR A 1 711 ? -34.178 0.695 14.905 1.00 95.19 711 THR A N 1
ATOM 5547 C CA . THR A 1 711 ? -34.197 1.168 13.524 1.00 95.19 711 THR A CA 1
ATOM 5548 C C . THR A 1 711 ? -35.600 0.992 12.957 1.00 95.19 711 THR A C 1
ATOM 5550 O O . THR A 1 711 ? -36.292 0.044 13.336 1.00 95.19 711 THR A O 1
ATOM 5553 N N . TYR A 1 712 ? -36.033 1.909 12.096 1.00 95.56 712 TYR A N 1
ATOM 5554 C CA . TYR A 1 712 ? -37.247 1.795 11.299 1.00 95.56 712 TYR A CA 1
ATOM 5555 C C . TYR A 1 712 ? -36.925 1.996 9.821 1.00 95.56 712 TYR A C 1
ATOM 5557 O O . TYR A 1 712 ? -36.417 3.053 9.442 1.00 95.56 712 TYR A O 1
ATOM 5565 N N . THR A 1 713 ? -37.263 1.008 8.997 1.00 93.94 713 THR A N 1
ATOM 5566 C CA . THR A 1 713 ? -36.994 1.011 7.555 1.00 93.94 713 THR A CA 1
ATOM 5567 C C . THR A 1 713 ? -38.313 0.848 6.796 1.00 93.94 713 THR A C 1
ATOM 5569 O O . THR A 1 713 ? -38.843 -0.261 6.733 1.00 93.94 713 THR A O 1
ATOM 5572 N N . PRO A 1 714 ? -38.861 1.922 6.191 1.00 93.31 714 PRO A N 1
ATOM 5573 C CA . PRO A 1 714 ? -40.150 1.887 5.491 1.00 93.31 714 PRO A CA 1
ATOM 5574 C C . PRO A 1 714 ? -40.219 0.874 4.340 1.00 93.31 714 PRO A C 1
ATOM 5576 O O . PRO A 1 714 ? -41.303 0.433 3.971 1.00 93.31 714 PRO A O 1
ATOM 5579 N N . ALA A 1 715 ? -39.071 0.539 3.747 1.00 89.69 715 ALA A N 1
ATOM 5580 C CA . ALA A 1 715 ? -38.976 -0.404 2.637 1.00 89.69 715 ALA A CA 1
ATOM 5581 C C . ALA A 1 715 ? -39.013 -1.881 3.078 1.00 89.69 715 ALA A C 1
ATOM 5583 O O . ALA A 1 715 ? -39.124 -2.765 2.224 1.00 89.69 715 ALA A O 1
ATOM 5584 N N . ASN A 1 716 ? -38.926 -2.166 4.383 1.00 87.62 716 ASN A N 1
ATOM 5585 C CA . ASN A 1 716 ? -38.990 -3.531 4.897 1.00 87.62 716 ASN A CA 1
ATOM 5586 C C . ASN A 1 716 ? -40.432 -4.080 4.882 1.00 87.62 716 ASN A C 1
ATOM 5588 O O . ASN A 1 716 ? -41.397 -3.319 4.929 1.00 87.62 716 ASN A O 1
ATOM 5592 N N . PRO A 1 717 ? -40.620 -5.414 4.861 1.00 85.69 717 PRO A N 1
ATOM 5593 C CA . PRO A 1 717 ? -41.945 -6.019 5.010 1.00 85.69 717 PRO A CA 1
ATOM 5594 C C . PRO A 1 717 ? -42.590 -5.703 6.374 1.00 85.69 717 PRO A C 1
ATOM 5596 O O . PRO A 1 717 ? -41.879 -5.564 7.365 1.00 85.69 717 PRO A O 1
ATOM 5599 N N . ASP A 1 718 ? -43.928 -5.730 6.461 1.00 78.38 718 ASP A N 1
ATOM 5600 C CA . ASP A 1 718 ? -44.744 -5.325 7.634 1.00 78.38 718 ASP A CA 1
ATOM 5601 C C . ASP A 1 718 ? -44.370 -5.955 9.001 1.00 78.38 718 ASP A C 1
ATOM 5603 O O . ASP A 1 718 ? -44.772 -5.450 10.045 1.00 78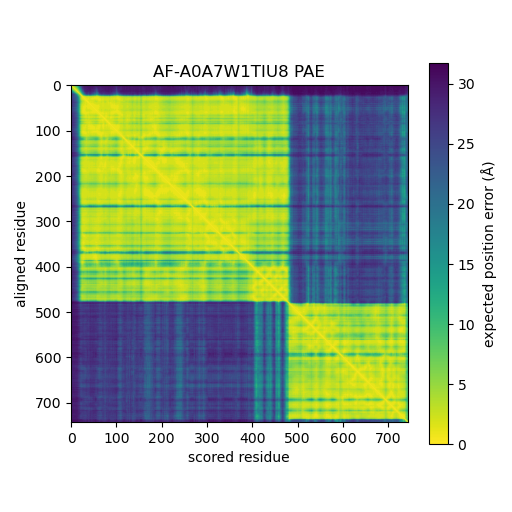.38 718 ASP A O 1
ATOM 5607 N N . GLY A 1 719 ? -43.592 -7.043 9.036 1.00 76.94 719 GLY A N 1
ATOM 5608 C CA . GLY A 1 719 ? -43.082 -7.665 10.273 1.00 76.94 719 GLY A CA 1
ATOM 5609 C C . GLY A 1 719 ? -41.652 -7.273 10.674 1.00 76.94 719 GLY A C 1
ATOM 5610 O O . GLY A 1 719 ? -41.189 -7.680 11.737 1.00 76.94 719 GLY A O 1
ATOM 5611 N N . PHE A 1 720 ? -40.959 -6.516 9.823 1.00 83.31 720 PHE A N 1
ATOM 5612 C CA . PHE A 1 720 ? -39.545 -6.132 9.934 1.00 83.31 720 PHE A CA 1
ATOM 5613 C C . PHE A 1 720 ? -39.352 -4.622 9.759 1.00 83.31 720 PHE A C 1
ATOM 5615 O O . PHE A 1 720 ? -38.243 -4.152 9.533 1.00 83.31 720 PHE A O 1
ATOM 5622 N N . LEU A 1 721 ? -40.439 -3.853 9.849 1.00 91.06 721 LEU A N 1
ATOM 5623 C CA . LEU A 1 721 ? -40.379 -2.399 9.774 1.00 91.06 721 LEU A CA 1
ATOM 5624 C C . LEU A 1 721 ? -39.556 -1.813 10.916 1.00 91.06 721 LEU A C 1
ATOM 5626 O O . LEU A 1 721 ? -38.840 -0.855 10.679 1.00 91.06 721 LEU A O 1
ATOM 5630 N N . VAL A 1 722 ? -39.658 -2.377 12.127 1.00 93.56 722 VAL A N 1
ATOM 5631 C CA . VAL A 1 722 ? -38.847 -1.992 13.290 1.00 93.56 722 VAL A CA 1
ATOM 5632 C C . VAL A 1 722 ? -37.948 -3.150 13.697 1.00 93.56 722 VAL A C 1
ATOM 5634 O O . VAL A 1 722 ? -38.429 -4.255 13.959 1.00 93.56 722 VAL A O 1
ATOM 5637 N N . GLU A 1 723 ? -36.651 -2.882 13.817 1.00 89.62 723 GLU A N 1
ATOM 5638 C CA . GLU A 1 723 ? -35.656 -3.879 14.202 1.00 89.62 723 GLU A CA 1
ATOM 5639 C C . GLU A 1 723 ? -34.705 -3.357 15.280 1.00 89.62 723 GLU A C 1
ATOM 5641 O O . GLU A 1 723 ? -34.350 -2.176 15.324 1.00 89.62 723 GLU A O 1
ATOM 5646 N N . MET A 1 724 ? -34.263 -4.271 16.149 1.00 91.94 724 MET A N 1
ATOM 5647 C CA . MET A 1 724 ? -33.157 -4.011 17.068 1.00 91.94 724 MET A CA 1
ATOM 5648 C C . MET A 1 724 ? -31.826 -4.185 16.334 1.00 91.94 724 MET A C 1
ATOM 5650 O O . MET A 1 724 ? -31.606 -5.218 15.691 1.00 91.94 724 MET A O 1
ATOM 5654 N N . GLY A 1 725 ? -30.918 -3.222 16.496 1.00 90.69 725 GLY A N 1
ATOM 5655 C CA . GLY A 1 725 ? -29.550 -3.327 15.980 1.00 90.69 725 GLY A CA 1
ATOM 5656 C C . GLY A 1 725 ? -28.773 -4.499 16.596 1.00 90.69 725 GLY A C 1
ATOM 5657 O O . GLY A 1 725 ? -29.104 -4.978 17.686 1.00 90.69 725 GLY A O 1
ATOM 5658 N N . ASN A 1 726 ? -27.710 -4.945 15.922 1.00 91.69 726 ASN A N 1
ATOM 5659 C CA . ASN A 1 726 ? -26.811 -6.014 16.388 1.00 91.69 726 ASN A CA 1
ATOM 5660 C C . ASN A 1 726 ? -25.835 -5.520 17.481 1.00 91.69 726 ASN A C 1
ATOM 5662 O O . ASN A 1 726 ? -24.634 -5.784 17.457 1.00 91.69 726 ASN A O 1
ATOM 5666 N N . VAL A 1 727 ? -26.363 -4.790 18.470 1.00 94.38 727 VAL A N 1
ATOM 5667 C CA . VAL A 1 727 ? -25.589 -4.084 19.504 1.00 94.38 727 VAL A CA 1
ATOM 5668 C C . VAL A 1 727 ? -24.702 -5.026 20.313 1.00 94.38 727 VAL A C 1
ATOM 5670 O O . VAL A 1 727 ? -23.618 -4.630 20.729 1.00 94.38 727 VAL A O 1
ATOM 5673 N N . GLY A 1 728 ? -25.128 -6.270 20.546 1.00 93.62 728 GLY A N 1
ATOM 5674 C CA . GLY A 1 728 ? -24.307 -7.225 21.286 1.00 93.62 728 GLY A CA 1
ATOM 5675 C C . GLY A 1 728 ? -23.024 -7.569 20.530 1.00 93.62 728 GLY A C 1
ATOM 5676 O O . GLY A 1 728 ? -21.947 -7.560 21.134 1.00 93.62 728 GLY A O 1
ATOM 5677 N N . GLN A 1 729 ? -23.116 -7.760 19.207 1.00 89.94 729 GLN A N 1
ATOM 5678 C CA . GLN A 1 729 ? -21.945 -7.960 18.346 1.00 89.94 729 GLN A CA 1
ATOM 5679 C C . GLN A 1 729 ? -21.072 -6.711 18.313 1.00 89.94 729 GLN A C 1
ATOM 5681 O O . GLN A 1 729 ? -19.862 -6.813 18.514 1.00 89.94 729 GLN A O 1
ATOM 5686 N N . HIS A 1 730 ? -21.684 -5.538 18.125 1.00 91.31 730 HIS A N 1
ATOM 5687 C CA . HIS A 1 730 ? -20.958 -4.268 18.062 1.00 91.31 730 HIS A CA 1
ATOM 5688 C C . HIS A 1 730 ? -20.156 -4.032 19.347 1.00 91.31 730 HIS A C 1
ATOM 5690 O O . HIS A 1 730 ? -18.953 -3.774 19.313 1.00 91.31 730 HIS A O 1
ATOM 5696 N N . TYR A 1 731 ? -20.802 -4.230 20.497 1.00 92.75 731 TYR A N 1
ATOM 5697 C CA . TYR A 1 731 ? -20.185 -4.078 21.807 1.00 92.75 731 TYR A CA 1
ATOM 5698 C C . TYR A 1 731 ? -19.090 -5.111 22.071 1.00 92.75 731 TYR A C 1
ATOM 5700 O O . TYR A 1 731 ? -18.039 -4.744 22.583 1.00 92.75 731 TYR A O 1
ATOM 5708 N N . TYR A 1 732 ? -19.296 -6.390 21.735 1.00 89.44 732 TYR A N 1
ATOM 5709 C CA . TYR A 1 732 ? -18.260 -7.415 21.913 1.00 89.44 732 TYR A CA 1
ATOM 5710 C C . TYR A 1 732 ? -16.999 -7.075 21.105 1.00 89.44 732 TYR A C 1
ATOM 5712 O O . TYR A 1 732 ? -15.899 -7.080 21.656 1.00 89.44 732 TYR A O 1
ATOM 5720 N N . ARG A 1 733 ? -17.167 -6.698 19.830 1.00 82.69 733 ARG A N 1
ATOM 5721 C CA . ARG A 1 733 ? -16.066 -6.273 18.951 1.00 82.69 733 ARG A CA 1
ATOM 5722 C C . ARG A 1 733 ? -15.349 -5.049 19.509 1.00 82.69 733 ARG A C 1
ATOM 5724 O O . ARG A 1 733 ? -14.132 -5.058 19.640 1.00 82.69 733 ARG A O 1
ATOM 5731 N N . TRP A 1 734 ? -16.113 -4.020 19.871 1.00 87.31 734 TRP A N 1
ATOM 5732 C CA . TRP A 1 734 ? -15.587 -2.775 20.426 1.00 87.31 734 TRP A CA 1
ATOM 5733 C C . TRP A 1 734 ? -14.838 -2.988 21.747 1.00 87.31 734 TRP A C 1
ATOM 5735 O O . TRP A 1 734 ? -13.778 -2.410 21.952 1.00 87.31 734 TRP A O 1
ATOM 5745 N N . ARG A 1 735 ? -15.360 -3.846 22.629 1.00 85.31 735 ARG A N 1
ATOM 5746 C CA . ARG A 1 735 ? -14.775 -4.104 23.948 1.00 85.31 735 ARG A CA 1
ATOM 5747 C C . ARG A 1 735 ? -13.508 -4.957 23.888 1.00 85.31 735 ARG A C 1
ATOM 5749 O O . ARG A 1 735 ? -12.603 -4.740 24.691 1.00 85.31 735 ARG A O 1
ATOM 5756 N N . TYR A 1 736 ? -13.467 -5.960 23.010 1.00 77.62 736 TYR A N 1
ATOM 5757 C CA . TYR A 1 736 ? -12.402 -6.972 23.003 1.00 77.62 736 TYR A CA 1
ATOM 5758 C C . TYR A 1 736 ? -11.454 -6.893 21.807 1.00 77.62 736 TYR A C 1
ATOM 5760 O O . TYR A 1 736 ? -10.495 -7.658 21.771 1.00 77.62 736 TYR A O 1
ATOM 5768 N N . ASN A 1 737 ? -11.685 -5.981 20.857 1.00 64.25 737 ASN A N 1
ATOM 5769 C CA . ASN A 1 737 ? -10.938 -5.891 19.596 1.00 64.25 737 ASN A CA 1
ATOM 5770 C C . ASN A 1 737 ? -10.889 -7.234 18.834 1.00 64.25 737 ASN A C 1
ATOM 5772 O O . ASN A 1 737 ? -9.920 -7.534 18.142 1.00 64.25 737 ASN A O 1
ATOM 5776 N N . ASP A 1 738 ? -11.932 -8.053 18.988 1.00 58.31 738 ASP A N 1
ATOM 5777 C CA . ASP A 1 738 ? -12.046 -9.393 18.411 1.00 58.31 738 ASP A CA 1
ATOM 5778 C C . ASP A 1 738 ? -12.921 -9.327 17.150 1.00 58.31 738 ASP A C 1
ATOM 5780 O O . ASP A 1 738 ? -14.040 -8.807 17.197 1.00 58.31 738 ASP A O 1
ATOM 5784 N N . ALA A 1 739 ? -12.414 -9.817 16.015 1.00 40.41 739 ALA A N 1
ATOM 5785 C CA . ALA A 1 739 ? -13.134 -9.850 14.743 1.00 40.41 739 ALA A CA 1
ATOM 5786 C C . ALA A 1 739 ? -13.571 -11.285 14.430 1.00 40.41 739 ALA A C 1
ATOM 5788 O O . ALA A 1 739 ? -12.748 -12.190 14.280 1.00 40.41 739 ALA A O 1
ATOM 5789 N N . PRO A 1 740 ? -14.881 -11.484 14.249 1.00 36.69 740 PRO A N 1
ATOM 5790 C CA . PRO A 1 740 ? -15.347 -11.635 12.873 1.00 36.69 740 PRO A CA 1
ATOM 5791 C C . PRO A 1 740 ? -16.543 -10.726 12.557 1.00 36.69 740 PRO A C 1
ATOM 5793 O O . PRO A 1 740 ? -17.455 -10.576 13.378 1.00 36.69 740 PRO A O 1
ATOM 5796 N N . TRP A 1 741 ? -16.566 -10.151 11.348 1.00 43.91 741 TRP A N 1
ATOM 5797 C CA . TRP A 1 741 ? -17.816 -9.714 10.712 1.00 43.91 741 TRP A CA 1
ATOM 5798 C C . TRP A 1 741 ? -18.641 -10.942 10.303 1.00 43.91 741 TRP A C 1
ATOM 5800 O O . TRP A 1 741 ? -18.125 -12.056 10.260 1.00 43.91 741 TRP A O 1
ATOM 5810 N N . GLU A 1 742 ? -19.935 -10.716 10.119 1.00 35.41 742 GLU A N 1
ATOM 5811 C CA . GLU A 1 742 ? -21.012 -11.689 9.909 1.00 35.41 742 GLU A CA 1
ATOM 5812 C C . GLU A 1 742 ? -20.615 -12.927 9.077 1.00 35.41 742 GLU A C 1
ATOM 5814 O O . GLU A 1 742 ? -19.909 -12.828 8.074 1.00 35.41 742 GLU A O 1
ATOM 5819 N N . ARG A 1 743 ? -21.080 -14.104 9.518 1.00 32.62 743 ARG A N 1
ATOM 5820 C CA . ARG A 1 743 ? -21.135 -15.301 8.668 1.00 32.62 743 ARG A CA 1
ATOM 5821 C C . ARG A 1 743 ? -22.328 -15.236 7.736 1.00 32.62 743 ARG A C 1
ATOM 5823 O O . ARG A 1 743 ? -23.395 -14.810 8.233 1.00 32.62 743 ARG A O 1
#

Foldseek 3Di:
DDDDDDDDDDDDDDDDPPPPPADAFFAFEAEAEPVDQQQQDLVSLVVNLVLCVLLQGAEYEYAQADAQEGLADQFPGHHDPSRDPPDGRQQSNCVSQVVVNHAYAHEHAQWWHDWFPDDDGDCSGLCNQADPVDPDLSNQWKAFLVRHAADAPDVRTGITTGQLLRPVSLVVSLVRLLSVLQPHPHQAYEYENLWAPWLRINVDVRSQVVLCVLPVDDDSDDSPPPSSLVVSLVSSLQSLLSSQLSSLQRPLLYFYEYAAEQPFAHDVPLDNCSGCRCHITSNPVVVCCVQVSGQAYEYQLEFELVDPRSVNRLLRNLLSCCVRQLQARYEYEYAQLNYALVSVLVSQVSSVVSHSYNGYYYPHPVRRHVDDSSVSSNSSCVRPNVSSHHHDGRPCSVPFQWFKEKEFEAELNATDFQFWKWKDDDPDDIDIWTGRPRRIIMHIRHGFDWIWIDTPQWDIDIDTTDTSHYDYYYTYGDQPKAFAADDDDVLVVVVCCLACVCVVVVVDQAADLFAPDWDGWGWTAECQAVVRIWTWTFGQQFIWIARHPPDDSPDPVRIATALLLLCLQQQWDHRYPPDTDHGQRHQAFQDADRVCLFWGADSPLCNVAFFPDLPHADDDFAPAAAFWAAGSNNDIDGDPVNCVVVKGFHDFDPRNHETDIPVVVVVCVPHPDNSCRSANAWRHYWHWIWHDDDNDIFIKIWTHGSTWIWIAGPPDPPNVRIDITSSSVSSVCSSNVDDDDDD

Secondary structure (DSSP, 8-state):
--PPPPPPP----------PPPPPP-EEEEEE-SSSSSSSSHHHHHHHHHHHHHHT--EEEEEEESSS-BSSSS-SSPBPTTSPTT--HHHHHHHHHHHTT-EEEEEEE-SEEEETTSPPPPTTSHHHHHSTTS-GGG--B-BBTT--BSEESSTT-EEEEB-TTSHHHHHHHHHHHHHHHHHS--SEEEEES-S-SSTTB---HHHHHHHHHHH---S---TT-HHHHHHHHHHHHHHHHHHHHHHHHH-TTPEEEEEE---SS--GGG-GGGSHHHHHS---HHHHHHTTSSSEEEEEE---TTSHHHHHHHHHHHHHHHHHHTTT-B-EEEEGGGS-HHHHHHHHHHHHHH-SS-EEEEE-SSS-SSS-HHHHHHHHIIIIITT-PPPP--HHHHS---EEEEEEEEETTEE--S-EEEEE-TTS--EEEE--TTSEEEEEEEPSEEEEEE-TTB--EEEEE-TT-EEEEEE-B--TTPPEE-PPPHHHHHHHHHHTHHHHTTSS-S--SS-SS--EEEEEE-TTSGGGEEEEEE-SS-EEEES-TTS-TTSTTTSEE--HHHHHHH-EEE-SSS-EEE-PPP-SBSSS-TT--SSS-BSGGGTTT--SSSSS-----TTSB--EEE-TT--EEE-GGGGGG--BEEEEETTTTEEEEHHHHHHHTT-SS-HHHHH-SB-S--EEEEEEETTEEEEEEEEEBSS-EEEE-TTS-TTSSEEE--HHHHHHHHHH-------

Solvent-accessible surface area (backbone atoms only — not comparable to full-atom values): 39398 Å² total; per-residue (Å²): 137,87,86,84,85,82,85,81,87,80,86,80,84,82,75,83,81,77,74,74,76,75,56,69,58,31,36,31,32,32,30,38,55,75,88,53,79,36,46,47,40,73,69,35,31,53,50,44,51,54,52,37,57,58,23,44,45,31,35,40,36,32,42,39,26,65,41,54,25,22,44,37,72,84,52,95,41,49,61,42,89,77,46,44,86,98,61,44,37,46,64,54,41,44,59,54,30,50,76,70,68,30,43,42,24,45,21,31,37,58,28,43,38,49,48,49,85,55,78,85,71,62,85,85,20,60,66,70,70,23,22,90,84,35,66,78,80,46,31,29,39,31,19,25,80,86,66,44,74,44,58,62,89,46,94,70,40,31,39,32,36,48,18,57,58,25,41,70,38,39,50,50,45,42,51,51,52,43,47,45,58,74,74,45,93,51,54,22,42,28,39,25,58,69,45,47,91,38,47,51,44,60,49,26,70,61,23,47,51,48,50,24,68,73,68,73,50,88,77,85,76,57,68,82,34,68,69,58,47,48,52,54,28,49,29,40,51,49,51,45,38,49,42,41,50,54,41,31,58,77,39,52,67,48,41,40,33,34,57,33,70,51,60,66,61,35,38,75,94,71,44,60,76,72,20,44,20,39,58,36,21,34,34,59,60,68,57,31,52,75,67,58,40,36,66,33,43,31,34,48,43,62,42,31,57,91,39,74,67,38,36,46,24,43,49,44,39,50,53,49,42,37,76,76,41,39,82,46,41,30,33,44,23,34,34,20,51,66,18,46,57,68,40,44,51,51,53,53,50,50,52,62,68,68,39,40,48,26,36,42,28,35,34,31,56,78,42,59,29,72,55,66,61,69,62,39,31,49,49,43,11,74,75,74,33,67,68,78,41,46,59,69,73,62,64,66,50,80,60,44,69,33,9,28,38,42,31,36,31,37,50,89,91,34,58,37,46,71,40,63,35,41,38,39,36,93,93,54,80,71,46,76,42,51,22,36,70,64,3,40,29,64,48,64,82,33,66,54,43,64,36,39,42,37,37,90,73,34,44,67,42,80,45,71,31,44,51,52,35,55,34,76,47,77,37,35,58,52,66,96,70,65,76,41,81,46,84,76,61,70,61,58,58,55,53,42,55,75,59,38,43,42,42,77,71,63,78,43,91,58,73,69,77,40,49,98,57,72,83,48,45,18,34,42,66,18,63,83,13,75,92,36,34,20,46,38,39,34,19,40,30,27,41,44,33,33,49,60,86,86,55,63,79,82,44,85,75,39,62,41,60,59,53,47,41,46,25,33,24,64,8,46,42,75,36,32,97,90,39,66,45,86,51,72,39,30,78,53,39,63,60,57,50,76,87,54,64,78,48,25,35,28,34,37,44,36,57,89,52,41,15,88,80,58,79,38,58,55,78,88,47,67,72,40,66,55,30,38,28,36,35,42,80,40,52,73,51,71,42,78,76,48,52,78,75,69,47,27,22,59,44,68,44,85,83,26,26,24,46,36,38,42,75,56,50,56,54,46,72,68,46,99,53,63,45,58,76,69,27,41,58,46,24,28,59,59,26,36,31,37,33,47,61,84,98,41,78,40,68,31,35,38,32,42,16,28,26,28,37,45,36,37,30,84,89,44,58,93,68,53,30,62,42,71,30,53,42,19,49,55,45,49,29,69,75,63,77,54,85,80,78,86,132

Radius of gyration: 32.92 Å; Cα contacts (8 Å, |Δi|>4): 1607; chains: 1; bounding box: 83×112×84 Å

pLDDT: mean 90.62, std 12.0, range [32.62, 98.88]